Protein AF-A0A3M7NHM8-F1 (afdb_monomer)

Mean predicted aligned error: 17.0 Å

Sequence (407 aa):
MASTLGLSLVSGITFGMALTSASVYQPTVIINQMRLTDFHMLLAFLSASAASAIAIVAANYSGYARLGHRTDSSYGWFIRHDANIIGGALLGAGMSLTGACPGTVLVQLGVDQSRIAWLTAAGAVLGGIAFVKLAPLLKVNSSNTNATTNGDTEKKQPSYTVMQKTGLSTSTTVFVYEALCLFMILCSTYLPRSQHWLHPVTGGILIGLAQVISIALTKKSLGVSSAYADIGKQFWAAVEAGPVSSVSTSASALALGKSSMPFAAGIAAGAYLAKRLELCHAAFNAAVEKAYNAPGASAAFLWAMDQGKWSFDTLDNPYESTLTRQNYSRSAAESLSDWDKTAVGGHGQPEQMARWLGDKAYYHLFTTDVGAGEHCQLGAEHQLGMVTLDWPADVFNGKTGNNRTTY

Foldseek 3Di:
DVQLLVLLLQLLLLLLLLCLQLVLLDLCQLLCVLVLQACLNVLLQLLLVLLQLVLQVVCCVVVVFDEDDDAADDLPDPDSNVCVVVVVVVQSVLCNVLSHHLLSLLLCCQAVVDPSSVVSVVVLLVVLLVCLVVVVVSRDPPPPPPDDDDDDDDPPPDDGDPCSVVVDDSVVVSVVSSVVSVVVSVVCVPHHHDDDQDRSSVSSNSSSVSQSSSCVRNVYGDDRSQQSNLSSVVVVVVVVVDDDDPCDPVNVVVSSSPGSNSSSNSSSNSSNVSNVVVVVVVVVQVVLVCLLPDPPNDPVSVVVQVCLCVVVVVVPGSPGDPPDDDDDDPPPPPPDPPDDDDDDDPPCNVVVVCVVCDQADAAEAEDCVQVQGHVVRVNCVVVVVVCVVCVVVCVVVVRTHPDHHYD

Radius of gyration: 28.42 Å; Cα contacts (8 Å, |Δi|>4): 458; chains: 1; bounding box: 70×57×86 Å

Solvent-accessible surface area (backbone atoms only — not comparable to full-atom values): 22577 Å² total; per-residue (Å²): 102,72,65,60,35,52,34,33,22,52,31,13,21,48,39,14,28,23,41,52,59,30,52,60,37,41,39,66,50,39,29,28,40,70,68,71,64,22,44,40,53,58,37,16,49,41,34,17,47,44,46,33,50,54,46,52,50,52,32,43,72,71,65,78,26,84,75,76,80,78,73,84,45,58,31,69,82,85,42,78,46,41,42,50,52,53,51,50,51,53,49,49,51,46,23,53,75,66,19,39,47,79,62,28,31,36,28,28,47,27,58,67,63,40,73,64,34,54,52,52,44,50,50,50,41,52,48,17,37,51,41,62,64,45,54,67,72,61,38,55,81,86,81,80,83,89,75,87,78,88,72,99,62,81,83,74,72,83,64,76,48,68,45,65,69,70,69,46,53,69,69,58,53,49,50,54,48,43,52,51,36,50,50,52,47,59,59,49,70,81,48,57,57,74,87,61,86,41,53,31,50,60,20,5,41,42,40,12,48,24,37,45,50,21,34,73,59,61,49,41,79,84,72,46,68,60,25,33,40,49,51,15,50,53,51,50,52,54,66,72,58,50,100,82,60,86,75,49,71,66,59,56,52,53,52,50,52,73,41,44,47,44,27,48,52,12,16,19,51,16,11,32,47,44,51,49,50,53,51,50,52,50,53,48,49,53,50,52,50,52,46,66,71,37,97,81,54,51,68,69,58,52,48,55,49,52,48,49,19,58,78,68,74,24,89,85,36,81,84,69,80,69,88,71,79,78,93,74,72,95,82,63,80,88,79,68,94,80,83,83,85,78,63,98,69,62,86,62,51,70,59,50,50,31,64,72,49,39,55,78,27,74,47,75,48,58,35,60,92,68,44,16,61,46,79,92,33,55,71,28,57,67,60,52,48,51,55,62,65,47,46,60,57,40,54,77,70,68,56,66,21,76,59,78,45,78,85

pLDDT: mean 73.62, std 17.98, range [29.06, 94.5]

Secondary structure (DSSP, 8-state):
-HHHHHHHHHHHHHHHHHHHHTTTT-HHHHHHHHTTS--HHHHHHHHHHHHHHHHHHHHHHTTS---PPPPP---SSSSTTHHHHHHHHHHHHHHHHHS--TTHHHHHHHHT--HHHHHHHHHHHHHHHHHHHHHHHHS-----------S---------SHHHHH---HHHHHHHHHHHHHHHHHHHTTS-----SS-HHHHHHHHHHHHHHHHHHHSS----HHHHHHHHHHHHHHHHH-TT----HHHHHHHHHHSSHHHHHHHHHHHHHHHHHHHHHHHHHHHHHHHHTSTT--HHHHHHHHHHHHHTT-SS-SS---SS-----TTSTTS-----S--SS-TTHHHHHHHHHTTB--EEEPPGGGT--SGGGTT-HHHHHHHHHHHHHHHHTT--B--EEE-

Structure (mmCIF, N/CA/C/O backbone):
data_AF-A0A3M7NHM8-F1
#
_entry.id   AF-A0A3M7NHM8-F1
#
loop_
_atom_site.group_PDB
_atom_site.id
_atom_site.type_symbol
_atom_site.label_atom_id
_atom_site.label_alt_id
_atom_site.label_comp_id
_atom_site.label_asym_id
_atom_site.label_entity_id
_atom_site.label_seq_id
_atom_site.pdbx_PDB_ins_code
_atom_site.Cartn_x
_atom_site.Cartn_y
_atom_site.Cartn_z
_atom_site.occupancy
_atom_site.B_iso_or_equiv
_atom_site.auth_seq_id
_atom_site.auth_comp_id
_atom_site.auth_asym_id
_atom_site.auth_atom_id
_atom_site.pdbx_PDB_model_num
ATOM 1 N N . MET A 1 1 ? -5.254 23.276 13.768 1.00 49.56 1 MET A N 1
ATOM 2 C CA . MET A 1 1 ? -6.081 22.692 12.683 1.00 49.56 1 MET A CA 1
ATOM 3 C C . MET A 1 1 ? -5.350 22.694 11.347 1.00 49.56 1 MET A C 1
ATOM 5 O O . MET A 1 1 ? -5.169 21.612 10.807 1.00 49.56 1 MET A O 1
ATOM 9 N N . ALA A 1 2 ? -4.856 23.840 10.855 1.00 51.00 2 ALA A N 1
ATOM 10 C CA . ALA A 1 2 ? -4.019 23.887 9.645 1.00 51.00 2 ALA A CA 1
ATOM 11 C C . ALA A 1 2 ? -2.748 23.015 9.752 1.00 51.00 2 ALA A C 1
ATOM 13 O O . ALA A 1 2 ? -2.398 22.314 8.808 1.00 51.00 2 ALA A O 1
ATOM 14 N N . SER A 1 3 ? -2.125 22.969 10.937 1.00 65.50 3 SER A N 1
ATOM 15 C CA . SER A 1 3 ? -0.965 22.112 11.222 1.00 65.50 3 SER A CA 1
ATOM 16 C C . SER A 1 3 ? -1.256 20.617 11.035 1.00 65.50 3 SER A C 1
ATOM 18 O O . SER A 1 3 ? -0.509 19.927 10.358 1.00 65.50 3 SER A O 1
ATOM 20 N N . THR A 1 4 ? -2.367 20.103 11.567 1.00 75.38 4 THR A N 1
ATOM 21 C CA . THR A 1 4 ? -2.725 18.673 11.477 1.00 75.38 4 THR A CA 1
ATOM 22 C C . THR A 1 4 ? -3.080 18.239 10.052 1.00 75.38 4 THR A C 1
ATOM 24 O O . THR A 1 4 ? -2.750 17.124 9.645 1.00 75.38 4 THR A O 1
ATOM 27 N N . LEU A 1 5 ? -3.721 19.128 9.285 1.00 79.75 5 LEU A N 1
ATOM 28 C CA . LEU A 1 5 ? -4.037 18.908 7.874 1.00 79.75 5 LEU A CA 1
ATOM 29 C C . LEU A 1 5 ? -2.753 18.794 7.042 1.00 79.75 5 LEU A C 1
ATOM 31 O O . LEU A 1 5 ? -2.578 17.815 6.321 1.00 79.75 5 LEU A O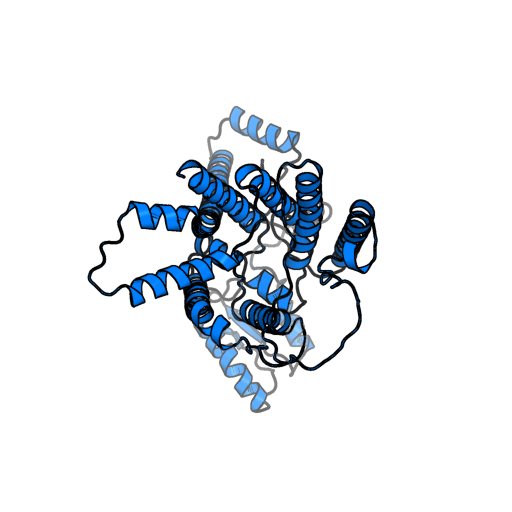 1
ATOM 35 N N . GLY A 1 6 ? -1.839 19.758 7.205 1.00 83.06 6 GLY A N 1
ATOM 36 C CA . GLY A 1 6 ? -0.546 19.771 6.522 1.00 83.06 6 GLY A CA 1
ATOM 37 C C . GLY A 1 6 ? 0.310 18.553 6.866 1.00 83.06 6 GLY A C 1
ATOM 38 O O . GLY A 1 6 ? 0.845 17.914 5.970 1.00 83.06 6 GLY A O 1
ATOM 39 N N . LEU A 1 7 ? 0.366 18.156 8.142 1.00 85.31 7 LEU A N 1
ATOM 40 C CA . LEU A 1 7 ? 1.102 16.962 8.581 1.00 85.31 7 LEU A CA 1
ATOM 41 C C . LEU A 1 7 ? 0.532 15.666 7.984 1.00 85.31 7 LEU A C 1
ATOM 43 O O . LEU A 1 7 ? 1.290 14.786 7.581 1.00 85.31 7 LEU A O 1
ATOM 47 N N . SER A 1 8 ? -0.797 15.562 7.878 1.00 86.25 8 SER A N 1
ATOM 48 C CA . SER A 1 8 ? -1.458 14.412 7.244 1.00 86.25 8 SER A CA 1
ATOM 49 C C . SER A 1 8 ? -1.203 14.374 5.737 1.00 86.25 8 SER A C 1
ATOM 51 O O . SER A 1 8 ? -0.969 13.303 5.185 1.00 86.25 8 SER A O 1
ATOM 53 N N . LEU A 1 9 ? -1.200 15.538 5.081 1.00 88.94 9 LEU A N 1
ATOM 54 C CA . LEU A 1 9 ? -0.877 15.667 3.662 1.00 88.94 9 LEU A CA 1
ATOM 55 C C . LEU A 1 9 ? 0.578 15.269 3.384 1.00 88.94 9 LEU A C 1
ATOM 57 O O . LEU A 1 9 ? 0.818 14.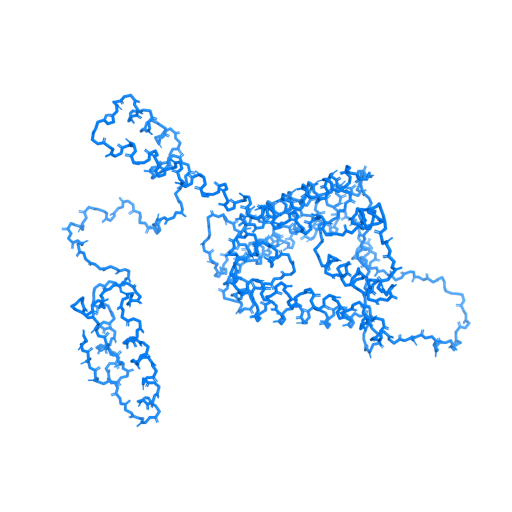449 2.505 1.00 88.94 9 LEU A O 1
ATOM 61 N N . VAL A 1 10 ? 1.534 15.787 4.164 1.00 88.62 10 VAL A N 1
ATOM 62 C CA . VAL A 1 10 ? 2.963 15.442 4.051 1.00 88.62 10 VAL A CA 1
ATOM 63 C C . VAL A 1 10 ? 3.179 13.950 4.285 1.00 88.62 10 VAL A C 1
ATOM 65 O O . VAL A 1 10 ? 3.859 13.299 3.500 1.00 88.62 10 VAL A O 1
ATOM 68 N N . SER A 1 11 ? 2.540 13.377 5.308 1.00 87.00 11 SER A N 1
ATOM 69 C CA . SER A 1 11 ? 2.586 11.933 5.541 1.00 87.00 11 SER A CA 1
ATOM 70 C C . SER A 1 11 ? 2.035 11.134 4.353 1.00 87.00 11 SER A C 1
ATOM 72 O O . SER A 1 11 ? 2.601 10.096 4.012 1.00 87.00 11 SER A O 1
ATOM 74 N N . GLY A 1 12 ? 0.959 11.611 3.722 1.00 87.69 12 GLY A N 1
ATOM 75 C CA . GLY A 1 12 ? 0.396 11.015 2.513 1.00 87.69 12 GLY A CA 1
ATOM 76 C C . GLY A 1 12 ? 1.343 11.113 1.319 1.00 87.69 12 GLY A C 1
ATOM 77 O O . GLY A 1 12 ? 1.527 10.122 0.622 1.00 87.69 12 GLY A O 1
ATOM 78 N N . ILE A 1 13 ? 1.992 12.265 1.123 1.00 91.06 13 ILE A N 1
ATOM 79 C CA . ILE A 1 13 ? 2.988 12.493 0.064 1.00 91.06 13 ILE A CA 1
ATOM 80 C C . ILE A 1 13 ? 4.145 11.507 0.202 1.00 91.06 13 ILE A C 1
ATOM 82 O O . ILE A 1 13 ? 4.463 10.805 -0.756 1.00 91.06 13 ILE A O 1
ATOM 86 N N . THR A 1 14 ? 4.724 11.387 1.397 1.00 88.56 14 THR A N 1
ATOM 87 C CA . THR A 1 14 ? 5.812 10.439 1.662 1.00 88.56 14 THR A CA 1
ATOM 88 C C . THR A 1 14 ? 5.389 8.998 1.386 1.00 88.56 14 THR A C 1
ATOM 90 O O . THR A 1 14 ? 6.124 8.250 0.746 1.00 88.56 14 THR A O 1
ATOM 93 N N . PHE A 1 15 ? 4.188 8.606 1.820 1.00 89.75 15 PHE A N 1
ATOM 94 C CA . PHE A 1 15 ? 3.671 7.263 1.570 1.00 89.75 15 PHE A CA 1
ATOM 95 C C . PHE A 1 15 ? 3.382 7.008 0.081 1.00 89.75 15 PHE A C 1
ATOM 97 O O . PHE A 1 15 ? 3.713 5.940 -0.429 1.00 89.75 15 PHE A O 1
ATOM 104 N N . GLY A 1 16 ? 2.834 7.990 -0.640 1.00 88.38 16 GLY A N 1
ATOM 105 C CA . GLY A 1 16 ? 2.600 7.911 -2.084 1.00 88.38 16 GLY A CA 1
ATOM 106 C C . GLY A 1 16 ? 3.890 7.800 -2.894 1.00 88.38 16 GLY A C 1
ATOM 107 O O . GLY A 1 16 ? 3.961 6.980 -3.810 1.00 88.38 16 GLY A O 1
ATOM 108 N N . MET A 1 17 ? 4.933 8.548 -2.518 1.00 87.88 17 MET A N 1
ATOM 109 C CA . MET A 1 17 ? 6.266 8.406 -3.115 1.00 87.88 17 MET A CA 1
ATOM 110 C C . MET A 1 17 ? 6.836 7.008 -2.856 1.00 87.88 17 MET A C 1
ATOM 112 O O . MET A 1 17 ? 7.229 6.341 -3.804 1.00 87.88 17 MET A O 1
ATOM 116 N N . ALA A 1 18 ? 6.782 6.511 -1.614 1.00 87.88 18 ALA A N 1
ATOM 117 C CA . ALA A 1 18 ? 7.272 5.170 -1.281 1.00 87.88 18 ALA A CA 1
ATOM 118 C C . ALA A 1 18 ? 6.553 4.056 -2.068 1.00 87.88 18 ALA A C 1
ATOM 120 O O . ALA A 1 18 ? 7.203 3.142 -2.574 1.00 87.88 18 ALA A O 1
ATOM 121 N N . LEU A 1 19 ? 5.225 4.141 -2.221 1.00 88.94 19 LEU A N 1
ATOM 122 C CA . LEU A 1 19 ? 4.449 3.191 -3.031 1.00 88.94 19 LEU A CA 1
ATOM 123 C C . LEU A 1 19 ? 4.789 3.268 -4.525 1.00 88.94 19 LEU A C 1
ATOM 125 O O . LEU A 1 19 ? 4.803 2.236 -5.199 1.00 88.94 19 LEU A O 1
ATOM 129 N N . THR A 1 20 ? 5.054 4.473 -5.036 1.00 88.00 20 THR A N 1
ATOM 130 C CA . THR A 1 20 ? 5.470 4.683 -6.430 1.00 88.00 20 THR A CA 1
ATOM 131 C C . THR A 1 20 ? 6.840 4.061 -6.665 1.00 88.00 20 THR A C 1
ATOM 133 O O . THR A 1 20 ? 6.994 3.243 -7.568 1.00 88.00 20 THR A O 1
ATOM 136 N N . SER A 1 21 ? 7.797 4.336 -5.777 1.00 83.88 21 SER A N 1
ATOM 137 C CA . SER A 1 21 ? 9.148 3.788 -5.864 1.00 83.88 21 SER A CA 1
ATOM 138 C C . SER A 1 21 ? 9.182 2.266 -5.733 1.00 83.88 21 SER A C 1
ATOM 140 O O . SER A 1 21 ? 9.894 1.595 -6.471 1.00 83.88 21 SER A O 1
ATOM 142 N N . ALA A 1 22 ? 8.349 1.685 -4.868 1.00 83.69 22 ALA A N 1
ATOM 143 C CA . ALA A 1 22 ? 8.237 0.232 -4.741 1.00 83.69 22 ALA A CA 1
ATOM 144 C C . ALA A 1 22 ? 7.595 -0.454 -5.970 1.00 83.69 22 ALA A C 1
ATOM 146 O O . ALA A 1 22 ? 7.552 -1.683 -6.027 1.00 83.69 22 ALA A O 1
ATOM 147 N N . SER A 1 23 ? 7.068 0.308 -6.940 1.00 83.19 23 SER A N 1
ATOM 148 C CA . SER A 1 23 ? 6.381 -0.187 -8.148 1.00 83.19 23 SER A CA 1
ATOM 149 C C . SER A 1 23 ? 5.184 -1.115 -7.878 1.00 83.19 23 SER A C 1
ATOM 151 O O . SER A 1 23 ? 4.637 -1.729 -8.789 1.00 83.19 23 SER A O 1
ATOM 153 N N . VAL A 1 24 ? 4.701 -1.169 -6.632 1.00 86.25 24 VAL A N 1
ATOM 154 C CA . VAL A 1 24 ? 3.564 -2.012 -6.213 1.00 86.25 24 VAL A CA 1
ATOM 155 C C . VAL A 1 24 ? 2.211 -1.468 -6.679 1.00 86.25 24 VAL A C 1
ATOM 157 O O . VAL A 1 24 ? 1.183 -2.106 -6.473 1.00 86.25 24 VAL A O 1
ATOM 160 N N . TYR A 1 25 ? 2.191 -0.278 -7.288 1.00 86.31 25 TYR A N 1
ATOM 161 C CA . TYR A 1 25 ? 0.984 0.329 -7.843 1.00 86.31 25 TYR A CA 1
ATOM 162 C C . TYR A 1 25 ? 0.636 -0.174 -9.247 1.00 86.31 25 TYR A C 1
ATOM 164 O O . TYR A 1 25 ? -0.465 0.106 -9.720 1.00 86.31 25 TYR A O 1
ATOM 172 N N . GLN A 1 26 ? 1.543 -0.881 -9.925 1.00 82.12 26 GLN A N 1
ATOM 173 C CA . GLN A 1 26 ? 1.316 -1.334 -11.293 1.00 82.12 26 GLN A CA 1
ATOM 174 C C . GLN A 1 26 ? 0.215 -2.411 -11.341 1.00 82.12 26 GLN A C 1
ATOM 176 O O . GLN A 1 26 ? 0.294 -3.392 -10.593 1.00 82.12 26 GLN A O 1
ATOM 181 N N . PRO A 1 27 ? -0.793 -2.284 -12.230 1.00 84.06 27 PRO A N 1
ATOM 182 C CA . PRO A 1 27 ? -1.870 -3.269 -12.325 1.00 84.06 27 PRO A CA 1
ATOM 183 C C . PRO A 1 27 ? -1.384 -4.691 -12.611 1.00 84.06 27 PRO A C 1
ATOM 185 O O . PRO A 1 27 ? -1.909 -5.645 -12.043 1.00 84.06 27 PRO A O 1
ATOM 188 N N . THR A 1 28 ? -0.349 -4.839 -13.441 1.00 81.25 28 THR A N 1
ATOM 189 C CA . THR A 1 28 ? 0.265 -6.133 -13.775 1.00 81.25 28 THR A CA 1
ATOM 190 C C . THR A 1 28 ? 0.847 -6.824 -12.547 1.00 81.25 28 THR A C 1
ATOM 192 O O . THR A 1 28 ? 0.566 -7.997 -12.333 1.00 81.25 28 THR A O 1
ATOM 195 N N . VAL A 1 29 ? 1.577 -6.096 -11.698 1.00 84.88 29 VAL A N 1
ATOM 196 C CA . VAL A 1 29 ? 2.139 -6.608 -10.437 1.00 84.88 29 VAL A CA 1
ATOM 197 C C . VAL A 1 29 ? 1.028 -7.103 -9.507 1.00 84.88 29 VAL A C 1
ATOM 199 O O . VAL A 1 29 ? 1.126 -8.190 -8.941 1.00 84.88 29 VAL A O 1
ATOM 202 N N . ILE A 1 30 ? -0.063 -6.342 -9.382 1.00 85.81 30 ILE A N 1
ATOM 203 C CA . ILE A 1 30 ? -1.189 -6.698 -8.506 1.00 85.81 30 ILE A CA 1
ATOM 204 C C . ILE A 1 30 ? -1.938 -7.924 -9.046 1.00 85.81 30 ILE A C 1
ATOM 206 O O . ILE A 1 30 ? -2.212 -8.860 -8.297 1.00 85.81 30 ILE A O 1
ATOM 210 N N . ILE A 1 31 ? -2.248 -7.958 -10.344 1.00 85.81 31 ILE A N 1
ATOM 211 C CA . ILE A 1 31 ? -2.963 -9.082 -10.969 1.00 85.81 31 ILE A CA 1
ATOM 212 C C . ILE A 1 31 ? -2.108 -10.354 -10.939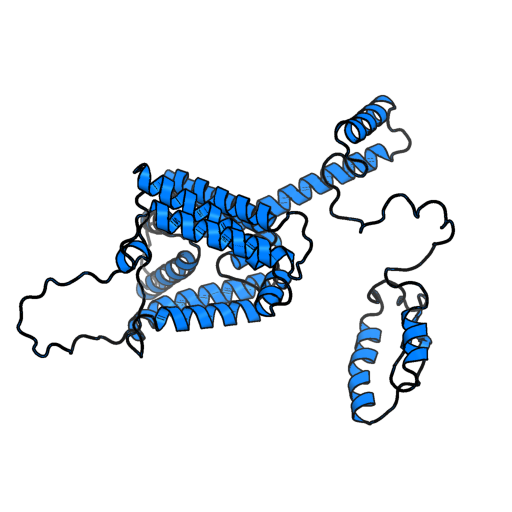 1.00 85.81 31 ILE A C 1
ATOM 214 O O . ILE A 1 31 ? -2.615 -11.424 -10.604 1.00 85.81 31 ILE A O 1
ATOM 218 N N . ASN A 1 32 ? -0.813 -10.251 -11.237 1.00 85.81 32 ASN A N 1
ATOM 219 C CA . ASN A 1 32 ? 0.101 -11.392 -11.215 1.00 85.81 32 ASN A CA 1
ATOM 220 C C . ASN A 1 32 ? 0.305 -11.938 -9.796 1.00 85.81 32 ASN A C 1
ATOM 222 O O . ASN A 1 32 ? 0.397 -13.152 -9.616 1.00 85.81 32 ASN A O 1
ATOM 226 N N . GLN A 1 33 ? 0.275 -11.072 -8.779 1.00 87.50 33 GLN A N 1
ATOM 227 C CA . GLN A 1 33 ? 0.253 -11.501 -7.384 1.00 87.50 33 GLN A CA 1
ATOM 228 C C . GLN A 1 33 ? -1.015 -12.294 -7.049 1.00 87.50 33 GLN A C 1
ATOM 230 O O . GLN A 1 33 ? -0.931 -13.314 -6.365 1.00 87.50 33 GLN A O 1
ATOM 235 N N . MET A 1 34 ? -2.183 -11.868 -7.544 1.00 87.81 34 MET A N 1
ATOM 236 C CA . MET A 1 34 ? -3.438 -12.609 -7.354 1.00 87.81 34 MET A CA 1
ATOM 237 C C . MET A 1 34 ? -3.475 -13.922 -8.153 1.00 87.81 34 MET A C 1
ATOM 239 O O . MET A 1 34 ? -4.135 -14.871 -7.739 1.00 87.81 34 MET A O 1
ATOM 243 N N . ARG A 1 35 ? -2.732 -14.002 -9.265 1.00 87.12 35 ARG A N 1
ATOM 244 C CA . ARG A 1 35 ? -2.510 -15.232 -10.048 1.00 87.12 35 ARG A CA 1
ATOM 245 C C . ARG A 1 35 ? -1.411 -16.137 -9.487 1.00 87.12 35 ARG A C 1
ATOM 247 O O . ARG A 1 35 ? -1.237 -17.233 -10.008 1.00 87.12 35 ARG A O 1
ATOM 254 N N . LEU A 1 36 ? -0.693 -15.701 -8.448 1.00 89.62 36 LEU A N 1
ATOM 255 C CA . LEU A 1 36 ? 0.458 -16.405 -7.866 1.00 89.62 36 LEU A CA 1
ATOM 256 C C . LEU A 1 36 ? 1.605 -16.645 -8.868 1.00 89.62 36 LEU A C 1
ATOM 258 O O . LEU A 1 36 ? 2.378 -17.588 -8.721 1.00 89.62 36 LEU A O 1
ATOM 262 N N . THR A 1 37 ? 1.713 -15.800 -9.895 1.00 83.81 37 THR A N 1
ATOM 263 C CA . THR A 1 37 ? 2.756 -15.893 -10.932 1.00 83.81 37 THR A CA 1
ATOM 264 C C . THR A 1 37 ? 3.928 -14.955 -10.661 1.00 83.81 37 THR A C 1
ATOM 266 O O . THR A 1 37 ? 5.012 -15.163 -11.197 1.00 83.81 37 THR A O 1
ATOM 269 N N . ASP A 1 38 ? 3.711 -13.919 -9.852 1.00 84.88 38 ASP A N 1
ATOM 270 C CA . ASP A 1 38 ? 4.712 -12.920 -9.485 1.00 84.88 38 ASP A CA 1
ATOM 271 C C . ASP A 1 38 ? 4.555 -12.551 -8.011 1.00 84.88 38 ASP A C 1
ATOM 273 O O . ASP A 1 38 ? 3.475 -12.148 -7.576 1.00 84.88 38 ASP A O 1
ATOM 277 N N . PHE A 1 39 ? 5.632 -12.697 -7.243 1.00 89.06 39 PHE A N 1
ATOM 278 C CA . PHE A 1 39 ? 5.640 -12.462 -5.801 1.00 89.06 39 PHE A CA 1
ATOM 279 C C . PHE A 1 39 ? 6.292 -11.130 -5.398 1.00 89.06 39 PHE A C 1
ATOM 281 O O . PHE A 1 39 ? 6.542 -10.907 -4.210 1.00 89.06 39 PHE A O 1
ATOM 288 N N . HIS A 1 40 ? 6.543 -10.215 -6.347 1.00 87.75 40 HIS A N 1
ATOM 289 C CA . HIS A 1 40 ? 7.102 -8.881 -6.070 1.00 87.75 40 HIS A CA 1
ATOM 290 C C . HIS A 1 40 ? 6.312 -8.125 -4.989 1.00 87.75 40 HIS A C 1
ATOM 292 O O . HIS A 1 40 ? 6.892 -7.618 -4.025 1.00 87.75 40 HIS A O 1
ATOM 298 N N . MET A 1 41 ? 4.979 -8.096 -5.102 1.00 88.62 41 MET A N 1
ATOM 299 C CA . MET A 1 41 ? 4.105 -7.407 -4.144 1.00 88.62 41 MET A CA 1
ATOM 300 C C . MET A 1 41 ? 4.152 -8.052 -2.751 1.00 88.62 41 MET A C 1
ATOM 302 O O . MET A 1 41 ? 4.198 -7.340 -1.746 1.00 88.62 41 MET A O 1
ATOM 306 N N . LEU A 1 42 ? 4.174 -9.387 -2.679 1.00 90.75 42 LEU A N 1
ATOM 307 C CA . LEU A 1 42 ? 4.287 -10.129 -1.422 1.00 90.75 42 LEU A CA 1
ATOM 308 C C . LEU A 1 42 ? 5.589 -9.789 -0.688 1.00 90.75 42 LEU A C 1
ATOM 310 O O . LEU A 1 42 ? 5.548 -9.452 0.495 1.00 90.75 42 LEU A O 1
ATOM 314 N N . LEU A 1 43 ? 6.728 -9.827 -1.385 1.00 90.88 43 LEU A N 1
ATOM 315 C CA . LEU A 1 43 ? 8.040 -9.482 -0.825 1.00 90.88 43 LEU A CA 1
ATOM 316 C C . LEU A 1 43 ? 8.067 -8.050 -0.273 1.00 90.88 43 LEU A C 1
ATOM 318 O O . LEU A 1 43 ? 8.522 -7.829 0.854 1.00 90.88 43 LEU A O 1
ATOM 322 N N . ALA A 1 44 ? 7.536 -7.090 -1.035 1.00 89.56 44 ALA A N 1
ATOM 323 C CA . ALA A 1 44 ? 7.463 -5.699 -0.605 1.00 89.56 44 ALA A CA 1
ATOM 324 C C . ALA A 1 44 ? 6.596 -5.526 0.648 1.00 89.56 44 ALA A C 1
ATOM 326 O O . ALA A 1 44 ? 7.010 -4.863 1.600 1.00 89.56 44 ALA A O 1
ATOM 327 N N . PHE A 1 45 ? 5.421 -6.158 0.703 1.00 91.19 45 PHE A N 1
ATOM 328 C CA . PHE A 1 45 ? 4.542 -6.044 1.866 1.00 91.19 45 PHE A CA 1
ATOM 329 C C . PHE A 1 45 ? 5.039 -6.803 3.094 1.00 91.19 45 PHE A C 1
ATOM 331 O O . PHE A 1 45 ? 4.861 -6.303 4.202 1.00 91.19 45 PHE A O 1
ATOM 338 N N . LEU A 1 46 ? 5.711 -7.946 2.936 1.00 91.19 46 LEU A N 1
ATOM 339 C CA . LEU A 1 46 ? 6.349 -8.643 4.057 1.00 91.19 46 LEU A CA 1
ATOM 340 C C . LEU A 1 46 ? 7.442 -7.789 4.699 1.00 91.19 46 LEU A C 1
ATOM 342 O O . LEU A 1 46 ? 7.472 -7.645 5.922 1.00 91.19 46 LEU A O 1
ATOM 346 N N . SER A 1 47 ? 8.292 -7.172 3.877 1.00 90.00 47 SER A N 1
ATOM 347 C CA . SER A 1 47 ? 9.346 -6.277 4.352 1.00 90.00 47 SER A CA 1
ATOM 348 C C . SER A 1 47 ? 8.781 -4.998 4.984 1.00 90.00 47 SER A C 1
ATOM 350 O O . SER A 1 47 ? 9.201 -4.610 6.076 1.00 90.00 47 SER A O 1
ATOM 352 N N . ALA A 1 48 ? 7.768 -4.387 4.363 1.00 90.19 48 ALA A N 1
ATOM 353 C CA . ALA A 1 48 ? 7.074 -3.232 4.928 1.00 90.19 48 ALA A CA 1
ATOM 354 C C . ALA A 1 48 ? 6.411 -3.548 6.272 1.00 90.19 48 ALA A C 1
ATOM 356 O O . ALA A 1 48 ? 6.422 -2.714 7.180 1.00 90.19 48 ALA A O 1
ATOM 357 N N . SER A 1 49 ? 5.833 -4.743 6.402 1.00 91.75 49 SER A N 1
ATOM 358 C CA . SER A 1 49 ? 5.144 -5.173 7.613 1.00 91.75 49 SER A CA 1
ATOM 359 C C . SER A 1 49 ? 6.111 -5.411 8.771 1.00 91.75 49 SER A C 1
ATOM 361 O O . SER A 1 49 ? 5.845 -4.931 9.871 1.00 91.75 49 SER A O 1
ATOM 363 N N . ALA A 1 50 ? 7.253 -6.057 8.514 1.00 91.19 50 ALA A N 1
ATOM 364 C CA . ALA A 1 50 ? 8.344 -6.207 9.481 1.00 91.19 50 ALA A CA 1
ATOM 365 C C . ALA A 1 50 ? 8.832 -4.835 9.992 1.00 91.19 50 ALA A C 1
ATOM 367 O O . ALA A 1 50 ? 8.728 -4.506 11.175 1.00 91.19 50 ALA A O 1
ATOM 368 N N . ALA A 1 51 ? 9.214 -3.938 9.076 1.00 88.25 51 ALA A N 1
ATOM 369 C CA . ALA A 1 51 ? 9.652 -2.587 9.437 1.00 88.25 51 ALA A CA 1
ATOM 370 C C . ALA A 1 51 ? 8.575 -1.795 10.214 1.00 88.25 51 ALA A C 1
ATOM 372 O O . ALA A 1 51 ? 8.873 -1.097 11.188 1.00 88.25 51 ALA A O 1
ATOM 373 N N . SER A 1 52 ? 7.303 -1.930 9.822 1.00 89.88 52 SER A N 1
ATOM 374 C CA . SER A 1 52 ? 6.178 -1.259 10.484 1.00 89.88 52 SER A CA 1
ATOM 375 C C . SER A 1 52 ? 5.885 -1.817 11.878 1.00 89.88 52 SER A C 1
ATOM 377 O O . SER A 1 52 ? 5.515 -1.045 12.765 1.00 89.88 52 SER A O 1
ATOM 379 N N . ALA A 1 53 ? 6.036 -3.126 12.097 1.00 89.62 53 ALA A N 1
ATOM 380 C CA . ALA A 1 53 ? 5.810 -3.757 13.395 1.00 89.62 53 ALA A CA 1
ATOM 381 C C . ALA A 1 53 ? 6.787 -3.211 14.444 1.00 89.62 53 ALA A C 1
ATOM 383 O O . ALA A 1 53 ? 6.353 -2.762 15.510 1.00 89.62 53 ALA A O 1
ATOM 384 N N . ILE A 1 54 ? 8.077 -3.139 14.098 1.00 89.88 54 ILE A N 1
ATOM 385 C CA . ILE A 1 54 ? 9.116 -2.526 14.938 1.00 89.88 54 ILE A CA 1
ATOM 386 C C . ILE A 1 54 ? 8.772 -1.061 15.231 1.00 89.88 54 ILE A C 1
ATOM 388 O O . ILE A 1 54 ? 8.776 -0.647 16.392 1.00 89.88 54 ILE A O 1
ATOM 392 N N . ALA A 1 55 ? 8.407 -0.285 14.205 1.00 88.19 55 ALA A N 1
ATOM 393 C CA . ALA A 1 55 ? 8.061 1.129 14.353 1.00 88.19 55 ALA A CA 1
ATOM 394 C C . ALA A 1 55 ? 6.882 1.359 15.315 1.00 88.19 55 ALA A C 1
ATOM 396 O O . ALA A 1 55 ? 6.936 2.229 16.185 1.00 88.19 55 ALA A O 1
ATOM 397 N N . ILE A 1 56 ? 5.815 0.566 15.184 1.00 88.06 56 ILE A N 1
ATOM 398 C CA . ILE A 1 56 ? 4.616 0.669 16.025 1.00 88.06 56 ILE A CA 1
ATOM 399 C C . ILE A 1 56 ? 4.937 0.296 17.476 1.00 88.06 56 ILE A C 1
ATOM 401 O O . ILE A 1 56 ? 4.502 0.985 18.400 1.00 88.06 56 ILE A O 1
ATOM 405 N N . VAL A 1 57 ? 5.701 -0.777 17.690 1.00 89.50 57 VAL A N 1
ATOM 406 C CA . VAL A 1 57 ? 6.076 -1.243 19.033 1.00 89.50 57 VAL A CA 1
ATOM 407 C C . VAL A 1 57 ? 6.996 -0.237 19.713 1.00 89.50 57 VAL A C 1
ATOM 409 O O . VAL A 1 57 ? 6.752 0.107 20.866 1.00 89.50 57 VAL A O 1
ATOM 412 N N . ALA A 1 58 ? 7.986 0.302 19.000 1.00 88.69 58 ALA A N 1
ATOM 413 C CA . ALA A 1 58 ? 8.872 1.341 19.517 1.00 88.69 58 ALA A CA 1
ATOM 414 C C . ALA A 1 58 ? 8.103 2.623 19.889 1.00 88.69 58 ALA A C 1
ATOM 416 O O . ALA A 1 58 ? 8.329 3.205 20.954 1.00 88.69 58 ALA A O 1
ATOM 417 N N . ALA A 1 59 ? 7.143 3.044 19.058 1.00 88.38 59 ALA A N 1
ATOM 418 C CA . ALA A 1 59 ? 6.302 4.210 19.332 1.00 88.38 59 ALA A CA 1
ATOM 419 C C . ALA A 1 59 ? 5.373 4.008 20.543 1.00 88.38 59 ALA A C 1
ATOM 421 O O . ALA A 1 59 ? 5.189 4.932 21.337 1.00 88.38 59 ALA A O 1
ATOM 422 N N . ASN A 1 60 ? 4.824 2.799 20.705 1.00 88.12 60 ASN A N 1
ATOM 423 C CA . ASN A 1 60 ? 4.014 2.432 21.866 1.00 88.12 60 ASN A CA 1
ATOM 424 C C . ASN A 1 60 ? 4.861 2.322 23.145 1.00 88.12 60 ASN A C 1
ATOM 426 O O . ASN A 1 60 ? 4.444 2.818 24.190 1.00 88.12 60 ASN A O 1
ATOM 430 N N . TYR A 1 61 ? 6.049 1.712 23.070 1.00 88.19 61 TYR A N 1
ATOM 431 C CA . TYR A 1 61 ? 6.948 1.522 24.214 1.00 88.19 61 TYR A CA 1
ATOM 432 C C . TYR A 1 61 ? 7.516 2.848 24.734 1.00 88.19 61 TYR A C 1
ATOM 434 O O . TYR A 1 61 ? 7.552 3.077 25.938 1.00 88.19 61 TYR A O 1
ATOM 442 N N . SER A 1 62 ? 7.892 3.757 23.831 1.00 88.88 62 SER A N 1
ATOM 443 C CA . SER A 1 62 ? 8.374 5.102 24.184 1.00 88.88 62 SER A CA 1
ATOM 444 C C . SER A 1 62 ? 7.280 6.038 24.717 1.00 88.88 62 SER A C 1
ATOM 446 O O . SER A 1 62 ? 7.580 7.148 25.149 1.00 88.88 62 SER A O 1
ATOM 448 N N . GLY A 1 63 ? 6.004 5.636 24.660 1.00 85.62 63 GLY A N 1
ATOM 449 C CA . GLY A 1 63 ? 4.866 6.482 25.031 1.00 85.62 63 GLY A CA 1
ATOM 450 C C . GLY A 1 63 ? 4.595 7.637 24.057 1.00 85.62 63 GLY A C 1
ATOM 451 O O . GLY A 1 63 ? 3.722 8.466 24.323 1.00 85.62 63 GLY A O 1
ATOM 452 N N . TYR A 1 64 ? 5.303 7.692 22.924 1.00 83.88 64 TYR A N 1
ATOM 453 C CA . TYR A 1 64 ? 5.198 8.765 21.936 1.00 83.88 64 TYR A CA 1
ATOM 454 C C . TYR A 1 64 ? 3.821 8.812 21.252 1.00 83.88 64 TYR A C 1
ATOM 456 O O . TYR A 1 64 ? 3.231 9.886 21.068 1.00 83.88 64 TYR A O 1
ATOM 464 N N . ALA A 1 65 ? 3.287 7.637 20.906 1.00 82.81 65 ALA A N 1
ATOM 465 C CA . ALA A 1 65 ? 1.951 7.461 20.347 1.00 82.81 65 ALA A CA 1
ATOM 466 C C . ALA A 1 65 ? 1.288 6.218 20.953 1.00 82.81 65 ALA A C 1
ATOM 468 O O . ALA A 1 65 ? 1.942 5.203 21.153 1.00 82.81 65 ALA A O 1
ATOM 469 N N . ARG A 1 66 ? -0.024 6.287 21.218 1.00 80.00 66 ARG A N 1
ATOM 470 C CA . ARG A 1 66 ? -0.828 5.122 21.620 1.00 80.00 66 ARG A CA 1
ATOM 471 C C . ARG A 1 66 ? -1.545 4.563 20.399 1.00 80.00 66 ARG A C 1
ATOM 473 O O . ARG A 1 66 ? -2.669 4.954 20.087 1.00 80.00 66 ARG A O 1
ATOM 480 N N . LEU A 1 67 ? -0.866 3.673 19.692 1.00 79.19 67 LEU A N 1
ATOM 481 C CA . LEU A 1 67 ? -1.377 2.997 18.508 1.00 79.19 67 LEU A CA 1
ATOM 482 C C . LEU A 1 67 ? -2.164 1.761 18.954 1.00 79.19 67 LEU A C 1
ATOM 484 O O . LEU A 1 67 ? -1.588 0.728 19.296 1.00 79.19 67 LEU A O 1
ATOM 488 N N . GLY A 1 68 ? -3.491 1.904 18.996 1.00 72.19 68 GLY A N 1
ATOM 489 C CA . GLY A 1 68 ? -4.412 0.836 19.383 1.00 72.19 68 GLY A CA 1
ATOM 490 C C . GLY A 1 68 ? -4.458 -0.311 18.371 1.00 72.19 68 GLY A C 1
ATOM 491 O O . GLY A 1 68 ? -4.217 -0.125 17.177 1.00 72.19 68 GLY A O 1
ATOM 492 N N . HIS A 1 69 ? -4.806 -1.506 18.849 1.00 75.81 69 HIS A N 1
ATOM 493 C CA . HIS A 1 69 ? -5.076 -2.648 17.982 1.00 75.81 69 HIS A CA 1
ATOM 494 C C . HIS A 1 69 ? -6.421 -2.472 17.263 1.00 75.81 69 HIS A C 1
ATOM 496 O O . HIS A 1 69 ? -7.358 -1.878 17.800 1.00 75.81 69 HIS A O 1
ATOM 502 N N . ARG A 1 70 ? -6.549 -3.028 16.054 1.00 78.31 70 ARG A N 1
ATOM 503 C CA . ARG A 1 70 ? -7.869 -3.154 15.422 1.00 78.31 70 ARG A CA 1
ATOM 504 C C . ARG A 1 70 ? -8.671 -4.244 16.131 1.00 78.31 70 ARG A C 1
ATOM 506 O O . ARG A 1 70 ? -8.113 -5.256 16.547 1.00 78.31 70 ARG A O 1
ATOM 513 N N . THR A 1 71 ? -9.965 -4.012 16.304 1.00 75.44 71 THR A N 1
ATOM 514 C CA . THR A 1 71 ? -10.907 -5.002 16.839 1.00 75.44 71 THR A CA 1
ATOM 515 C C . THR A 1 71 ? -11.492 -5.825 15.698 1.00 75.44 71 THR A C 1
ATOM 517 O O . THR A 1 71 ? -11.504 -5.380 14.546 1.00 75.44 71 THR A O 1
ATOM 520 N N . ASP A 1 72 ? -11.999 -7.018 15.999 1.00 78.00 72 ASP A N 1
ATOM 521 C CA . ASP A 1 72 ? -12.800 -7.750 15.025 1.00 78.00 72 ASP A CA 1
ATOM 522 C C . ASP A 1 72 ? -14.076 -6.989 14.671 1.00 78.00 72 ASP A C 1
ATOM 524 O O . ASP A 1 72 ? -14.630 -6.235 15.474 1.00 78.00 72 ASP A O 1
ATOM 528 N N . SER A 1 73 ? -14.504 -7.164 13.426 1.00 80.56 73 SER A N 1
ATOM 529 C CA . SER A 1 73 ? -15.785 -6.691 12.929 1.00 80.56 73 SER A CA 1
ATOM 530 C C . SER A 1 73 ? -16.653 -7.904 12.629 1.00 80.56 73 SER A C 1
ATOM 532 O O . SER A 1 73 ? -16.186 -8.879 12.037 1.00 80.56 73 SER A O 1
ATOM 534 N N . SER A 1 74 ? -17.921 -7.832 13.030 1.00 82.81 74 SER A N 1
ATOM 535 C CA . SER A 1 74 ? -18.889 -8.884 12.751 1.00 82.81 74 SER A CA 1
ATOM 536 C C . SER A 1 74 ? -20.240 -8.323 12.330 1.00 82.81 74 SER A C 1
ATOM 538 O O . SER A 1 74 ? -20.701 -7.325 12.897 1.00 82.81 74 SER A O 1
ATOM 540 N N . TYR A 1 75 ? -20.862 -8.974 11.346 1.00 83.00 75 TYR A N 1
ATOM 541 C CA . TYR A 1 75 ? -22.254 -8.748 10.957 1.00 83.00 75 TYR A CA 1
ATOM 542 C C . TYR A 1 75 ? -23.225 -9.604 11.782 1.00 83.00 75 TYR A C 1
ATOM 544 O O . TYR A 1 75 ? -24.402 -9.260 11.870 1.00 83.00 75 TYR A O 1
ATOM 552 N N . GLY A 1 76 ? -22.731 -10.654 12.446 1.00 81.44 76 GLY A N 1
ATOM 553 C CA . GLY A 1 76 ? -23.520 -11.556 13.284 1.00 81.44 76 GLY A CA 1
ATOM 554 C C . GLY A 1 76 ? -24.240 -12.649 12.493 1.00 81.44 76 GLY A C 1
ATOM 555 O O . GLY A 1 76 ? -25.250 -13.162 12.959 1.00 81.44 76 GLY A O 1
ATOM 556 N N . TRP A 1 77 ? -23.763 -12.980 11.292 1.00 81.44 77 TRP A N 1
ATOM 557 C CA . TRP A 1 77 ? -24.398 -13.940 10.388 1.00 81.44 77 TRP A CA 1
ATOM 558 C C . TRP A 1 77 ? -24.011 -15.386 10.683 1.00 81.44 77 TRP A C 1
ATOM 560 O O . TRP A 1 77 ? -24.873 -16.257 10.677 1.00 81.44 77 TRP A O 1
ATOM 570 N N . PHE A 1 78 ? -22.726 -15.664 10.921 1.00 81.44 78 PHE A N 1
ATOM 571 C CA . PHE A 1 78 ? -22.264 -17.046 11.125 1.00 81.44 78 PHE A CA 1
ATOM 572 C C . PHE A 1 78 ? -21.071 -17.179 12.076 1.00 81.44 78 PHE A C 1
ATOM 574 O O . PHE A 1 78 ? -21.051 -18.088 12.900 1.00 81.44 78 PHE A O 1
ATOM 581 N N . ILE A 1 79 ? -20.069 -16.297 11.996 1.00 82.94 79 ILE A N 1
ATOM 582 C CA . ILE A 1 79 ? -18.846 -16.366 12.817 1.00 82.94 79 ILE A CA 1
ATOM 583 C C . ILE A 1 79 ? -18.481 -14.961 13.311 1.00 82.94 79 ILE A C 1
ATOM 585 O O . ILE A 1 79 ? -18.748 -13.971 12.640 1.00 82.94 79 ILE A O 1
ATOM 589 N N . ARG A 1 80 ? -17.777 -14.870 14.448 1.00 81.25 80 ARG A N 1
ATOM 590 C CA . ARG A 1 80 ? -17.232 -13.625 15.032 1.00 81.25 80 ARG A CA 1
ATOM 591 C C . ARG A 1 80 ? -16.399 -12.753 14.064 1.00 81.25 80 ARG A C 1
ATOM 593 O O . ARG A 1 80 ? -16.185 -11.577 14.326 1.00 81.25 80 ARG A O 1
ATOM 600 N N . HIS A 1 81 ? -15.900 -13.314 12.965 1.00 85.38 81 HIS A N 1
ATOM 601 C CA . HIS A 1 81 ? -15.063 -12.634 11.968 1.00 85.38 81 HIS A CA 1
ATOM 602 C C . HIS A 1 81 ? -15.699 -12.632 10.570 1.00 85.38 81 HIS A C 1
ATOM 604 O O . HIS A 1 81 ? -15.004 -12.427 9.578 1.00 85.38 81 HIS A O 1
ATOM 610 N N . ASP A 1 82 ? -17.006 -12.880 10.475 1.00 86.75 82 ASP A N 1
ATOM 611 C CA . ASP A 1 82 ? -17.755 -12.916 9.216 1.00 86.75 82 ASP A CA 1
ATOM 612 C C . ASP A 1 82 ? -17.561 -11.652 8.362 1.00 86.75 82 ASP A C 1
ATOM 614 O O . ASP A 1 82 ? -17.232 -11.760 7.181 1.00 86.75 82 ASP A O 1
ATOM 618 N N . ALA A 1 83 ? -17.654 -10.458 8.954 1.00 86.81 83 ALA A N 1
ATOM 619 C CA . ALA A 1 83 ? -17.453 -9.202 8.232 1.00 86.81 83 ALA A CA 1
ATOM 620 C C . ALA A 1 83 ? -16.012 -9.047 7.723 1.00 86.81 83 ALA A C 1
ATOM 622 O O . ALA A 1 83 ? -15.796 -8.550 6.618 1.00 86.81 83 ALA A O 1
ATOM 623 N N . ASN A 1 84 ? -15.020 -9.505 8.494 1.00 89.50 84 ASN A N 1
ATOM 624 C CA . ASN A 1 84 ? -13.621 -9.514 8.065 1.00 89.50 84 ASN A CA 1
ATOM 625 C C . ASN A 1 84 ? -13.395 -10.471 6.884 1.00 89.50 84 ASN A C 1
ATOM 627 O O . ASN A 1 84 ? -12.702 -10.101 5.939 1.00 89.50 84 ASN A O 1
ATOM 631 N N . ILE A 1 85 ? -13.975 -11.675 6.927 1.00 90.62 85 ILE A N 1
ATOM 632 C CA . ILE A 1 85 ? -13.833 -12.687 5.869 1.00 90.62 85 ILE A CA 1
ATOM 633 C C . ILE A 1 85 ? -14.509 -12.207 4.584 1.00 90.62 85 ILE A C 1
ATOM 635 O O . ILE A 1 85 ? -13.875 -12.189 3.532 1.00 90.62 85 ILE A O 1
ATOM 639 N N . ILE A 1 86 ? -15.765 -11.760 4.672 1.00 90.69 86 ILE A N 1
ATOM 640 C CA . ILE A 1 86 ? -16.521 -11.268 3.513 1.00 90.69 86 ILE A CA 1
ATOM 641 C C . ILE A 1 86 ? -15.851 -10.021 2.932 1.00 90.69 86 ILE A C 1
ATOM 643 O O . ILE A 1 86 ? -15.633 -9.944 1.725 1.00 90.69 86 ILE A O 1
ATOM 647 N N . GLY A 1 87 ? -15.470 -9.062 3.780 1.00 89.75 87 GLY A N 1
ATOM 648 C CA . GLY A 1 87 ? -14.784 -7.848 3.342 1.00 89.75 87 GLY A CA 1
ATOM 649 C C . GLY A 1 87 ? -13.428 -8.136 2.694 1.00 89.75 87 GLY A C 1
ATOM 650 O O . GLY A 1 87 ? -13.108 -7.551 1.662 1.00 89.75 87 GLY A O 1
ATOM 651 N N . GLY A 1 88 ? -12.650 -9.067 3.257 1.00 90.19 88 GLY A N 1
ATOM 652 C CA . GLY A 1 88 ? -11.373 -9.507 2.693 1.00 90.19 88 GLY A CA 1
ATOM 653 C C . GLY A 1 88 ? -11.533 -10.217 1.348 1.00 90.19 88 GLY A C 1
ATOM 654 O O . GLY A 1 88 ? -10.794 -9.919 0.413 1.00 90.19 88 GLY A O 1
ATOM 655 N N . ALA A 1 89 ? -12.533 -11.093 1.219 1.00 92.50 89 ALA A N 1
ATOM 656 C CA . ALA A 1 89 ? -12.841 -11.783 -0.031 1.00 92.50 89 ALA A CA 1
ATOM 657 C C . ALA A 1 89 ? -13.293 -10.807 -1.130 1.00 92.50 89 ALA A C 1
ATOM 659 O O . ALA A 1 89 ? -12.786 -10.866 -2.248 1.00 92.50 89 ALA A O 1
ATOM 660 N N . LEU A 1 90 ? -14.186 -9.865 -0.805 1.00 90.94 90 LEU A N 1
ATOM 661 C CA . LEU A 1 90 ? -14.633 -8.825 -1.737 1.00 90.94 90 LEU A CA 1
ATOM 662 C C . LEU A 1 90 ? -13.483 -7.910 -2.169 1.00 90.94 90 LEU A C 1
ATOM 664 O O . LEU A 1 90 ? -13.363 -7.589 -3.351 1.00 90.94 90 LEU A O 1
ATOM 668 N N . LEU A 1 91 ? -12.609 -7.524 -1.233 1.00 90.19 91 LEU A N 1
ATOM 669 C CA . LEU A 1 91 ? -11.412 -6.745 -1.540 1.00 90.19 91 LEU A CA 1
ATOM 670 C C . LEU A 1 91 ? -10.468 -7.518 -2.474 1.00 90.19 91 LEU A C 1
ATOM 672 O O . LEU A 1 91 ? -10.010 -6.954 -3.464 1.00 90.19 91 LEU A O 1
ATOM 676 N N . GLY A 1 92 ? -10.212 -8.799 -2.198 1.00 89.38 92 GLY A N 1
ATOM 677 C CA . GLY A 1 92 ? -9.373 -9.656 -3.039 1.00 89.38 92 GLY A CA 1
ATOM 678 C C . GLY A 1 92 ? -9.946 -9.863 -4.444 1.00 89.38 92 GLY A C 1
ATOM 679 O O . GLY A 1 92 ? -9.213 -9.770 -5.430 1.00 89.38 92 GLY A O 1
ATOM 680 N N . ALA A 1 93 ? -11.261 -10.064 -4.560 1.00 91.38 93 ALA A N 1
ATOM 681 C CA . ALA A 1 93 ? -11.947 -10.141 -5.848 1.00 91.38 93 ALA A CA 1
ATOM 682 C C . ALA A 1 93 ? -11.812 -8.823 -6.628 1.00 91.38 93 ALA A C 1
ATOM 684 O O . ALA A 1 93 ? -11.428 -8.831 -7.797 1.00 91.38 93 ALA A O 1
ATOM 685 N N . GLY A 1 94 ? -12.030 -7.682 -5.966 1.00 88.94 94 GLY A N 1
ATOM 686 C CA . GLY A 1 94 ? -11.843 -6.360 -6.565 1.00 88.94 94 GLY A CA 1
ATOM 687 C C . GLY A 1 94 ? -10.408 -6.118 -7.042 1.00 88.94 94 GLY A C 1
ATOM 688 O O . GLY A 1 94 ? -10.206 -5.673 -8.171 1.00 88.94 94 GLY A O 1
ATOM 689 N N . MET A 1 95 ? -9.409 -6.474 -6.229 1.00 88.12 95 MET A N 1
ATOM 690 C CA . MET A 1 95 ? -7.991 -6.382 -6.602 1.00 88.12 95 MET A CA 1
ATOM 691 C C . MET A 1 95 ? -7.654 -7.258 -7.812 1.00 88.12 95 MET A C 1
ATOM 693 O O . MET A 1 95 ? -6.919 -6.820 -8.691 1.00 88.12 95 MET A O 1
ATOM 697 N N . SER A 1 96 ? -8.226 -8.462 -7.887 1.00 87.94 96 SER A N 1
ATOM 698 C CA . SER A 1 96 ? -8.004 -9.393 -9.002 1.00 87.94 96 SER A CA 1
ATOM 699 C C . SER A 1 96 ? -8.607 -8.889 -10.315 1.00 87.94 96 SER A C 1
ATOM 701 O O . SER A 1 96 ? -8.033 -9.112 -11.375 1.00 87.94 96 SER A O 1
ATOM 703 N N . LEU A 1 97 ? -9.756 -8.206 -10.247 1.00 85.75 97 LEU A N 1
ATOM 704 C CA . LEU A 1 97 ? -10.449 -7.661 -11.418 1.00 85.75 97 LEU A CA 1
ATOM 705 C C . LEU A 1 97 ? -9.838 -6.349 -11.915 1.00 85.75 97 LEU A C 1
ATOM 707 O O . LEU A 1 97 ? -9.786 -6.107 -13.116 1.00 85.75 97 LEU A O 1
ATOM 711 N N . THR A 1 98 ? -9.421 -5.484 -10.992 1.00 85.44 98 THR A N 1
ATOM 712 C CA . THR A 1 98 ? -9.027 -4.103 -11.315 1.00 85.44 98 THR A CA 1
ATOM 713 C C . THR A 1 98 ? -7.519 -3.896 -11.361 1.00 85.44 98 THR A C 1
ATOM 715 O O . THR A 1 98 ? -7.060 -2.900 -11.912 1.00 85.44 98 THR A O 1
ATOM 718 N N . GLY A 1 99 ? -6.734 -4.798 -10.764 1.00 85.81 99 GLY A N 1
ATOM 719 C CA . GLY A 1 99 ? -5.311 -4.562 -10.544 1.00 85.81 99 GLY A CA 1
ATOM 720 C C . GLY A 1 99 ? -5.059 -3.347 -9.652 1.00 85.81 99 GLY A C 1
ATOM 721 O O . GLY A 1 99 ? -4.056 -2.662 -9.815 1.00 85.81 99 GLY A O 1
ATOM 722 N N . ALA A 1 100 ? -5.972 -3.028 -8.732 1.00 86.31 100 ALA A N 1
ATOM 723 C CA . ALA A 1 100 ? -5.826 -1.909 -7.812 1.00 86.31 100 ALA A CA 1
ATOM 724 C C . ALA A 1 100 ? -6.353 -2.257 -6.420 1.00 86.31 100 ALA A C 1
ATOM 726 O O . ALA A 1 100 ? -7.316 -3.003 -6.254 1.00 86.31 100 ALA A O 1
ATOM 727 N N . CYS A 1 101 ? -5.738 -1.671 -5.400 1.00 88.00 101 CYS A N 1
ATOM 728 C CA . CYS A 1 101 ? -6.211 -1.706 -4.026 1.00 88.00 101 CYS A CA 1
ATOM 729 C C . CYS A 1 101 ? -6.520 -0.272 -3.554 1.00 88.00 101 CYS A C 1
ATOM 731 O O . CYS A 1 101 ? -6.138 0.693 -4.222 1.00 88.00 101 CYS A O 1
ATOM 733 N N . PRO A 1 102 ? -7.172 -0.087 -2.391 1.00 83.81 102 PRO A N 1
ATOM 734 C CA . PRO A 1 102 ? -7.556 1.236 -1.896 1.00 83.81 102 PRO A CA 1
ATOM 735 C C . PRO A 1 102 ? -6.389 2.230 -1.796 1.00 83.81 102 PRO A C 1
ATOM 737 O O . PRO A 1 102 ? -6.585 3.426 -1.950 1.00 83.81 102 PRO A O 1
ATOM 740 N N . GLY A 1 103 ? -5.166 1.759 -1.536 1.00 85.50 103 GLY A N 1
ATOM 741 C CA . GLY A 1 103 ? -3.979 2.616 -1.542 1.00 85.50 103 GLY A CA 1
ATOM 742 C C . GLY A 1 103 ? -3.422 2.860 -2.942 1.00 85.50 103 GLY A C 1
ATOM 743 O O . GLY A 1 103 ? -3.143 4.000 -3.306 1.00 85.50 103 GLY A O 1
ATOM 744 N N . THR A 1 104 ? -3.272 1.801 -3.740 1.00 89.31 104 THR A N 1
ATOM 745 C CA . THR A 1 104 ? -2.607 1.895 -5.045 1.00 89.31 104 THR A CA 1
ATOM 746 C C . THR A 1 104 ? -3.459 2.582 -6.097 1.00 89.31 104 THR A C 1
ATOM 748 O O . THR A 1 104 ? -2.892 3.227 -6.967 1.00 89.31 104 THR A O 1
ATOM 751 N N . VAL A 1 105 ? -4.790 2.554 -5.990 1.00 90.50 105 VAL A N 1
ATOM 752 C CA . VAL A 1 105 ? -5.665 3.299 -6.907 1.00 90.50 105 VAL A CA 1
ATOM 753 C C . VAL A 1 105 ? -5.385 4.807 -6.855 1.00 90.50 105 VAL A C 1
ATOM 755 O O . VAL A 1 105 ? -5.391 5.471 -7.884 1.00 90.50 105 VAL A O 1
ATOM 758 N N . LEU A 1 106 ? -5.048 5.355 -5.681 1.00 90.31 106 LEU A N 1
ATOM 759 C CA . LEU A 1 106 ? -4.671 6.767 -5.541 1.00 90.31 106 LEU A CA 1
ATOM 760 C C . LEU A 1 106 ? -3.309 7.062 -6.179 1.00 90.31 106 LEU A C 1
ATOM 762 O O . LEU A 1 106 ? -3.115 8.128 -6.758 1.00 90.31 106 LEU A O 1
ATOM 766 N N . VAL A 1 107 ? -2.380 6.107 -6.111 1.00 89.94 107 VAL A N 1
ATOM 767 C CA . VAL A 1 107 ? -1.077 6.196 -6.783 1.00 89.94 107 VAL A CA 1
ATOM 768 C C . VAL A 1 107 ? -1.250 6.110 -8.301 1.00 89.94 107 VAL A C 1
ATOM 770 O O . VAL A 1 107 ? -0.689 6.925 -9.023 1.00 89.94 107 VAL A O 1
ATOM 773 N N . GLN A 1 108 ? -2.091 5.198 -8.793 1.00 87.00 108 GLN A N 1
ATOM 774 C CA . GLN A 1 108 ? -2.425 5.060 -10.215 1.00 87.00 108 GLN A CA 1
ATOM 775 C C . GLN A 1 108 ? -3.067 6.337 -10.778 1.00 87.00 108 GLN A C 1
ATOM 777 O O . GLN A 1 108 ? -2.722 6.758 -11.881 1.00 87.00 108 GLN A O 1
ATOM 782 N N . LEU A 1 109 ? -3.933 7.005 -10.006 1.00 88.00 109 LEU A N 1
ATOM 783 C CA . LEU A 1 109 ? -4.458 8.325 -10.372 1.00 88.00 109 LEU A CA 1
ATOM 784 C C . LEU A 1 109 ? -3.363 9.397 -10.460 1.00 88.00 109 LEU A C 1
ATOM 786 O O . LEU A 1 109 ? -3.445 10.280 -11.308 1.00 88.00 109 LEU A O 1
ATOM 790 N N . GLY A 1 110 ? -2.355 9.340 -9.587 1.00 81.94 110 GLY A N 1
ATOM 791 C CA . GLY A 1 110 ? -1.236 10.283 -9.596 1.00 81.94 110 GLY A CA 1
ATOM 792 C C . GLY A 1 110 ? -0.250 10.045 -10.743 1.00 81.94 110 GLY A C 1
ATOM 793 O O . GLY A 1 110 ? 0.235 11.006 -11.338 1.00 81.94 110 GLY A O 1
ATOM 794 N N . VAL A 1 111 ? 0.033 8.780 -11.068 1.00 77.12 111 VAL A N 1
ATOM 795 C CA . VAL A 1 111 ? 1.050 8.397 -12.057 1.00 77.12 111 VAL A CA 1
ATOM 796 C C . VAL A 1 111 ? 0.463 8.216 -13.453 1.00 77.12 111 VAL A C 1
ATOM 798 O O . VAL A 1 111 ? 0.900 8.879 -14.389 1.00 77.12 111 VAL A O 1
ATOM 801 N N . ASP A 1 112 ? -0.476 7.292 -13.626 1.00 69.69 112 ASP A N 1
ATOM 802 C CA . ASP A 1 112 ? -0.907 6.811 -14.943 1.00 69.69 112 ASP A CA 1
ATOM 803 C C . ASP A 1 112 ? -2.014 7.699 -15.533 1.00 69.69 112 ASP A C 1
ATOM 805 O O . ASP A 1 112 ? -2.050 7.940 -16.734 1.00 69.69 112 ASP A O 1
ATOM 809 N N . GLN A 1 113 ? -2.893 8.250 -14.682 1.00 71.69 113 GLN A N 1
ATOM 810 C CA . GLN A 1 113 ? -4.053 9.068 -15.091 1.00 71.69 113 GLN A CA 1
ATOM 811 C C . GLN A 1 113 ? -4.934 8.404 -16.169 1.00 71.69 113 GLN A C 1
ATOM 813 O O . GLN A 1 113 ? -5.745 9.067 -16.820 1.00 71.69 113 GLN A O 1
ATOM 818 N N . SER A 1 114 ? -4.810 7.087 -16.346 1.00 76.06 114 SER A N 1
ATOM 819 C CA . SER A 1 114 ? -5.542 6.342 -17.355 1.00 76.06 114 SER A CA 1
ATOM 820 C C . SER A 1 114 ? -7.033 6.304 -17.035 1.00 76.06 114 SER A C 1
ATOM 822 O O . SER A 1 114 ? -7.476 6.412 -15.885 1.00 76.06 114 SER A O 1
ATOM 824 N N . ARG A 1 115 ? -7.847 6.102 -18.077 1.00 75.31 115 ARG A N 1
ATOM 825 C CA . ARG A 1 115 ? -9.304 5.974 -17.932 1.00 75.31 115 ARG A CA 1
ATOM 826 C C . ARG A 1 115 ? -9.683 4.860 -16.947 1.00 75.31 115 ARG A C 1
ATOM 828 O O . ARG A 1 115 ? -10.653 5.002 -16.211 1.00 75.31 115 ARG A O 1
ATOM 835 N N . ILE A 1 116 ? -8.905 3.778 -16.908 1.00 76.19 116 ILE A N 1
ATOM 836 C CA . ILE A 1 116 ? -9.138 2.621 -16.034 1.00 76.19 116 ILE A CA 1
ATOM 837 C C . ILE A 1 116 ? -8.871 2.976 -14.565 1.00 76.19 116 ILE A C 1
ATOM 839 O O . ILE A 1 116 ? -9.673 2.608 -13.703 1.00 76.19 116 ILE A O 1
ATOM 843 N N . ALA A 1 117 ? -7.819 3.752 -14.275 1.00 78.12 117 ALA A N 1
ATOM 844 C CA . ALA A 1 117 ? -7.543 4.243 -12.925 1.00 78.12 117 ALA A CA 1
ATOM 845 C C . ALA A 1 117 ? -8.690 5.131 -12.409 1.00 78.12 117 ALA A C 1
ATOM 847 O O . ALA A 1 117 ? -9.163 4.952 -11.286 1.00 78.12 117 ALA A O 1
ATOM 848 N N . TRP A 1 118 ? -9.210 6.026 -13.259 1.00 83.81 118 TRP A N 1
ATOM 849 C CA . TRP A 1 118 ? -10.366 6.868 -12.931 1.00 83.81 118 TRP A CA 1
ATOM 850 C C . TRP A 1 118 ? -11.645 6.071 -12.679 1.00 83.81 118 TRP A C 1
ATOM 852 O O . TRP A 1 118 ? -12.337 6.326 -11.693 1.00 8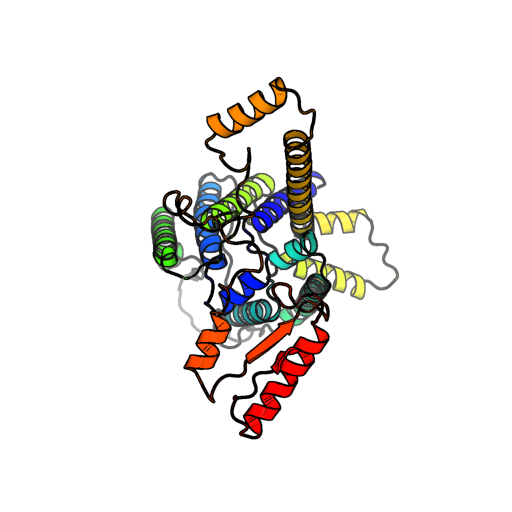3.81 118 TRP A O 1
ATOM 862 N N . LEU A 1 119 ? -11.950 5.085 -13.525 1.00 88.44 119 LEU A N 1
ATOM 863 C CA . LEU A 1 119 ? -13.120 4.220 -13.342 1.00 88.44 119 LEU A CA 1
ATOM 864 C C . LEU A 1 119 ? -13.016 3.394 -12.056 1.00 88.44 119 LEU A C 1
ATOM 866 O O . LEU A 1 119 ? -13.985 3.292 -11.304 1.00 88.44 119 LEU A O 1
ATOM 870 N N . THR A 1 120 ? -11.831 2.862 -11.761 1.00 88.56 120 THR A N 1
ATOM 871 C CA . THR A 1 120 ? -11.578 2.092 -10.537 1.00 88.56 120 THR A CA 1
ATOM 872 C C . THR A 1 120 ? -11.705 2.964 -9.289 1.00 88.56 120 THR A C 1
ATOM 874 O O . THR A 1 120 ? -12.339 2.566 -8.311 1.00 88.56 120 THR A O 1
ATOM 877 N N . ALA A 1 121 ? -11.175 4.189 -9.329 1.00 89.62 121 ALA A N 1
ATOM 878 C CA . ALA A 1 121 ? -11.321 5.152 -8.244 1.00 89.62 121 ALA A CA 1
ATOM 879 C C . ALA A 1 121 ? -12.783 5.560 -8.021 1.00 89.62 121 ALA A C 1
ATOM 881 O O . ALA A 1 121 ? -13.240 5.599 -6.878 1.00 89.62 121 ALA A O 1
ATOM 882 N N . ALA A 1 122 ? -13.529 5.812 -9.101 1.00 92.06 122 ALA A N 1
ATOM 883 C CA . ALA A 1 122 ? -14.956 6.103 -9.031 1.00 92.06 122 ALA A CA 1
ATOM 884 C C . ALA A 1 122 ? -15.727 4.931 -8.407 1.00 92.06 122 ALA A C 1
ATOM 886 O O . ALA A 1 122 ? -16.525 5.143 -7.496 1.00 92.06 122 ALA A O 1
ATOM 887 N N . GLY A 1 123 ? -15.429 3.694 -8.814 1.00 92.81 123 GLY A N 1
ATOM 888 C CA . GLY A 1 123 ? -15.991 2.486 -8.208 1.00 92.81 123 GLY A CA 1
ATOM 889 C C . GLY A 1 123 ? -15.696 2.377 -6.708 1.00 92.81 123 GLY A C 1
ATOM 890 O O . GLY A 1 123 ? -16.601 2.094 -5.925 1.00 92.81 123 GLY A O 1
ATOM 891 N N . ALA A 1 124 ? -14.465 2.675 -6.279 1.00 90.94 124 ALA A N 1
ATOM 892 C CA . ALA A 1 124 ? -14.091 2.674 -4.863 1.00 90.94 124 ALA A CA 1
ATOM 893 C C . ALA A 1 124 ? -14.844 3.746 -4.050 1.00 90.94 124 ALA A C 1
ATOM 895 O O . ALA A 1 124 ? -15.285 3.481 -2.930 1.00 90.94 124 ALA A O 1
ATOM 896 N N . VAL A 1 125 ? -15.039 4.942 -4.618 1.00 92.25 125 VAL A N 1
ATOM 897 C CA . VAL A 1 125 ? -15.827 6.020 -3.996 1.00 92.25 125 VAL A CA 1
ATOM 898 C C . VAL A 1 125 ? -17.303 5.641 -3.900 1.00 92.25 125 VAL A C 1
ATOM 900 O O . VAL A 1 125 ? -17.884 5.757 -2.822 1.00 92.25 125 VAL A O 1
ATOM 903 N N . LEU A 1 126 ? -17.899 5.134 -4.982 1.00 93.62 126 LEU A N 1
ATOM 904 C CA . LEU A 1 126 ? -19.287 4.662 -4.994 1.00 93.62 126 LEU A CA 1
ATOM 905 C C . LEU A 1 126 ? -19.501 3.525 -3.990 1.00 93.62 126 LEU A C 1
ATOM 907 O O . LEU A 1 126 ? -20.478 3.540 -3.242 1.00 93.62 126 LEU A O 1
ATOM 911 N N . GLY A 1 127 ? -18.553 2.589 -3.908 1.00 91.44 127 GLY A N 1
ATOM 912 C CA . GLY A 1 127 ? -18.546 1.535 -2.899 1.00 91.44 127 GLY A CA 1
ATOM 913 C C . GLY A 1 127 ? -18.511 2.097 -1.476 1.00 91.44 127 GLY A C 1
ATOM 914 O O . GLY A 1 127 ? -19.294 1.667 -0.635 1.00 91.44 127 GLY A O 1
ATOM 915 N N . GLY A 1 128 ? -17.673 3.105 -1.211 1.00 90.38 128 GLY A N 1
ATOM 916 C CA . GLY A 1 128 ? -17.627 3.808 0.077 1.00 90.38 128 GLY A CA 1
ATOM 917 C C . GLY A 1 128 ? -18.938 4.519 0.429 1.00 90.38 128 GLY A C 1
ATOM 918 O O . GLY A 1 128 ? -19.415 4.398 1.558 1.00 90.38 128 GLY A O 1
ATOM 919 N N . ILE A 1 129 ? -19.556 5.203 -0.540 1.00 91.12 129 ILE A N 1
ATOM 920 C CA . ILE A 1 129 ? -20.864 5.859 -0.386 1.00 91.12 129 ILE A CA 1
ATOM 921 C C . ILE A 1 129 ? -21.943 4.828 -0.038 1.00 91.12 129 ILE A C 1
ATOM 923 O O . ILE A 1 129 ? -22.656 5.000 0.953 1.00 91.12 129 ILE A O 1
ATOM 927 N N . ALA A 1 130 ? -22.040 3.740 -0.804 1.00 93.31 130 ALA A N 1
ATOM 928 C CA . ALA A 1 130 ? -23.008 2.676 -0.556 1.00 93.31 130 ALA A CA 1
ATOM 929 C C . ALA A 1 130 ? -22.773 2.003 0.808 1.00 93.31 130 ALA A C 1
ATOM 931 O O . ALA A 1 130 ? -23.715 1.784 1.573 1.00 93.31 130 ALA A O 1
ATOM 932 N N . PHE A 1 131 ? -21.509 1.739 1.155 1.00 90.06 131 PHE A N 1
ATOM 933 C CA . PHE A 1 131 ? -21.127 1.054 2.388 1.00 90.06 131 PHE A CA 1
ATOM 934 C C . PHE A 1 131 ? -21.562 1.801 3.653 1.00 90.06 131 PHE A C 1
ATOM 936 O O . PHE A 1 131 ? -21.983 1.162 4.613 1.00 90.06 131 PHE A O 1
ATOM 943 N N . VAL A 1 132 ? -21.521 3.139 3.668 1.00 89.56 132 VAL A N 1
ATOM 944 C CA . VAL A 1 132 ? -21.908 3.937 4.850 1.00 89.56 132 VAL A CA 1
ATOM 945 C C . VAL A 1 132 ? -23.358 3.683 5.284 1.00 89.56 132 VAL A C 1
ATOM 947 O O . VAL A 1 132 ? -23.626 3.631 6.484 1.00 89.56 132 VAL A O 1
ATOM 950 N N . LYS A 1 133 ? -24.284 3.483 4.337 1.00 88.44 133 LYS A N 1
ATOM 951 C CA . LYS A 1 133 ? -25.694 3.161 4.627 1.00 88.44 133 LYS A CA 1
ATOM 952 C C . LYS A 1 133 ? -25.948 1.662 4.727 1.00 88.44 133 LYS A C 1
ATOM 954 O O . LYS A 1 133 ? -26.767 1.244 5.538 1.00 88.44 133 LYS A O 1
ATOM 959 N N . LEU A 1 134 ? -25.247 0.858 3.931 1.00 88.62 134 LEU A N 1
ATOM 960 C CA . LEU A 1 134 ? -25.445 -0.587 3.901 1.00 88.62 134 LEU A CA 1
ATOM 961 C C . LEU A 1 134 ? -24.876 -1.275 5.151 1.00 88.62 134 LEU A C 1
ATOM 963 O O . LEU A 1 134 ? -25.515 -2.164 5.701 1.00 88.62 134 LEU A O 1
ATOM 967 N N . ALA A 1 135 ? -23.710 -0.853 5.648 1.00 85.00 135 ALA A N 1
ATOM 968 C CA . ALA A 1 135 ? -23.039 -1.526 6.761 1.00 85.00 135 ALA A CA 1
ATOM 969 C C . ALA A 1 135 ? -23.872 -1.587 8.061 1.00 85.00 135 ALA A C 1
ATOM 971 O O . ALA A 1 135 ? -23.897 -2.656 8.675 1.00 85.00 135 ALA A O 1
ATOM 972 N N . PRO A 1 136 ? -24.588 -0.522 8.482 1.00 85.06 136 PRO A N 1
ATOM 973 C CA . PRO A 1 136 ? -25.518 -0.606 9.609 1.00 85.06 136 PRO A CA 1
ATOM 974 C C . PRO A 1 136 ? -26.687 -1.571 9.376 1.00 85.06 136 PRO A C 1
ATOM 976 O O . PRO A 1 136 ? -27.103 -2.234 10.318 1.00 85.06 136 PRO A O 1
ATOM 979 N N . LEU A 1 137 ? -27.197 -1.669 8.142 1.00 85.44 137 LEU A N 1
ATOM 980 C CA . LEU A 1 137 ? -28.334 -2.533 7.791 1.00 85.44 137 LEU A CA 1
ATOM 981 C C . LEU A 1 137 ? -27.959 -4.018 7.761 1.00 85.44 137 LEU A C 1
ATOM 983 O O . LEU A 1 137 ? -28.785 -4.871 8.065 1.00 85.44 137 LEU A O 1
ATOM 987 N N . LEU A 1 138 ? -26.712 -4.326 7.400 1.00 83.75 138 LEU A N 1
ATOM 988 C CA . LEU A 1 138 ? -26.196 -5.696 7.374 1.00 83.75 138 LEU A CA 1
ATOM 989 C C . LEU A 1 138 ? -25.926 -6.253 8.777 1.00 83.75 138 LEU A C 1
ATOM 991 O O . LEU A 1 138 ? -25.822 -7.468 8.945 1.00 83.75 138 LEU A O 1
ATOM 995 N N . LYS A 1 139 ? -25.791 -5.383 9.784 1.00 85.19 139 LYS A N 1
ATOM 996 C CA . LYS A 1 139 ? -25.508 -5.802 11.152 1.00 85.19 139 LYS A CA 1
ATOM 997 C C . LYS A 1 139 ? -26.775 -6.356 11.794 1.00 85.19 139 LYS A C 1
ATOM 999 O O . LYS A 1 139 ? -27.731 -5.625 12.040 1.00 85.19 139 LYS A O 1
ATOM 1004 N N . VAL A 1 140 ? -26.759 -7.643 12.124 1.00 79.06 140 VAL A N 1
ATOM 1005 C CA . VAL A 1 140 ? -27.826 -8.257 12.911 1.00 79.06 140 VAL A CA 1
ATOM 1006 C C . VAL A 1 140 ? -27.799 -7.632 14.302 1.00 79.06 140 VAL A C 1
ATOM 1008 O O . VAL A 1 140 ? -26.804 -7.730 15.028 1.00 79.06 140 VAL A O 1
ATOM 1011 N N . ASN A 1 141 ? -28.898 -6.981 14.683 1.00 63.00 141 ASN A N 1
ATOM 1012 C CA . ASN A 1 141 ? -29.118 -6.524 16.049 1.00 63.00 141 ASN A CA 1
ATOM 1013 C C . ASN A 1 141 ? -29.239 -7.753 16.959 1.00 63.00 141 ASN A C 1
ATOM 1015 O O . ASN A 1 141 ? -30.328 -8.270 17.196 1.00 63.00 141 ASN A O 1
ATOM 1019 N N . SER A 1 142 ? -28.107 -8.233 17.471 1.00 54.19 142 SER A N 1
ATOM 1020 C CA . SER A 1 142 ? -28.063 -9.185 18.584 1.00 54.19 142 SER A CA 1
ATOM 1021 C C . SER A 1 142 ? -28.473 -8.463 19.871 1.00 54.19 142 SER A C 1
ATOM 1023 O O . SER A 1 142 ? -27.653 -8.200 20.745 1.00 54.19 142 SER A O 1
ATOM 1025 N N . SER A 1 143 ? -29.748 -8.085 19.949 1.00 41.34 143 SER A N 1
ATOM 1026 C CA . SER A 1 143 ? -30.375 -7.419 21.096 1.00 41.34 143 SER A CA 1
ATOM 1027 C C . SER A 1 143 ? -31.356 -8.338 21.830 1.00 41.34 143 SER A C 1
ATOM 1029 O O . SER A 1 143 ? -32.174 -7.837 22.590 1.00 41.34 143 SER A O 1
ATOM 1031 N N . ASN A 1 144 ? -31.335 -9.656 21.585 1.00 38.06 144 ASN A N 1
ATOM 1032 C CA . ASN A 1 144 ? -32.338 -10.571 22.144 1.00 38.06 144 ASN A CA 1
ATOM 1033 C C . ASN A 1 144 ? -31.810 -11.978 22.483 1.00 38.06 144 ASN A C 1
ATOM 1035 O O . ASN A 1 144 ? -32.456 -12.986 22.220 1.00 38.06 144 ASN A O 1
ATOM 1039 N N . THR A 1 145 ? -30.648 -12.052 23.128 1.00 37.88 145 THR A N 1
ATOM 1040 C CA . THR A 1 145 ? -30.215 -13.251 23.870 1.00 37.88 145 THR A CA 1
ATOM 1041 C C . THR A 1 145 ? -29.776 -12.862 25.279 1.00 37.88 145 THR A C 1
ATOM 1043 O O . THR A 1 145 ? -28.642 -13.070 25.693 1.00 37.88 145 THR A O 1
ATOM 1046 N N . ASN A 1 146 ? -30.709 -12.283 26.040 1.00 44.50 146 ASN A N 1
ATOM 1047 C CA . ASN A 1 146 ? -30.686 -12.383 27.496 1.00 44.50 146 ASN A CA 1
ATOM 1048 C C . ASN A 1 146 ? -31.538 -13.595 27.885 1.00 44.50 146 ASN A C 1
ATOM 1050 O O . ASN A 1 146 ? -32.757 -13.489 27.977 1.00 44.50 146 ASN A O 1
ATOM 1054 N N . ALA A 1 147 ? -30.900 -14.738 28.117 1.00 36.25 147 ALA A N 1
ATOM 1055 C CA . ALA A 1 147 ? -31.497 -15.829 28.875 1.00 36.25 147 ALA A CA 1
ATOM 1056 C C . ALA A 1 147 ? -30.405 -16.509 29.710 1.00 36.25 147 ALA A C 1
ATOM 1058 O O . ALA A 1 147 ? -29.655 -17.348 29.224 1.00 36.25 147 ALA A O 1
ATOM 1059 N N . THR A 1 148 ? -30.344 -16.089 30.978 1.00 37.22 148 THR A N 1
ATOM 1060 C CA . THR A 1 148 ? -29.976 -16.904 32.148 1.00 37.22 148 THR A CA 1
ATOM 1061 C C . THR A 1 148 ? -28.690 -17.731 32.085 1.00 37.22 148 THR A C 1
ATOM 1063 O O . THR A 1 148 ? -28.718 -18.928 31.818 1.00 37.22 148 THR A O 1
ATOM 1066 N N . THR A 1 149 ? -27.604 -17.138 32.576 1.00 33.50 149 THR A N 1
ATOM 1067 C CA . THR A 1 149 ? -26.673 -17.844 33.467 1.00 33.50 149 THR A CA 1
ATOM 1068 C C . THR A 1 149 ? -26.314 -16.921 34.627 1.00 33.50 149 THR A C 1
ATOM 1070 O O . THR A 1 149 ? -25.533 -15.983 34.495 1.00 33.50 149 THR A O 1
ATOM 1073 N N . ASN A 1 150 ? -26.957 -17.178 35.767 1.00 38.88 150 ASN A N 1
ATOM 1074 C CA . ASN A 1 150 ? -26.472 -16.760 37.076 1.00 38.88 150 ASN A CA 1
ATOM 1075 C C . ASN A 1 150 ? -25.118 -17.436 37.322 1.00 38.88 150 ASN A C 1
ATOM 1077 O O . ASN A 1 150 ? -24.985 -18.635 37.074 1.00 38.88 150 ASN A O 1
ATOM 1081 N N . GLY A 1 151 ? -24.149 -16.690 37.841 1.00 31.30 151 GLY A N 1
ATOM 1082 C CA . GLY A 1 151 ? -22.878 -17.239 38.301 1.00 31.30 151 GLY A CA 1
ATOM 1083 C C . GLY A 1 151 ? -21.732 -16.280 38.037 1.00 31.30 151 GLY A C 1
ATOM 1084 O O . GLY A 1 151 ? -21.345 -16.069 36.889 1.00 31.30 151 GLY A O 1
ATOM 1085 N N . ASP A 1 152 ? -21.204 -15.710 39.113 1.00 37.47 152 ASP A N 1
ATOM 1086 C CA . ASP A 1 152 ? -20.025 -14.856 39.152 1.00 37.47 152 ASP A CA 1
ATOM 1087 C C . ASP A 1 152 ? -18.886 -15.417 38.291 1.00 37.47 152 ASP A C 1
ATOM 1089 O O . ASP A 1 152 ? -18.146 -16.317 38.675 1.00 37.47 152 ASP A O 1
ATOM 1093 N N . THR A 1 153 ? -18.742 -14.871 37.090 1.00 35.25 153 THR A N 1
ATOM 1094 C CA . THR A 1 153 ? -17.524 -14.988 36.299 1.00 35.25 153 THR A CA 1
ATOM 1095 C C . THR A 1 153 ? -17.250 -13.620 35.712 1.00 35.25 153 THR A C 1
ATOM 1097 O O . THR A 1 153 ? -17.997 -13.095 34.887 1.00 35.25 153 THR A O 1
ATOM 1100 N N . GLU A 1 154 ? -16.184 -13.017 36.224 1.00 35.91 154 GLU A N 1
ATOM 1101 C CA . GLU A 1 154 ? -15.508 -11.842 35.697 1.00 35.91 154 GLU A CA 1
ATOM 1102 C C . GLU A 1 154 ? -15.627 -11.815 34.161 1.00 35.91 154 GLU A C 1
ATOM 1104 O O . GLU A 1 154 ? -15.190 -12.752 33.487 1.00 35.91 154 GLU A O 1
ATOM 1109 N N . LYS A 1 155 ? -16.281 -10.789 33.591 1.00 35.84 155 LYS A N 1
ATOM 1110 C CA . LYS A 1 155 ? -16.425 -10.618 32.133 1.00 35.84 155 LYS A CA 1
ATOM 1111 C C . LYS A 1 155 ? -15.030 -10.504 31.512 1.00 35.84 155 LYS A C 1
ATOM 1113 O O . LYS A 1 155 ? -14.506 -9.403 31.350 1.00 35.84 155 LYS A O 1
ATOM 1118 N N . LYS A 1 156 ? -14.423 -11.643 31.173 1.00 41.22 156 LYS A N 1
ATOM 1119 C CA . LYS A 1 156 ? -13.105 -11.737 30.550 1.00 41.22 156 LYS A CA 1
ATOM 1120 C C . LYS A 1 156 ? -13.185 -10.998 29.222 1.00 41.22 156 LYS A C 1
ATOM 1122 O O . LYS A 1 156 ? -13.860 -11.449 28.295 1.00 41.22 156 LYS A O 1
ATOM 1127 N N . GLN A 1 157 ? -12.579 -9.812 29.166 1.00 47.00 157 GLN A N 1
ATOM 1128 C CA . GLN A 1 157 ? -12.619 -8.995 27.963 1.00 47.00 157 GLN A CA 1
ATOM 1129 C C . GLN A 1 157 ? -12.091 -9.818 26.781 1.00 47.00 157 GLN A C 1
ATOM 1131 O O . GLN A 1 157 ? -11.080 -10.510 26.931 1.00 47.00 157 GLN A O 1
ATOM 1136 N N . PRO A 1 158 ? -12.770 -9.787 25.624 1.00 59.03 158 PRO A N 1
ATOM 1137 C CA . PRO A 1 158 ? -12.335 -10.535 24.454 1.00 59.03 158 PRO A CA 1
ATOM 1138 C C . PRO A 1 158 ? -10.884 -10.182 24.109 1.00 59.03 158 PRO A C 1
ATOM 1140 O O . PRO A 1 158 ? -10.548 -9.022 23.893 1.00 59.03 158 PRO A O 1
ATOM 1143 N N . SER A 1 159 ? -10.019 -11.193 24.088 1.00 62.84 159 SER A N 1
ATOM 1144 C CA . SER A 1 159 ? -8.605 -11.042 23.750 1.00 62.84 159 SER A CA 1
ATOM 1145 C C . SER A 1 159 ? -8.455 -10.825 22.244 1.00 62.84 159 SER A C 1
ATOM 1147 O O . SER A 1 159 ? -8.701 -11.743 21.456 1.00 62.84 159 SER A O 1
ATOM 1149 N N . TYR A 1 160 ? -8.064 -9.618 21.838 1.00 73.88 160 TYR A N 1
ATOM 1150 C CA . TYR A 1 160 ? -7.963 -9.235 20.422 1.00 73.88 160 TYR A CA 1
ATOM 1151 C C . TYR A 1 160 ? -6.553 -9.416 19.857 1.00 73.88 160 TYR A C 1
ATOM 1153 O O . TYR A 1 160 ? -6.389 -9.614 18.655 1.00 73.88 160 TYR A O 1
ATOM 1161 N N . THR A 1 161 ? -5.527 -9.351 20.706 1.00 79.81 161 THR A N 1
ATOM 1162 C CA . THR A 1 161 ? -4.128 -9.459 20.279 1.00 79.81 161 THR A CA 1
ATOM 1163 C C . THR A 1 161 ? -3.575 -10.858 20.523 1.00 79.81 161 THR A C 1
ATOM 1165 O O . THR A 1 161 ? -4.013 -11.569 21.430 1.00 79.81 161 THR A O 1
ATOM 1168 N N . VAL A 1 162 ? -2.571 -11.251 19.731 1.00 82.69 162 VAL A N 1
ATOM 1169 C CA . VAL A 1 162 ? -1.857 -12.525 19.926 1.00 82.69 162 VAL A CA 1
ATOM 1170 C C . VAL A 1 162 ? -1.279 -12.591 21.338 1.00 82.69 162 VAL A C 1
ATOM 1172 O O . VAL A 1 162 ? -1.503 -13.577 22.023 1.00 82.69 162 VAL A O 1
ATOM 1175 N N . MET A 1 163 ? -0.672 -11.498 21.812 1.00 80.56 163 MET A N 1
ATOM 1176 C CA . MET A 1 163 ? -0.125 -11.359 23.169 1.00 80.56 163 MET A CA 1
ATOM 1177 C C . MET A 1 163 ? -1.158 -11.680 24.259 1.00 80.56 163 MET A C 1
ATOM 1179 O O . MET A 1 163 ? -0.858 -12.397 25.207 1.00 80.56 163 MET A O 1
ATOM 1183 N N . GLN A 1 164 ? -2.399 -11.201 24.113 1.00 79.69 164 GLN A N 1
ATOM 1184 C CA . GLN A 1 164 ? -3.468 -11.482 25.078 1.00 79.69 164 GLN A CA 1
ATOM 1185 C C . GLN A 1 164 ? -3.969 -12.930 25.010 1.00 79.69 164 GLN A C 1
ATOM 1187 O O . GLN A 1 164 ? -4.408 -13.461 26.025 1.00 79.69 164 GLN A O 1
ATOM 1192 N N . LYS A 1 165 ? -3.930 -13.567 23.832 1.00 83.62 165 LYS A N 1
ATOM 1193 C CA . LYS A 1 165 ? -4.370 -14.960 23.661 1.00 83.62 165 LYS A CA 1
ATOM 1194 C C . LYS A 1 165 ? -3.314 -15.978 24.087 1.00 83.62 165 LYS A C 1
ATOM 1196 O O . LYS A 1 165 ? -3.672 -17.008 24.643 1.00 83.62 165 LYS A O 1
ATOM 1201 N N . THR A 1 166 ? -2.042 -15.712 23.806 1.00 83.62 166 THR A N 1
ATOM 1202 C CA . THR A 1 166 ? -0.930 -16.633 24.084 1.00 83.62 166 THR A CA 1
ATOM 1203 C C . THR A 1 166 ? -0.247 -16.356 25.420 1.00 83.62 166 THR A C 1
ATOM 1205 O O . THR A 1 166 ? 0.523 -17.189 25.884 1.00 83.62 166 THR A O 1
ATOM 1208 N N . GLY A 1 167 ? -0.497 -15.194 26.035 1.00 82.81 167 GLY A N 1
ATOM 1209 C CA . GLY A 1 167 ? 0.191 -14.753 27.252 1.00 82.81 167 GLY A CA 1
ATOM 1210 C C . GLY A 1 167 ? 1.659 -14.369 27.030 1.00 82.81 167 GLY A C 1
ATOM 1211 O O . GLY A 1 167 ? 2.377 -14.126 27.997 1.00 82.81 167 GLY A O 1
ATOM 1212 N N . LEU A 1 168 ? 2.126 -14.323 25.776 1.00 87.31 168 LEU A N 1
ATOM 1213 C CA . LEU A 1 168 ? 3.509 -13.983 25.449 1.00 87.31 168 LEU A CA 1
ATOM 1214 C C . LEU A 1 168 ? 3.784 -12.489 25.646 1.00 87.31 168 LEU A C 1
ATOM 1216 O O . LEU A 1 168 ? 2.947 -11.634 25.347 1.00 87.31 168 LEU A O 1
ATOM 1220 N N . SER A 1 169 ? 5.010 -12.178 26.076 1.00 88.50 169 SER A N 1
ATOM 1221 C CA . SER A 1 169 ? 5.510 -10.802 26.130 1.00 88.50 169 SER A CA 1
ATOM 1222 C C . SER A 1 169 ? 5.495 -10.153 24.741 1.00 88.50 169 SER A C 1
ATOM 1224 O O . SER A 1 169 ? 5.684 -10.823 23.716 1.00 88.50 169 SER A O 1
ATOM 1226 N N . THR A 1 170 ? 5.309 -8.831 24.704 1.00 86.00 170 THR A N 1
ATOM 1227 C CA . THR A 1 170 ? 5.347 -8.025 23.476 1.00 86.00 170 THR A CA 1
ATOM 1228 C C . THR A 1 170 ? 6.637 -8.269 22.698 1.00 86.00 170 THR A C 1
ATOM 1230 O O . THR A 1 170 ? 6.576 -8.558 21.508 1.00 86.00 170 THR A O 1
ATOM 1233 N N . SER A 1 171 ? 7.795 -8.251 23.367 1.00 87.06 171 SER A N 1
ATOM 1234 C CA . SER A 1 171 ? 9.095 -8.450 22.711 1.00 87.06 171 SER A CA 1
ATOM 1235 C C . SER A 1 171 ? 9.226 -9.842 22.092 1.00 87.06 171 SER A C 1
ATOM 1237 O O . SER A 1 171 ? 9.710 -9.970 20.973 1.00 87.06 171 SER A O 1
ATOM 1239 N N . THR A 1 172 ? 8.740 -10.882 22.777 1.00 89.94 172 THR A N 1
ATOM 1240 C CA . THR A 1 172 ? 8.752 -12.259 22.259 1.00 89.94 172 THR A CA 1
ATOM 1241 C C . THR A 1 172 ? 7.831 -12.406 21.053 1.00 89.94 172 THR A C 1
ATOM 1243 O O . THR A 1 172 ? 8.211 -13.014 20.059 1.00 89.94 172 THR A O 1
ATOM 1246 N N . THR A 1 173 ? 6.633 -11.818 21.110 1.00 89.31 173 THR A N 1
ATOM 1247 C CA . THR A 1 173 ? 5.671 -11.869 19.999 1.00 89.31 173 THR A CA 1
ATOM 1248 C C . THR A 1 173 ? 6.218 -11.161 18.763 1.00 89.31 173 THR A C 1
ATOM 1250 O O . THR A 1 173 ? 6.104 -11.681 17.657 1.00 89.31 173 THR A O 1
ATOM 1253 N N . VAL A 1 174 ? 6.845 -9.997 18.953 1.00 90.38 174 VAL A N 1
ATOM 1254 C CA . VAL A 1 174 ? 7.496 -9.247 17.874 1.00 90.38 174 VAL A CA 1
ATOM 1255 C C . VAL A 1 174 ? 8.662 -10.041 17.307 1.00 90.38 174 VAL A C 1
ATOM 1257 O O . VAL A 1 174 ? 8.725 -10.208 16.101 1.00 90.38 174 VAL A O 1
ATOM 1260 N N . PHE A 1 175 ? 9.525 -10.618 18.144 1.00 92.94 175 PHE A N 1
ATOM 1261 C CA . PHE A 1 175 ? 10.640 -11.438 17.671 1.00 92.94 175 PHE A CA 1
ATOM 1262 C C . PHE A 1 175 ? 10.179 -12.629 16.817 1.00 92.94 175 PHE A C 1
ATOM 1264 O O . PHE A 1 175 ? 10.726 -12.867 15.745 1.00 92.94 175 PHE A O 1
ATOM 1271 N N . VAL A 1 176 ? 9.141 -13.351 17.255 1.00 93.19 176 VAL A N 1
ATOM 1272 C CA . VAL A 1 176 ? 8.558 -14.460 16.481 1.00 93.19 176 VAL A CA 1
ATOM 1273 C C . VAL A 1 176 ? 7.982 -13.962 15.154 1.00 93.19 176 VAL A C 1
ATOM 1275 O O . VAL A 1 176 ? 8.163 -14.610 14.125 1.00 93.19 176 VAL A O 1
ATOM 1278 N N . TYR A 1 177 ? 7.312 -12.809 15.163 1.00 92.75 177 TYR A N 1
ATOM 1279 C CA . TYR A 1 177 ? 6.769 -12.197 13.955 1.00 92.75 177 TYR A CA 1
ATOM 1280 C C . TYR A 1 177 ? 7.868 -11.772 12.969 1.00 92.75 177 TYR A C 1
ATOM 1282 O O . TYR A 1 177 ? 7.783 -12.098 11.788 1.00 92.75 177 TYR A O 1
ATOM 1290 N N . GLU A 1 178 ? 8.927 -11.123 13.456 1.00 94.00 178 GLU A N 1
ATOM 1291 C CA . GLU A 1 178 ? 10.095 -10.737 12.658 1.00 94.00 178 GLU A CA 1
ATOM 1292 C C . GLU A 1 178 ? 10.788 -11.963 12.057 1.00 94.00 178 GLU A C 1
ATOM 1294 O O . GLU A 1 178 ? 11.067 -11.994 10.860 1.00 94.00 178 GLU A O 1
ATOM 1299 N N . ALA A 1 179 ? 10.998 -13.017 12.851 1.00 94.44 179 ALA A N 1
ATOM 1300 C CA . ALA A 1 179 ? 11.577 -14.268 12.370 1.00 94.44 179 ALA A CA 1
ATOM 1301 C C . ALA A 1 179 ? 10.716 -14.914 11.272 1.00 94.44 179 ALA A C 1
ATOM 1303 O O . ALA A 1 179 ? 11.246 -15.385 10.266 1.00 94.44 179 ALA A O 1
ATOM 1304 N N . LEU A 1 180 ? 9.388 -14.892 11.426 1.00 94.50 180 LEU A N 1
ATOM 1305 C CA . LEU A 1 180 ? 8.444 -15.394 10.429 1.00 94.50 180 LEU A CA 1
ATOM 1306 C C . LEU A 1 180 ? 8.475 -14.558 9.137 1.00 94.50 180 LEU A C 1
ATOM 1308 O O . LEU A 1 180 ? 8.503 -15.124 8.044 1.00 94.50 180 LEU A O 1
ATOM 1312 N N . CYS A 1 181 ? 8.516 -13.228 9.240 1.00 91.62 181 CYS A N 1
ATOM 1313 C CA . CYS A 1 181 ? 8.666 -12.340 8.087 1.00 91.62 181 CYS A CA 1
ATOM 1314 C C . CYS A 1 181 ? 9.992 -12.576 7.356 1.00 91.62 181 CYS A C 1
ATOM 1316 O O . CYS A 1 181 ? 9.985 -12.728 6.136 1.00 91.62 181 CYS A O 1
ATOM 1318 N N . LEU A 1 182 ? 11.111 -12.666 8.081 1.00 92.12 182 LEU A N 1
ATOM 1319 C CA . LEU A 1 182 ? 12.427 -12.956 7.505 1.00 92.12 182 LEU A CA 1
ATOM 1320 C C . LEU A 1 182 ? 12.456 -14.319 6.816 1.00 92.12 182 LEU A C 1
ATOM 1322 O O . LEU A 1 182 ? 12.932 -14.419 5.687 1.00 92.12 182 LEU A O 1
ATOM 1326 N N . PHE A 1 183 ? 11.895 -15.350 7.450 1.00 93.56 183 PHE A N 1
ATOM 1327 C CA . PHE A 1 183 ? 11.769 -16.676 6.854 1.00 93.56 183 PHE A CA 1
ATOM 1328 C C . PHE A 1 183 ? 10.969 -16.631 5.547 1.00 93.56 183 PHE A C 1
ATOM 1330 O O . PHE A 1 183 ? 11.434 -17.136 4.529 1.00 93.56 183 PHE A O 1
ATOM 1337 N N . MET A 1 184 ? 9.808 -15.968 5.532 1.00 90.75 184 MET A N 1
ATOM 1338 C CA . MET A 1 184 ? 9.006 -15.844 4.312 1.00 90.75 184 MET A CA 1
ATOM 1339 C C . MET A 1 184 ? 9.709 -15.031 3.220 1.00 90.75 184 MET A C 1
ATOM 1341 O O . MET A 1 184 ? 9.597 -15.387 2.049 1.00 90.75 184 MET A O 1
ATOM 1345 N N . ILE A 1 185 ? 10.455 -13.978 3.570 1.00 89.06 185 ILE A N 1
ATOM 1346 C CA . ILE A 1 185 ? 11.265 -13.209 2.611 1.00 89.06 185 ILE A CA 1
ATOM 1347 C C . ILE A 1 185 ? 12.350 -14.103 2.000 1.00 89.06 185 ILE A C 1
ATOM 1349 O O . ILE A 1 185 ? 12.491 -14.128 0.779 1.00 89.06 185 ILE A O 1
ATOM 1353 N N . LEU A 1 186 ? 13.062 -14.879 2.824 1.00 89.56 186 LEU A N 1
ATOM 1354 C CA . LEU A 1 186 ? 14.078 -15.834 2.373 1.00 89.56 186 LEU A CA 1
ATOM 1355 C C . LEU A 1 186 ? 13.474 -16.909 1.463 1.00 89.56 186 LEU A C 1
ATOM 1357 O O . LEU A 1 186 ? 13.985 -17.131 0.370 1.00 89.56 186 LEU A O 1
ATOM 1361 N N . CYS A 1 187 ? 12.354 -17.524 1.846 1.00 87.25 187 CYS A N 1
ATOM 1362 C CA . CYS A 1 187 ? 11.646 -18.485 0.996 1.00 87.25 187 CYS A CA 1
ATOM 1363 C C . CYS A 1 187 ? 11.172 -17.860 -0.322 1.00 87.25 187 CYS A C 1
ATOM 1365 O O . CYS A 1 187 ? 11.227 -18.505 -1.366 1.00 87.25 187 CYS A O 1
ATOM 1367 N N . SER A 1 188 ? 10.753 -16.595 -0.293 1.00 82.81 188 SER A N 1
ATOM 1368 C CA . SER A 1 188 ? 10.278 -15.894 -1.487 1.00 82.81 188 SER A CA 1
ATOM 1369 C C . SER A 1 188 ? 11.389 -15.586 -2.495 1.00 82.81 188 SER A C 1
ATOM 1371 O O . SER A 1 188 ? 11.081 -15.290 -3.644 1.00 82.81 188 SER A O 1
ATOM 1373 N N . THR A 1 189 ? 12.672 -15.704 -2.124 1.00 77.31 189 THR A N 1
ATOM 1374 C CA . THR A 1 189 ? 13.788 -15.577 -3.084 1.00 77.31 189 THR A CA 1
ATOM 1375 C C . THR A 1 189 ? 13.816 -16.692 -4.135 1.00 77.31 189 THR A C 1
ATOM 1377 O O . THR A 1 189 ? 14.370 -16.489 -5.212 1.00 77.31 189 THR A O 1
ATOM 1380 N N . TYR A 1 190 ? 13.175 -17.832 -3.857 1.00 83.25 190 TYR A N 1
ATOM 1381 C CA . TYR A 1 190 ? 13.049 -18.962 -4.784 1.00 83.25 190 TYR A CA 1
ATOM 1382 C C . TYR A 1 190 ? 11.820 -18.868 -5.700 1.00 83.25 190 TYR A C 1
ATOM 1384 O O . TYR A 1 190 ? 11.622 -19.730 -6.555 1.00 83.25 190 TYR A O 1
ATOM 1392 N N . LEU A 1 191 ? 10.974 -17.853 -5.513 1.00 85.31 191 LEU A N 1
ATOM 1393 C CA . LEU A 1 191 ? 9.741 -17.669 -6.270 1.00 85.31 191 LEU A CA 1
ATOM 1394 C C . LEU A 1 191 ? 9.950 -16.715 -7.459 1.00 85.31 191 LEU A C 1
ATOM 1396 O O . LEU A 1 191 ? 10.804 -15.825 -7.397 1.00 85.31 191 LEU A O 1
ATOM 1400 N N . PRO A 1 192 ? 9.168 -16.867 -8.546 1.00 80.56 192 PRO A N 1
ATOM 1401 C CA . PRO A 1 192 ? 9.236 -15.955 -9.681 1.00 80.56 192 PRO A CA 1
ATOM 1402 C C . PRO A 1 192 ? 8.874 -14.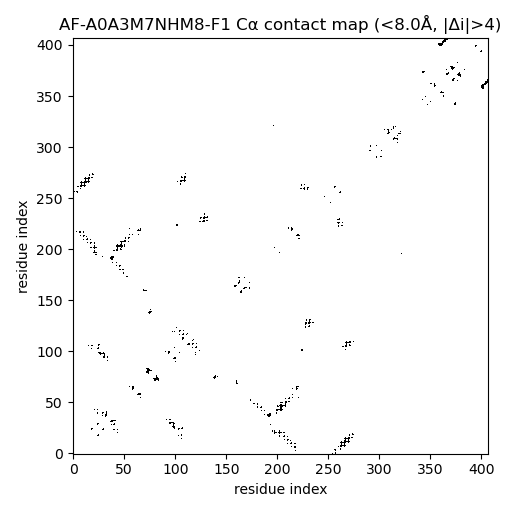527 -9.253 1.00 80.56 192 PRO A C 1
ATOM 1404 O O . PRO A 1 192 ? 7.903 -14.300 -8.526 1.00 80.56 192 PRO A O 1
ATOM 1407 N N . ARG A 1 193 ? 9.670 -13.559 -9.712 1.00 77.88 193 ARG A N 1
ATOM 1408 C CA . ARG A 1 193 ? 9.492 -12.136 -9.406 1.00 77.88 193 ARG A CA 1
ATOM 1409 C C . ARG A 1 193 ? 9.719 -11.278 -10.640 1.00 77.88 193 ARG A C 1
ATOM 1411 O O . ARG A 1 193 ? 10.644 -11.550 -11.413 1.00 77.88 193 ARG A O 1
ATOM 1418 N N . SER A 1 194 ? 8.930 -10.221 -10.793 1.00 71.88 194 SER A N 1
ATOM 1419 C CA . SER A 1 194 ? 9.259 -9.155 -11.734 1.00 71.88 194 SER A CA 1
ATOM 1420 C C . SER A 1 194 ? 10.556 -8.446 -11.329 1.00 71.88 194 SER A C 1
ATOM 1422 O O . SER A 1 194 ? 10.964 -8.410 -10.163 1.00 71.88 194 SER A O 1
ATOM 1424 N N . GLN A 1 195 ? 11.243 -7.897 -12.328 1.00 70.38 195 GLN A N 1
ATOM 1425 C CA . GLN A 1 195 ? 12.382 -7.012 -12.120 1.00 70.38 195 GLN A CA 1
ATOM 1426 C C . GLN A 1 195 ? 11.892 -5.580 -12.321 1.00 70.38 195 GLN A C 1
ATOM 1428 O O . GLN A 1 195 ? 11.457 -5.212 -13.410 1.00 70.38 195 GLN A O 1
ATOM 1433 N N . HIS A 1 196 ? 11.949 -4.793 -11.254 1.00 71.69 196 HIS A N 1
ATOM 1434 C CA . HIS A 1 196 ? 11.727 -3.352 -11.272 1.00 71.69 196 HIS A CA 1
ATOM 1435 C C . HIS A 1 196 ? 13.014 -2.647 -10.836 1.00 71.69 196 HIS A C 1
ATOM 1437 O O . HIS A 1 196 ? 13.925 -3.292 -10.319 1.00 71.69 196 HIS A O 1
ATOM 1443 N N . TRP A 1 197 ? 13.074 -1.328 -11.026 1.00 63.50 197 TRP A N 1
ATOM 1444 C CA . TRP A 1 197 ? 14.247 -0.517 -10.684 1.00 63.50 197 TRP A CA 1
ATOM 1445 C C . TRP A 1 197 ? 14.647 -0.647 -9.205 1.00 63.50 197 TRP A C 1
ATOM 1447 O O . TRP A 1 197 ? 15.826 -0.738 -8.874 1.00 63.50 197 TRP A O 1
ATOM 1457 N N . LEU A 1 198 ? 13.655 -0.736 -8.315 1.00 70.88 198 LEU A N 1
ATOM 1458 C CA . LEU A 1 198 ? 13.861 -0.928 -6.890 1.00 70.88 198 LEU A CA 1
ATOM 1459 C C . LEU A 1 198 ? 13.519 -2.362 -6.487 1.00 70.88 198 LEU A C 1
ATOM 1461 O O . LEU A 1 198 ? 12.421 -2.862 -6.751 1.00 70.88 198 LEU A O 1
ATOM 1465 N N . HIS A 1 199 ? 14.451 -3.014 -5.791 1.00 78.19 199 HIS A N 1
ATOM 1466 C CA . HIS A 1 199 ? 14.223 -4.348 -5.248 1.00 78.19 199 HIS A CA 1
ATOM 1467 C C . HIS A 1 199 ? 12.990 -4.346 -4.316 1.00 78.19 199 HIS A C 1
ATOM 1469 O O . HIS A 1 199 ? 12.867 -3.464 -3.464 1.00 78.19 199 HIS A O 1
ATOM 1475 N N . PRO A 1 200 ? 12.074 -5.329 -4.397 1.00 83.06 200 PRO A N 1
ATOM 1476 C CA . PRO A 1 200 ? 10.839 -5.302 -3.609 1.00 83.06 200 PRO A CA 1
ATOM 1477 C C . PRO A 1 200 ? 11.074 -5.181 -2.098 1.00 83.06 200 PRO A C 1
ATOM 1479 O O . PRO A 1 200 ? 10.338 -4.472 -1.423 1.00 83.06 200 PRO A O 1
ATOM 1482 N N . VAL A 1 201 ? 12.140 -5.788 -1.562 1.00 85.06 201 VAL A N 1
ATOM 1483 C CA . VAL A 1 201 ? 12.512 -5.634 -0.140 1.00 85.06 201 VAL A CA 1
ATOM 1484 C C . VAL A 1 201 ? 12.896 -4.190 0.195 1.00 85.06 201 VAL A C 1
ATOM 1486 O O . VAL A 1 201 ? 12.440 -3.662 1.203 1.00 85.06 201 VAL A O 1
ATOM 1489 N N . THR A 1 202 ? 13.687 -3.510 -0.641 1.00 81.06 202 THR A N 1
ATOM 1490 C CA . THR A 1 202 ? 14.043 -2.106 -0.378 1.00 81.06 202 THR A CA 1
ATOM 1491 C C . THR A 1 202 ? 12.825 -1.198 -0.536 1.00 81.06 202 THR A C 1
ATOM 1493 O O . THR A 1 202 ? 12.621 -0.315 0.295 1.00 81.06 202 THR A O 1
ATOM 1496 N N . GLY A 1 203 ? 11.944 -1.479 -1.502 1.00 83.00 203 GLY A N 1
ATOM 1497 C CA . GLY A 1 203 ? 10.630 -0.835 -1.610 1.00 83.00 203 GLY A CA 1
ATOM 1498 C C . GLY A 1 203 ? 9.765 -1.031 -0.360 1.00 83.00 203 GLY A C 1
ATOM 1499 O O . GLY A 1 203 ? 9.163 -0.080 0.138 1.00 83.00 203 GLY A O 1
ATOM 1500 N N . GLY A 1 204 ? 9.762 -2.237 0.209 1.00 85.31 204 GLY A N 1
ATOM 1501 C CA . GLY A 1 204 ? 9.100 -2.538 1.476 1.00 85.31 204 GLY A CA 1
ATOM 1502 C C . GLY A 1 204 ? 9.660 -1.734 2.651 1.00 85.31 204 GLY A C 1
ATOM 1503 O O . GLY A 1 204 ? 8.895 -1.130 3.404 1.00 85.31 204 GLY A O 1
ATOM 1504 N N . ILE A 1 205 ? 10.986 -1.637 2.770 1.00 85.44 205 ILE A N 1
ATOM 1505 C CA . ILE A 1 205 ? 11.646 -0.808 3.791 1.00 85.44 205 ILE A CA 1
ATOM 1506 C C . ILE A 1 205 ? 11.247 0.666 3.642 1.00 85.44 205 ILE A C 1
ATOM 1508 O O . ILE A 1 205 ? 10.912 1.297 4.644 1.00 85.44 205 ILE A O 1
ATOM 1512 N N . LEU A 1 206 ? 11.207 1.214 2.420 1.00 85.31 206 LEU A N 1
ATOM 1513 C CA . LEU A 1 206 ? 10.746 2.590 2.183 1.00 85.31 206 LEU A CA 1
ATOM 1514 C C . LEU A 1 206 ? 9.299 2.801 2.648 1.00 85.31 206 LEU A C 1
ATOM 1516 O O . LEU A 1 206 ? 8.988 3.820 3.265 1.00 85.31 206 LEU A O 1
ATOM 1520 N N . ILE A 1 207 ? 8.418 1.826 2.408 1.00 88.75 207 ILE A N 1
ATOM 1521 C CA . ILE A 1 207 ? 7.037 1.861 2.907 1.00 88.75 207 ILE A CA 1
ATOM 1522 C C . ILE A 1 207 ? 7.010 1.832 4.448 1.00 88.75 207 ILE A C 1
ATOM 1524 O O . ILE A 1 207 ? 6.261 2.590 5.068 1.00 88.75 207 ILE A O 1
ATOM 1528 N N . GLY A 1 208 ? 7.856 1.017 5.083 1.00 85.88 208 GLY A N 1
ATOM 1529 C CA . GLY A 1 208 ? 8.028 1.002 6.539 1.00 85.88 208 GLY A CA 1
ATOM 1530 C C . GLY A 1 208 ? 8.558 2.328 7.102 1.00 85.88 208 GLY A C 1
ATOM 1531 O O . GLY A 1 208 ? 8.082 2.808 8.129 1.00 85.88 208 GLY A O 1
ATOM 1532 N N . LEU A 1 209 ? 9.484 2.990 6.406 1.00 86.50 209 LEU A N 1
ATOM 1533 C CA . LEU A 1 209 ? 9.955 4.330 6.773 1.00 86.50 209 LEU A CA 1
ATOM 1534 C C . LEU A 1 209 ? 8.844 5.378 6.632 1.00 86.50 209 LEU A C 1
ATOM 1536 O O . LEU A 1 209 ? 8.702 6.247 7.494 1.00 86.50 209 LEU A O 1
ATOM 1540 N N . ALA A 1 210 ? 7.994 5.266 5.609 1.00 85.06 210 ALA A N 1
ATOM 1541 C CA . ALA A 1 210 ? 6.811 6.112 5.486 1.00 85.06 210 ALA A CA 1
ATOM 1542 C C . ALA A 1 210 ? 5.840 5.920 6.668 1.00 85.06 210 ALA A C 1
ATOM 1544 O O . ALA A 1 210 ? 5.245 6.894 7.132 1.00 85.06 210 ALA A O 1
ATOM 1545 N N . GLN A 1 211 ? 5.726 4.703 7.219 1.00 89.06 211 GLN A N 1
ATOM 1546 C CA . GLN A 1 211 ? 4.976 4.445 8.456 1.00 89.06 211 GLN A CA 1
ATOM 1547 C C . GLN A 1 211 ? 5.616 5.156 9.659 1.00 89.06 211 GLN A C 1
ATOM 1549 O O . GLN A 1 211 ? 4.895 5.781 10.437 1.00 89.06 211 GLN A O 1
ATOM 1554 N N . VAL A 1 212 ? 6.946 5.116 9.810 1.00 86.25 212 VAL A N 1
ATOM 1555 C CA . VAL A 1 212 ? 7.662 5.847 10.877 1.00 86.25 212 VAL A CA 1
ATOM 1556 C C . VAL A 1 212 ? 7.385 7.347 10.785 1.00 86.25 212 VAL A C 1
ATOM 1558 O O . VAL A 1 212 ? 7.006 7.968 11.779 1.00 86.25 212 VAL A O 1
ATOM 1561 N N . ILE A 1 213 ? 7.502 7.921 9.585 1.00 84.94 213 ILE A N 1
ATOM 1562 C CA . ILE A 1 213 ? 7.235 9.342 9.333 1.00 84.94 213 ILE A CA 1
ATOM 1563 C C . ILE A 1 213 ? 5.764 9.671 9.627 1.00 84.94 213 ILE A C 1
ATOM 1565 O O . ILE A 1 213 ? 5.479 10.670 10.284 1.00 84.94 213 ILE A O 1
ATOM 1569 N N . SER A 1 214 ? 4.821 8.811 9.234 1.00 85.06 214 SER A N 1
ATOM 1570 C CA . SER A 1 214 ? 3.401 8.974 9.576 1.00 85.06 214 SER A CA 1
ATOM 1571 C C . SER A 1 214 ? 3.168 8.999 11.081 1.00 85.06 214 SER A C 1
ATOM 1573 O O . SER A 1 214 ? 2.450 9.870 11.577 1.00 85.06 214 SER A O 1
ATOM 1575 N N . ILE A 1 215 ? 3.780 8.078 11.828 1.00 85.12 215 ILE A N 1
ATOM 1576 C CA . ILE A 1 215 ? 3.655 8.027 13.287 1.00 85.12 215 ILE A CA 1
ATOM 1577 C C . ILE A 1 215 ? 4.263 9.288 13.914 1.00 85.12 215 ILE A C 1
ATOM 1579 O O . ILE A 1 215 ? 3.628 9.890 14.779 1.00 85.12 215 ILE A O 1
ATOM 1583 N N . ALA A 1 216 ? 5.434 9.726 13.449 1.00 85.31 216 ALA A N 1
ATOM 1584 C CA . ALA A 1 216 ? 6.097 10.938 13.925 1.00 85.31 216 ALA A CA 1
ATOM 1585 C C . ALA A 1 216 ? 5.256 12.205 13.678 1.00 85.31 216 ALA A C 1
ATOM 1587 O O . ALA A 1 216 ? 5.115 13.050 14.556 1.00 85.31 216 ALA A O 1
ATOM 1588 N N . LEU A 1 217 ? 4.644 12.338 12.499 1.00 83.06 217 LEU A N 1
ATOM 1589 C CA . LEU A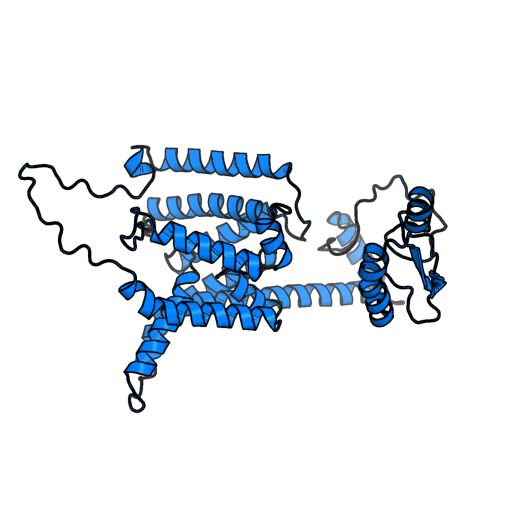 1 217 ? 3.903 13.549 12.135 1.00 83.06 217 LEU A CA 1
ATOM 1590 C C . LEU A 1 217 ? 2.459 13.552 12.655 1.00 83.06 217 LEU A C 1
ATOM 1592 O O . LEU A 1 217 ? 1.940 14.595 13.050 1.00 83.06 217 LEU A O 1
ATOM 1596 N N . THR A 1 218 ? 1.784 12.401 12.640 1.00 83.38 218 THR A N 1
ATOM 1597 C CA . THR A 1 218 ? 0.327 12.319 12.857 1.00 83.38 218 THR A CA 1
ATOM 1598 C C . THR A 1 218 ? -0.074 11.531 14.100 1.00 83.38 218 THR A C 1
ATOM 1600 O O . THR A 1 218 ? -1.238 11.592 14.502 1.00 83.38 218 THR A O 1
ATOM 1603 N N . LYS A 1 219 ? 0.863 10.793 14.716 1.00 84.69 219 LYS A N 1
ATOM 1604 C CA . LYS A 1 219 ? 0.612 9.829 15.804 1.00 84.69 219 LYS A CA 1
ATOM 1605 C C . LYS A 1 219 ? -0.421 8.754 15.445 1.00 84.69 219 LYS A C 1
ATOM 1607 O O . LYS A 1 219 ? -1.048 8.172 16.329 1.00 84.69 219 LYS A O 1
ATOM 1612 N N . LYS A 1 220 ? -0.608 8.496 14.148 1.00 82.62 220 LYS A N 1
ATOM 1613 C CA . LYS A 1 220 ? -1.518 7.490 13.595 1.00 82.62 220 LYS A CA 1
ATOM 1614 C C . LYS A 1 220 ? -0.752 6.547 12.672 1.00 82.62 220 LYS A C 1
ATOM 1616 O O . LYS A 1 220 ? 0.250 6.925 12.063 1.00 82.62 220 LYS A O 1
ATOM 1621 N N . SER A 1 221 ? -1.245 5.317 12.572 1.00 82.44 221 SER A N 1
ATOM 1622 C CA . SER A 1 221 ? -0.786 4.363 11.566 1.00 82.44 221 SER A CA 1
ATOM 1623 C C . SER A 1 221 ? -1.331 4.720 10.183 1.00 82.44 221 SER A C 1
ATOM 1625 O O . SER A 1 221 ? -2.380 5.360 10.067 1.00 82.44 221 SER A O 1
ATOM 1627 N N . LEU A 1 222 ? -0.627 4.287 9.135 1.00 81.75 222 LEU A N 1
ATOM 1628 C CA . LEU A 1 222 ? -1.077 4.464 7.759 1.00 81.75 222 LEU A CA 1
ATOM 1629 C C . LEU A 1 222 ? -2.412 3.733 7.538 1.00 81.75 222 LEU A C 1
ATOM 1631 O O . LEU A 1 222 ? -2.613 2.592 7.966 1.00 81.75 222 LEU A O 1
ATOM 1635 N N . GLY A 1 223 ? -3.342 4.393 6.849 1.00 79.00 223 GLY A N 1
ATOM 1636 C CA . GLY A 1 223 ? -4.649 3.827 6.540 1.00 79.00 223 GLY A CA 1
ATOM 1637 C C . GLY A 1 223 ? -5.386 4.643 5.488 1.00 79.00 223 GLY A C 1
ATOM 1638 O O . GLY A 1 223 ? -5.633 5.827 5.682 1.00 79.00 223 GLY A O 1
ATOM 1639 N N . VAL A 1 224 ? -5.748 3.994 4.380 1.00 83.19 224 VAL A N 1
ATOM 1640 C CA . VAL A 1 224 ? -6.395 4.662 3.235 1.00 83.19 224 VAL A CA 1
ATOM 1641 C C . VAL A 1 224 ? -7.902 4.410 3.201 1.00 83.19 224 VAL A C 1
ATOM 1643 O O . VAL A 1 224 ? -8.675 5.300 2.866 1.00 83.19 224 VAL A O 1
ATOM 1646 N N . SER A 1 225 ? -8.352 3.219 3.607 1.00 81.31 225 SER A N 1
ATOM 1647 C CA . SER A 1 225 ? -9.749 2.784 3.452 1.00 81.31 225 SER A CA 1
ATOM 1648 C C . SER A 1 225 ? -10.778 3.680 4.151 1.00 81.31 225 SER A C 1
ATOM 1650 O O . SER A 1 225 ? -11.914 3.779 3.695 1.00 81.31 225 SER A O 1
ATOM 1652 N N . SER A 1 226 ? -10.398 4.360 5.237 1.00 83.06 226 SER A N 1
ATOM 1653 C CA . SER A 1 226 ? -11.287 5.297 5.932 1.00 83.06 226 SER A CA 1
ATOM 1654 C C . SER A 1 226 ? -11.635 6.523 5.086 1.00 83.06 226 SER A C 1
ATOM 1656 O O . SER A 1 226 ? -12.699 7.096 5.298 1.00 83.06 226 SER A O 1
ATOM 1658 N N . ALA A 1 227 ? -10.804 6.891 4.103 1.00 86.44 227 ALA A N 1
ATOM 1659 C CA . ALA A 1 227 ? -11.043 8.068 3.272 1.00 86.44 227 ALA A CA 1
ATOM 1660 C C . ALA A 1 227 ? -12.301 7.881 2.416 1.00 86.44 227 ALA A C 1
ATOM 1662 O O . ALA A 1 227 ? -13.127 8.785 2.339 1.00 86.44 227 ALA A O 1
ATOM 1663 N N . TYR A 1 228 ? -12.511 6.679 1.870 1.00 88.94 228 TYR A N 1
ATOM 1664 C CA . TYR A 1 228 ? -13.717 6.341 1.105 1.00 88.94 228 TYR A CA 1
ATOM 1665 C C . TYR A 1 228 ? -14.985 6.393 1.964 1.00 88.94 228 TYR A C 1
ATOM 1667 O O . TYR A 1 228 ? -16.013 6.905 1.526 1.00 88.94 228 TYR A O 1
ATOM 1675 N N . ALA A 1 229 ? -14.910 5.916 3.210 1.00 86.56 229 ALA A N 1
ATOM 1676 C CA . ALA A 1 229 ? -16.028 6.000 4.146 1.00 86.56 229 ALA A CA 1
ATOM 1677 C C . ALA A 1 229 ? -16.306 7.450 4.576 1.00 86.56 229 ALA A C 1
ATOM 1679 O O . ALA A 1 229 ? -17.463 7.838 4.721 1.00 86.56 229 ALA A O 1
ATOM 1680 N N . ASP A 1 230 ? -15.266 8.264 4.768 1.00 86.88 230 ASP A N 1
ATOM 1681 C CA . ASP A 1 230 ? -15.415 9.683 5.092 1.00 86.88 230 ASP A CA 1
ATOM 1682 C C . ASP A 1 230 ? -16.056 10.457 3.925 1.00 86.88 230 ASP A C 1
ATOM 1684 O O . ASP A 1 230 ? -16.915 11.305 4.173 1.00 86.88 230 ASP A O 1
ATOM 1688 N N . ILE A 1 231 ? -15.719 10.124 2.667 1.00 87.75 231 ILE A N 1
ATOM 1689 C CA . ILE A 1 231 ? -16.374 10.686 1.469 1.00 87.75 231 ILE A CA 1
ATOM 1690 C C . ILE A 1 231 ? -17.855 10.305 1.465 1.00 87.75 231 ILE A C 1
ATOM 1692 O O . ILE A 1 231 ? -18.714 11.168 1.295 1.00 87.75 231 ILE A O 1
ATOM 1696 N N . GLY A 1 232 ? -18.168 9.035 1.738 1.00 87.50 232 GLY A N 1
ATOM 1697 C CA . GLY A 1 232 ? -19.547 8.561 1.845 1.00 87.50 232 GLY A CA 1
ATOM 1698 C C . GLY A 1 232 ? -20.364 9.299 2.906 1.00 87.50 232 GLY A C 1
ATOM 1699 O O . GLY A 1 232 ? -21.494 9.701 2.644 1.00 87.50 232 GLY A O 1
ATOM 1700 N N . LYS A 1 233 ? -19.791 9.541 4.091 1.00 87.62 233 LYS A N 1
ATOM 1701 C CA . LYS A 1 233 ? -20.463 10.304 5.159 1.00 87.62 233 LYS A CA 1
ATOM 1702 C C . LYS A 1 233 ? -20.747 11.744 4.740 1.00 87.62 233 LYS A C 1
ATOM 1704 O O . LYS A 1 233 ? -21.834 12.235 5.012 1.00 87.62 233 LYS A O 1
ATOM 1709 N N . GLN A 1 234 ? -19.790 12.412 4.090 1.00 86.25 234 GLN A N 1
ATOM 1710 C CA . GLN A 1 234 ? -19.987 13.780 3.597 1.00 86.25 234 GLN A CA 1
ATOM 1711 C C . GLN A 1 234 ? -21.051 13.838 2.499 1.00 86.25 234 GLN A C 1
ATOM 1713 O O . GLN A 1 234 ? -21.880 14.742 2.511 1.00 86.25 234 GLN A O 1
ATOM 1718 N N . PHE A 1 235 ? -21.067 12.851 1.600 1.00 88.31 235 PHE A N 1
ATOM 1719 C CA . PHE A 1 235 ? -22.091 12.732 0.567 1.00 88.31 235 PHE A CA 1
ATOM 1720 C C . PHE A 1 235 ? -23.492 12.608 1.177 1.00 88.31 235 PHE A C 1
ATOM 1722 O O . PHE A 1 235 ? -24.365 13.412 0.864 1.00 88.31 235 PHE A O 1
ATOM 1729 N N . TRP A 1 236 ? -23.703 11.662 2.099 1.00 86.38 236 TRP A N 1
ATOM 1730 C CA . TRP A 1 236 ? -25.011 11.486 2.740 1.00 86.38 236 TRP A CA 1
ATOM 1731 C C . TRP A 1 236 ? -25.410 12.682 3.602 1.00 86.38 236 TRP A C 1
ATOM 1733 O O . TRP A 1 236 ? -26.567 13.079 3.563 1.00 86.38 236 TRP A O 1
ATOM 1743 N N . ALA A 1 237 ? -24.462 13.312 4.302 1.00 85.06 237 ALA A N 1
ATOM 1744 C CA . ALA A 1 237 ? -24.731 14.537 5.050 1.00 85.06 237 ALA A CA 1
ATOM 1745 C C . ALA A 1 237 ? -25.198 15.682 4.135 1.00 85.06 237 ALA A C 1
ATOM 1747 O O . ALA A 1 237 ? -26.114 16.411 4.498 1.00 85.06 237 ALA A O 1
ATOM 1748 N N . ALA A 1 238 ? -24.611 15.825 2.943 1.00 83.69 238 ALA A N 1
ATOM 1749 C CA . ALA A 1 238 ? -25.037 16.826 1.966 1.00 83.69 238 ALA A CA 1
ATOM 1750 C C . ALA A 1 238 ? -26.417 16.508 1.365 1.00 83.69 238 ALA A C 1
ATOM 1752 O O . ALA A 1 238 ? -27.232 17.409 1.192 1.00 83.69 238 ALA A O 1
ATOM 1753 N N . VAL A 1 239 ? -26.697 15.231 1.079 1.00 87.06 239 VAL A N 1
ATOM 1754 C CA . VAL A 1 239 ? -27.997 14.781 0.553 1.00 87.06 239 VAL A CA 1
ATOM 1755 C C . VAL A 1 239 ? -29.116 14.967 1.585 1.00 87.06 239 VAL A C 1
ATOM 1757 O O . VAL A 1 239 ? -30.208 15.403 1.232 1.00 87.06 239 VAL A O 1
ATOM 1760 N N . GLU A 1 240 ? -28.850 14.673 2.858 1.00 84.75 240 GLU A N 1
ATOM 1761 C CA . GLU A 1 240 ? -29.827 14.777 3.951 1.00 84.75 240 GLU A CA 1
ATOM 1762 C C . GLU A 1 240 ? -30.055 16.220 4.426 1.00 84.75 240 GLU A C 1
ATOM 1764 O O . GLU A 1 240 ? -31.138 16.532 4.916 1.00 84.75 240 GLU A O 1
ATOM 1769 N N . ALA A 1 241 ? -29.072 17.113 4.262 1.00 73.69 241 ALA A N 1
ATOM 1770 C CA . ALA A 1 241 ? -29.182 18.515 4.674 1.00 73.69 241 ALA A CA 1
ATOM 1771 C C . ALA A 1 241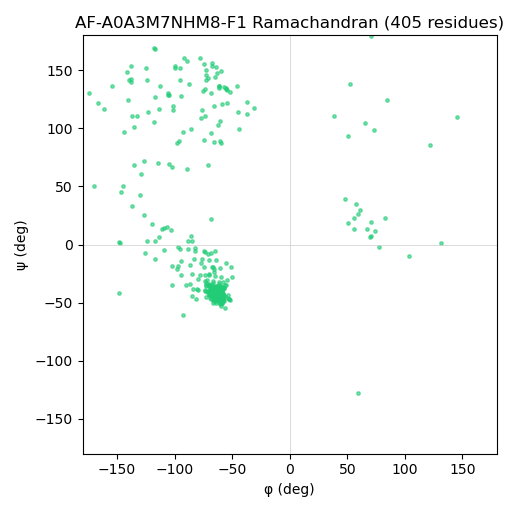 ? -30.048 19.390 3.737 1.00 73.69 241 ALA A C 1
ATOM 1773 O O . ALA A 1 241 ? -30.440 20.494 4.117 1.00 73.69 241 ALA A O 1
ATOM 1774 N N . GLY A 1 242 ? -30.400 18.903 2.540 1.00 60.50 242 GLY A N 1
ATOM 1775 C CA . GLY A 1 242 ? -31.239 19.620 1.573 1.00 60.50 242 GLY A CA 1
ATOM 1776 C C . GLY A 1 242 ? -30.564 20.840 0.905 1.00 60.50 242 GLY A C 1
ATOM 1777 O O . GLY A 1 242 ? -29.410 21.158 1.189 1.00 60.50 242 GLY A O 1
ATOM 1778 N N . PRO A 1 243 ? -31.258 21.560 -0.005 1.00 57.47 243 PRO A N 1
ATOM 1779 C CA . PRO A 1 243 ? -30.653 22.600 -0.854 1.00 57.47 243 PRO A CA 1
ATOM 1780 C C . PRO A 1 243 ? -30.292 23.918 -0.144 1.00 57.47 243 PRO A C 1
ATOM 1782 O O . PRO A 1 243 ? -29.721 24.804 -0.775 1.00 57.47 243 PRO A O 1
ATOM 1785 N N . VAL A 1 244 ? -30.649 24.095 1.136 1.00 51.38 244 VAL A N 1
ATOM 1786 C CA . VAL A 1 244 ? -30.601 25.400 1.834 1.00 51.38 244 VAL A CA 1
ATOM 1787 C C . VAL A 1 244 ? -29.885 25.310 3.184 1.00 51.38 244 VAL A C 1
ATOM 1789 O O . VAL A 1 244 ? -30.307 25.894 4.177 1.00 51.38 244 VAL A O 1
ATOM 1792 N N . SER A 1 245 ? -28.763 24.601 3.248 1.00 47.41 245 SER A N 1
ATOM 1793 C CA . SER A 1 245 ? -27.829 24.779 4.359 1.00 47.41 245 SER A CA 1
ATOM 1794 C C . SER A 1 245 ? -26.495 25.267 3.821 1.00 47.41 245 SER A C 1
ATOM 1796 O O . SER A 1 245 ? -25.729 24.504 3.233 1.00 47.41 245 SER A O 1
ATOM 1798 N N . SER A 1 246 ? -26.218 26.555 4.028 1.00 47.47 246 SER A N 1
ATOM 1799 C CA . SER A 1 246 ? -24.887 27.133 3.891 1.00 47.47 246 SER A CA 1
ATOM 1800 C C . SER A 1 246 ? -23.961 26.428 4.881 1.00 47.47 246 SER A C 1
ATOM 1802 O O . SER A 1 246 ? -23.845 26.832 6.042 1.00 47.47 246 SER A O 1
ATOM 1804 N N . VAL A 1 247 ? -23.334 25.332 4.453 1.00 51.00 247 VAL A N 1
ATOM 1805 C CA . VAL A 1 247 ? -22.259 24.714 5.221 1.00 51.00 247 VAL A CA 1
ATOM 1806 C C . VAL A 1 247 ? -21.155 25.759 5.295 1.00 51.00 247 VAL A C 1
ATOM 1808 O O . VAL A 1 247 ? -20.468 26.030 4.313 1.00 51.00 247 VAL A O 1
ATOM 1811 N N . SER A 1 248 ? -21.043 26.410 6.452 1.00 49.34 248 SER A N 1
ATOM 1812 C CA . SER A 1 248 ? -20.001 27.394 6.711 1.00 49.34 248 SER A CA 1
ATOM 1813 C C . SER A 1 248 ? -18.644 26.776 6.377 1.00 49.34 248 SER A C 1
ATOM 1815 O O . SER A 1 248 ? -18.338 25.663 6.814 1.00 49.34 248 SER A O 1
ATOM 1817 N N . THR A 1 249 ? -17.818 27.494 5.618 1.00 53.56 249 THR A N 1
ATOM 1818 C CA . THR A 1 249 ? -16.479 27.075 5.175 1.00 53.56 249 THR A CA 1
ATOM 1819 C C . THR A 1 249 ? -15.617 26.557 6.337 1.00 53.56 249 THR A C 1
ATOM 1821 O O . THR A 1 249 ? -14.773 25.679 6.152 1.00 53.56 249 THR A O 1
ATOM 1824 N N . SER A 1 250 ? -15.867 27.035 7.563 1.00 49.31 250 SER A N 1
ATOM 1825 C CA . SER A 1 250 ? -15.194 26.577 8.781 1.00 49.31 250 SER A CA 1
ATOM 1826 C C . SER A 1 250 ? -15.626 25.178 9.244 1.00 49.31 250 SER A C 1
ATOM 1828 O O . SER A 1 250 ? -14.781 24.424 9.721 1.00 49.31 250 SER A O 1
ATOM 1830 N N . ALA A 1 251 ? -16.891 24.786 9.063 1.00 54.41 251 ALA A N 1
ATOM 1831 C CA . ALA A 1 251 ? -17.397 23.454 9.406 1.00 54.41 251 ALA A CA 1
ATOM 1832 C C . ALA A 1 251 ? -16.867 22.385 8.436 1.00 54.41 251 ALA A C 1
ATOM 1834 O O . ALA A 1 251 ? -16.413 21.326 8.875 1.00 54.41 251 ALA A O 1
ATOM 1835 N N . SER A 1 252 ? -16.819 22.698 7.137 1.00 55.22 252 SER A N 1
ATOM 1836 C CA . SER A 1 252 ? -16.205 21.840 6.112 1.00 55.22 252 SER A CA 1
ATOM 1837 C C . SER A 1 252 ? -14.703 21.660 6.340 1.00 55.22 252 SER A C 1
ATOM 1839 O O . SER A 1 252 ? -14.199 20.540 6.289 1.00 55.22 252 SER A O 1
ATOM 1841 N N . ALA A 1 253 ? -13.979 22.735 6.675 1.00 52.50 253 ALA A N 1
ATOM 1842 C CA . ALA A 1 253 ? -12.553 22.663 7.000 1.00 52.50 253 ALA A CA 1
ATOM 1843 C C . ALA A 1 253 ? -12.277 21.837 8.273 1.00 52.50 253 ALA A C 1
ATOM 1845 O O . ALA A 1 253 ? -11.291 21.098 8.343 1.00 52.50 253 ALA A O 1
ATOM 1846 N N . LEU A 1 254 ? -13.164 21.911 9.270 1.00 53.09 254 LEU A N 1
ATOM 1847 C CA . LEU A 1 254 ? -13.064 21.141 10.513 1.00 53.09 254 LEU A CA 1
ATOM 1848 C C . LEU A 1 254 ? -13.392 19.652 10.302 1.00 53.09 254 LEU A C 1
ATOM 1850 O O . LEU A 1 254 ? -12.753 18.789 10.909 1.00 53.09 254 LEU A O 1
ATOM 1854 N N . ALA A 1 255 ? -14.341 19.347 9.411 1.00 57.94 255 ALA A N 1
ATOM 1855 C CA . ALA A 1 255 ? -14.654 17.988 8.973 1.00 57.94 255 ALA A CA 1
ATOM 1856 C C . ALA A 1 255 ? -13.495 17.375 8.168 1.00 57.94 255 ALA A C 1
ATOM 1858 O O . ALA A 1 255 ? -13.100 16.237 8.426 1.00 57.94 255 ALA A O 1
ATOM 1859 N N . LEU A 1 256 ? -12.878 18.150 7.270 1.00 58.84 256 LEU A N 1
ATOM 1860 C CA . LEU A 1 256 ? -11.697 17.737 6.508 1.00 58.84 256 LEU A CA 1
ATOM 1861 C C . LEU A 1 256 ? -10.478 17.498 7.407 1.00 58.84 256 LEU A C 1
ATOM 1863 O O . LEU A 1 256 ? -9.792 16.493 7.240 1.00 58.84 256 LEU A O 1
ATOM 1867 N N . GLY A 1 257 ? -10.252 18.351 8.412 1.00 54.66 257 GLY A N 1
ATOM 1868 C CA . GLY A 1 257 ? -9.144 18.211 9.366 1.00 54.66 257 GLY A CA 1
ATOM 1869 C C . GLY A 1 257 ? -9.234 16.988 10.290 1.00 54.66 257 GLY A C 1
ATOM 1870 O O . GLY A 1 257 ? -8.219 16.572 10.850 1.00 54.66 257 GLY A O 1
ATOM 1871 N N . LYS A 1 258 ? -10.426 16.397 10.451 1.00 62.25 258 LYS A N 1
ATOM 1872 C CA . LYS A 1 258 ? -10.633 15.129 11.177 1.00 62.25 258 LYS A CA 1
ATOM 1873 C C . LYS A 1 258 ? -10.692 13.909 10.252 1.00 62.25 258 LYS A C 1
ATOM 1875 O O . LYS A 1 258 ? -10.525 12.790 10.736 1.00 62.25 258 LYS A O 1
ATOM 1880 N N . SER A 1 259 ? -10.928 14.124 8.960 1.00 71.62 259 SER A N 1
ATOM 1881 C CA . SER A 1 259 ? -11.031 13.068 7.955 1.00 71.62 259 SER A CA 1
ATOM 1882 C C . SER A 1 259 ? -9.663 12.530 7.533 1.00 71.62 259 SER A C 1
ATOM 1884 O O . SER A 1 259 ? -8.631 13.184 7.678 1.00 71.62 259 SER A O 1
ATOM 1886 N N . SER A 1 260 ? -9.666 11.334 6.958 1.00 82.06 260 SER A N 1
ATOM 1887 C CA . SER A 1 260 ? -8.480 10.717 6.345 1.00 82.06 260 SER A CA 1
ATOM 1888 C C . SER A 1 260 ? -8.235 11.152 4.889 1.00 82.06 260 SER A C 1
ATOM 1890 O O . SER A 1 260 ? -7.276 10.716 4.253 1.00 82.06 260 SER A O 1
ATOM 1892 N N . MET A 1 261 ? -9.057 12.068 4.367 1.00 84.81 261 MET A N 1
ATOM 1893 C CA . MET A 1 261 ? -8.958 12.599 3.002 1.00 84.81 261 MET A CA 1
ATOM 1894 C C . MET A 1 261 ? -7.666 13.373 2.696 1.00 84.81 261 MET A C 1
ATOM 1896 O O . MET A 1 261 ? -7.137 13.184 1.605 1.00 84.81 261 MET A O 1
ATOM 1900 N N . PRO A 1 262 ? -7.107 14.209 3.598 1.00 88.44 262 PRO A N 1
ATOM 1901 C CA . PRO A 1 262 ? -5.876 14.954 3.312 1.00 88.44 262 PRO A CA 1
ATOM 1902 C C . PRO A 1 262 ? -4.692 14.013 3.105 1.00 88.44 262 PRO A C 1
ATOM 1904 O O . PRO A 1 262 ? -3.850 14.240 2.244 1.00 88.44 262 PRO A O 1
ATOM 1907 N N . PHE A 1 263 ? -4.666 12.918 3.864 1.00 88.81 263 PHE A N 1
ATOM 1908 C CA . PHE A 1 263 ? -3.691 11.853 3.691 1.00 88.81 263 PHE A CA 1
ATOM 1909 C C . PHE A 1 263 ? -3.866 11.155 2.331 1.00 88.81 263 PHE A C 1
ATOM 1911 O O . PHE A 1 263 ? -2.896 11.016 1.595 1.00 88.81 263 PHE A O 1
ATOM 1918 N N . ALA A 1 264 ? -5.099 10.807 1.940 1.00 90.44 264 ALA A N 1
ATOM 1919 C CA . ALA A 1 264 ? -5.392 10.223 0.626 1.00 90.44 264 ALA A CA 1
ATOM 1920 C C . ALA A 1 264 ? -5.024 11.154 -0.550 1.00 90.44 264 ALA A C 1
ATOM 1922 O O . ALA A 1 264 ? -4.405 10.715 -1.517 1.00 90.44 264 ALA A O 1
ATOM 1923 N N . ALA A 1 265 ? -5.336 12.449 -0.448 1.00 91.38 265 ALA A N 1
ATOM 1924 C CA . ALA A 1 265 ? -4.915 13.455 -1.423 1.00 91.38 265 ALA A CA 1
ATOM 1925 C C . ALA A 1 265 ? -3.384 13.560 -1.494 1.00 91.38 265 ALA A C 1
ATOM 1927 O O . ALA A 1 265 ? -2.816 13.667 -2.580 1.00 91.38 265 ALA A O 1
ATOM 1928 N N . GLY A 1 266 ? -2.715 13.454 -0.342 1.00 91.25 266 GLY A N 1
ATOM 1929 C CA . GLY A 1 266 ? -1.261 13.399 -0.252 1.00 91.25 266 GLY A CA 1
ATOM 1930 C C . GLY A 1 266 ? -0.672 12.222 -1.018 1.00 91.25 266 GLY A C 1
ATOM 1931 O O . GLY A 1 266 ? 0.310 12.413 -1.720 1.00 91.25 266 GLY A O 1
ATOM 1932 N N . ILE A 1 267 ? -1.288 11.037 -0.963 1.00 91.94 267 ILE A N 1
ATOM 1933 C CA . ILE A 1 267 ? -0.824 9.859 -1.719 1.00 91.94 267 ILE A CA 1
ATOM 1934 C C . ILE A 1 267 ? -0.812 10.142 -3.220 1.00 91.94 267 ILE A C 1
ATOM 1936 O O . ILE A 1 267 ? 0.209 9.925 -3.871 1.00 91.94 267 ILE A O 1
ATOM 1940 N N . ALA A 1 268 ? -1.917 10.659 -3.763 1.00 93.19 268 ALA A N 1
ATOM 1941 C CA . ALA A 1 268 ? -2.011 10.988 -5.184 1.00 93.19 268 ALA A CA 1
ATOM 1942 C C . ALA A 1 268 ? -1.019 12.097 -5.581 1.00 93.19 268 ALA A C 1
ATOM 1944 O O . ALA A 1 268 ? -0.349 11.992 -6.608 1.00 93.19 268 ALA A O 1
ATOM 1945 N N . ALA A 1 269 ? -0.871 13.129 -4.742 1.00 92.94 269 ALA A N 1
ATOM 1946 C CA . ALA A 1 269 ? 0.082 14.214 -4.966 1.00 92.94 269 ALA A CA 1
ATOM 1947 C C . ALA A 1 269 ? 1.543 13.735 -4.908 1.00 92.94 269 ALA A C 1
ATOM 1949 O O . ALA A 1 269 ? 2.347 14.120 -5.752 1.00 92.94 269 ALA A O 1
ATOM 1950 N N . GLY A 1 270 ? 1.884 12.874 -3.948 1.00 89.69 270 GLY A N 1
ATOM 1951 C CA . GLY A 1 270 ? 3.213 12.280 -3.815 1.00 89.69 270 GLY A CA 1
ATOM 1952 C C . GLY A 1 270 ? 3.550 11.357 -4.977 1.00 89.69 270 GLY A C 1
ATOM 1953 O O . GLY A 1 270 ? 4.660 11.407 -5.489 1.00 89.69 270 GLY A O 1
ATOM 1954 N N . ALA A 1 271 ? 2.577 10.584 -5.453 1.00 90.00 271 ALA A N 1
ATOM 1955 C CA . ALA A 1 271 ? 2.725 9.751 -6.639 1.00 90.00 271 ALA A CA 1
ATOM 1956 C C . ALA A 1 271 ? 2.966 10.580 -7.913 1.00 90.00 271 ALA A C 1
ATOM 1958 O O . ALA A 1 271 ? 3.882 10.302 -8.688 1.00 90.00 271 ALA A O 1
ATOM 1959 N N . TYR A 1 272 ? 2.198 11.657 -8.093 1.00 89.38 272 TYR A N 1
ATOM 1960 C CA . TYR A 1 272 ? 2.412 12.609 -9.183 1.00 89.38 272 TYR A CA 1
ATOM 1961 C C . TYR A 1 272 ? 3.787 13.295 -9.093 1.00 89.38 272 TYR A C 1
ATOM 1963 O O . TYR A 1 272 ? 4.469 13.459 -10.107 1.00 89.38 272 TYR A O 1
ATOM 1971 N N . LEU A 1 273 ? 4.220 13.666 -7.882 1.00 88.56 273 LEU A N 1
ATOM 1972 C CA . LEU A 1 273 ? 5.532 14.267 -7.645 1.00 88.56 273 LEU A CA 1
ATOM 1973 C C . LEU A 1 273 ? 6.671 13.281 -7.925 1.00 88.56 273 LEU A C 1
ATOM 1975 O O . LEU A 1 273 ? 7.635 13.671 -8.573 1.00 88.56 273 LEU A O 1
ATOM 1979 N N . ALA A 1 274 ? 6.553 12.020 -7.503 1.00 84.62 274 ALA A N 1
ATOM 1980 C CA . ALA A 1 274 ? 7.533 10.976 -7.797 1.00 84.62 274 ALA A CA 1
ATOM 1981 C C . ALA A 1 274 ? 7.723 10.809 -9.310 1.00 84.62 274 ALA A C 1
ATOM 1983 O O . ALA A 1 274 ? 8.845 10.922 -9.795 1.00 84.62 274 ALA A O 1
ATOM 1984 N N . LYS A 1 275 ? 6.625 10.699 -10.072 1.00 81.62 275 LYS A N 1
ATOM 1985 C CA . LYS A 1 275 ? 6.682 10.648 -11.541 1.00 81.62 275 LYS A CA 1
ATOM 1986 C C . LYS A 1 275 ? 7.360 11.888 -12.136 1.00 81.62 275 LYS A C 1
ATOM 1988 O O . LYS A 1 275 ? 8.149 11.783 -13.070 1.00 81.62 275 LYS A O 1
ATOM 1993 N N . ARG A 1 276 ? 7.052 13.084 -11.620 1.00 77.94 276 ARG A N 1
ATOM 1994 C CA . ARG A 1 276 ? 7.674 14.343 -12.070 1.00 77.94 276 ARG A CA 1
ATOM 1995 C C . ARG A 1 276 ? 9.169 14.382 -11.768 1.00 77.94 276 ARG A C 1
ATOM 1997 O O . ARG A 1 276 ? 9.924 14.831 -12.620 1.00 77.94 276 ARG A O 1
ATOM 2004 N N . LEU A 1 277 ? 9.585 13.924 -10.591 1.00 74.94 277 LEU A N 1
ATOM 2005 C CA . LEU A 1 277 ? 10.992 13.844 -10.211 1.00 74.94 277 LEU A CA 1
ATOM 2006 C C . LEU A 1 277 ? 11.737 12.853 -11.109 1.00 74.94 277 LEU A C 1
ATOM 2008 O O . LEU A 1 277 ? 12.777 13.211 -11.644 1.00 74.94 277 LEU A O 1
ATOM 2012 N N . GLU A 1 278 ? 11.180 11.667 -11.358 1.00 68.25 278 GLU A N 1
ATOM 2013 C CA . GLU A 1 278 ? 11.733 10.687 -12.307 1.00 68.25 278 GLU A CA 1
ATOM 2014 C C . GLU A 1 278 ? 11.870 11.272 -13.724 1.00 68.25 278 GLU A C 1
ATOM 2016 O O . GLU A 1 278 ? 12.927 11.161 -14.338 1.00 68.25 278 GLU A O 1
ATOM 2021 N N . LEU A 1 279 ? 10.852 11.988 -14.217 1.00 55.50 279 LEU A N 1
ATOM 2022 C CA . LEU A 1 279 ? 10.903 12.690 -15.506 1.00 55.50 279 LEU A CA 1
ATOM 2023 C C . LEU A 1 279 ? 11.970 13.797 -15.541 1.00 55.50 279 LEU A C 1
ATOM 2025 O O . LEU A 1 279 ? 12.637 13.963 -16.559 1.00 55.50 279 LEU A O 1
ATOM 2029 N N . CYS A 1 280 ? 12.147 14.554 -14.454 1.00 46.56 280 CYS A N 1
ATOM 2030 C CA . CYS A 1 280 ? 13.181 15.587 -14.353 1.00 46.56 280 CYS A CA 1
ATOM 2031 C C . CYS A 1 280 ? 14.591 14.984 -14.343 1.00 46.56 280 CYS A C 1
ATOM 2033 O O . CYS A 1 280 ? 15.471 15.504 -15.027 1.00 46.56 280 CYS A O 1
ATOM 2035 N N . HIS A 1 281 ? 14.800 13.880 -13.618 1.00 53.44 281 HIS A N 1
ATOM 2036 C CA . HIS A 1 281 ? 16.069 13.151 -13.632 1.00 53.44 281 HIS A CA 1
ATOM 2037 C C . HIS A 1 281 ? 16.352 12.569 -15.020 1.00 53.44 281 HIS A C 1
ATOM 2039 O O . HIS A 1 281 ? 17.442 12.763 -15.549 1.00 53.44 281 HIS A O 1
ATOM 2045 N N . ALA A 1 282 ? 15.360 11.946 -15.662 1.00 56.72 282 ALA A N 1
ATOM 2046 C CA . ALA A 1 282 ? 15.496 11.416 -17.016 1.00 56.72 282 ALA A CA 1
ATOM 2047 C C . ALA A 1 282 ? 15.802 12.518 -18.049 1.00 56.72 282 ALA A C 1
ATOM 2049 O O . ALA A 1 282 ? 16.672 12.341 -18.897 1.00 56.72 282 ALA A O 1
ATOM 2050 N N . ALA A 1 283 ? 15.141 13.677 -17.959 1.00 49.00 283 ALA A N 1
ATOM 2051 C CA . ALA A 1 283 ? 15.387 14.811 -18.848 1.00 49.00 283 ALA A CA 1
ATOM 2052 C C . ALA A 1 283 ? 16.776 15.438 -18.641 1.00 49.00 283 ALA A C 1
ATOM 2054 O O . ALA A 1 283 ? 17.442 15.785 -19.616 1.00 49.00 283 ALA A O 1
ATOM 2055 N N . PHE A 1 284 ? 17.230 15.562 -17.390 1.00 51.28 284 PHE A N 1
ATOM 2056 C CA . PHE A 1 284 ? 18.586 16.011 -17.075 1.00 51.28 284 PHE A CA 1
ATOM 2057 C C . PHE A 1 284 ? 19.630 15.028 -17.612 1.00 51.28 284 PHE A C 1
ATOM 2059 O O . PHE A 1 284 ? 20.558 15.445 -18.301 1.00 51.28 284 PHE A O 1
ATOM 2066 N N . ASN A 1 285 ? 19.436 13.729 -17.385 1.00 59.66 285 ASN A N 1
ATOM 2067 C CA . ASN A 1 285 ? 20.336 12.685 -17.872 1.00 59.66 285 ASN A CA 1
ATOM 2068 C C . ASN A 1 285 ? 20.414 12.682 -19.402 1.00 59.66 285 ASN A C 1
ATOM 2070 O O . ASN A 1 285 ? 21.509 12.710 -19.952 1.00 59.66 285 ASN A O 1
ATOM 2074 N N . ALA A 1 286 ? 19.274 12.769 -20.092 1.00 59.25 286 ALA A N 1
ATOM 2075 C CA . ALA A 1 286 ? 19.234 12.873 -21.549 1.00 59.25 286 ALA A CA 1
ATOM 2076 C C . ALA A 1 286 ? 19.937 14.143 -22.065 1.00 59.25 286 ALA A C 1
ATOM 2078 O O . ALA A 1 286 ? 20.591 14.117 -23.107 1.00 59.25 286 ALA A O 1
ATOM 2079 N N . ALA A 1 287 ? 19.836 15.264 -21.343 1.00 62.03 287 ALA A N 1
ATOM 2080 C CA . ALA A 1 287 ? 20.543 16.494 -21.689 1.00 62.03 287 ALA A CA 1
ATOM 2081 C C . ALA A 1 287 ? 22.064 16.369 -21.487 1.00 62.03 287 ALA A C 1
ATOM 2083 O O . ALA A 1 287 ? 22.829 16.811 -22.345 1.00 62.03 287 ALA A O 1
ATOM 2084 N N . VAL A 1 288 ? 22.502 15.740 -20.393 1.00 63.66 288 VAL A N 1
ATOM 2085 C CA . VAL A 1 288 ? 23.919 15.478 -20.094 1.00 63.66 288 VAL A CA 1
ATOM 2086 C C . VAL A 1 288 ? 24.517 14.489 -21.094 1.00 63.66 288 VAL A C 1
ATOM 2088 O O . VAL A 1 288 ? 25.613 14.718 -21.595 1.00 63.66 288 VAL A O 1
ATOM 2091 N N . GLU A 1 289 ? 23.791 13.434 -21.453 1.00 69.94 289 GLU A N 1
ATOM 2092 C CA . GLU A 1 289 ? 24.222 12.441 -22.438 1.00 69.94 289 GLU A CA 1
ATOM 2093 C C . GLU A 1 289 ? 24.293 13.036 -23.850 1.00 69.94 289 GLU A C 1
ATOM 2095 O O . GLU A 1 289 ? 25.261 12.823 -24.582 1.00 69.94 289 GLU A O 1
ATOM 2100 N N . LYS A 1 290 ? 23.324 13.881 -24.219 1.00 74.56 290 LYS A N 1
ATOM 2101 C CA . LYS A 1 290 ? 23.379 14.649 -25.467 1.00 74.56 290 LYS A CA 1
ATOM 2102 C C . LYS A 1 290 ? 24.564 15.618 -25.490 1.00 74.56 290 LYS A C 1
ATOM 2104 O O . LYS A 1 290 ? 25.173 15.787 -26.541 1.00 74.56 290 LYS A O 1
ATOM 2109 N N . ALA A 1 291 ? 24.900 16.240 -24.358 1.00 73.00 291 ALA A N 1
ATOM 2110 C CA . ALA A 1 291 ? 26.073 17.104 -24.234 1.00 73.00 291 ALA A CA 1
ATOM 2111 C C . ALA A 1 291 ? 27.393 16.315 -24.283 1.00 73.00 291 ALA A C 1
ATOM 2113 O O . ALA A 1 291 ? 28.362 16.804 -24.852 1.00 73.00 291 ALA A O 1
ATOM 2114 N N . TYR A 1 292 ? 27.425 15.094 -23.741 1.00 74.19 292 TYR A N 1
ATOM 2115 C CA . TYR A 1 292 ? 28.572 14.181 -23.804 1.00 74.19 292 TYR A CA 1
ATOM 2116 C C . TYR A 1 292 ? 28.855 13.718 -25.239 1.00 74.19 292 TYR A C 1
ATOM 2118 O O . TYR A 1 292 ? 30.002 13.715 -25.671 1.00 74.19 292 TYR A O 1
ATOM 2126 N N . ASN A 1 293 ? 27.805 13.415 -26.007 1.00 79.31 293 ASN A N 1
ATOM 2127 C CA . ASN A 1 293 ? 27.916 12.949 -27.392 1.00 79.31 293 ASN A CA 1
ATOM 2128 C C . ASN A 1 293 ? 27.957 14.086 -28.439 1.00 79.31 293 ASN A C 1
ATOM 2130 O O . ASN A 1 293 ? 27.960 13.818 -29.642 1.00 79.31 293 ASN A O 1
ATOM 2134 N N . ALA A 1 294 ? 27.954 15.359 -28.023 1.00 83.12 294 ALA A N 1
ATOM 2135 C CA . ALA A 1 294 ? 27.938 16.491 -28.947 1.00 83.12 294 ALA A CA 1
ATOM 2136 C C . ALA A 1 294 ? 29.318 16.711 -29.610 1.00 83.12 294 ALA A C 1
ATOM 2138 O O . ALA A 1 294 ? 30.326 16.803 -28.901 1.00 83.12 294 ALA A O 1
ATOM 2139 N N . PRO A 1 295 ? 29.393 16.883 -30.948 1.00 67.38 295 PRO A N 1
ATOM 2140 C CA . PRO A 1 295 ? 30.638 17.228 -31.631 1.00 67.38 295 PRO A CA 1
ATOM 2141 C C . PRO A 1 295 ? 31.050 18.658 -31.246 1.00 67.38 295 PRO A C 1
ATOM 2143 O O . PRO A 1 295 ? 30.535 19.635 -31.783 1.00 67.38 295 PRO A O 1
ATOM 2146 N N . GLY A 1 296 ? 31.936 18.774 -30.252 1.00 79.00 296 GLY A N 1
ATOM 2147 C CA . GLY A 1 296 ? 32.355 20.043 -29.643 1.00 79.00 296 GLY A CA 1
ATOM 2148 C C . GLY A 1 296 ? 32.337 20.067 -28.108 1.00 79.00 296 GLY A C 1
ATOM 2149 O O . GLY A 1 296 ? 32.648 21.104 -27.524 1.00 79.00 296 GLY A O 1
ATOM 2150 N N . ALA A 1 297 ? 31.984 18.959 -27.444 1.00 75.31 297 ALA A N 1
ATOM 2151 C CA . ALA A 1 297 ? 32.092 18.835 -25.990 1.00 75.31 297 ALA A CA 1
ATOM 2152 C C . ALA A 1 297 ? 33.526 19.135 -25.507 1.00 75.31 297 ALA A C 1
ATOM 2154 O O . ALA A 1 297 ? 34.506 18.657 -26.082 1.00 75.31 297 ALA A O 1
ATOM 2155 N N . SER A 1 298 ? 33.667 19.951 -24.457 1.00 82.50 298 SER A N 1
ATOM 2156 C CA . SER A 1 298 ? 34.989 20.351 -23.967 1.00 82.50 298 SER A CA 1
ATOM 2157 C C . SER A 1 298 ? 35.710 19.180 -23.293 1.00 82.50 298 SER A C 1
ATOM 2159 O O . SER A 1 298 ? 35.102 18.387 -22.573 1.00 82.50 298 SER A O 1
ATOM 2161 N N . ALA A 1 299 ? 37.032 19.098 -23.469 1.00 76.75 299 ALA A N 1
ATOM 2162 C CA . ALA A 1 299 ? 37.842 18.031 -22.876 1.00 76.75 299 ALA A CA 1
ATOM 2163 C C . ALA A 1 299 ? 37.729 17.979 -21.340 1.00 76.75 299 ALA A C 1
ATOM 2165 O O . ALA A 1 299 ? 37.751 16.901 -20.759 1.00 76.75 299 ALA A O 1
ATOM 2166 N N . ALA A 1 300 ? 37.548 19.130 -20.682 1.00 66.19 300 ALA A N 1
ATOM 2167 C CA . ALA A 1 300 ? 37.341 19.204 -19.236 1.00 66.19 300 ALA A CA 1
ATOM 2168 C C . ALA A 1 300 ? 35.997 18.595 -18.799 1.00 66.19 300 ALA A C 1
ATOM 2170 O O . ALA A 1 300 ? 35.934 17.930 -17.769 1.00 66.19 300 ALA A O 1
ATOM 2171 N N . PHE A 1 301 ? 34.934 18.798 -19.584 1.00 70.00 301 PHE A N 1
ATOM 2172 C CA . PHE A 1 301 ? 33.624 18.207 -19.320 1.00 70.00 301 PHE A CA 1
ATOM 2173 C C . PHE A 1 301 ? 33.640 16.689 -19.534 1.00 70.00 301 PHE A C 1
ATOM 2175 O O . PHE A 1 301 ? 33.179 15.955 -18.664 1.00 70.00 301 PHE A O 1
ATOM 2182 N N . LEU A 1 302 ? 34.229 16.216 -20.639 1.00 74.31 302 LEU A N 1
ATOM 2183 C CA . LEU A 1 302 ? 34.381 14.782 -20.911 1.00 74.31 302 LEU A CA 1
ATOM 2184 C C . LEU A 1 302 ? 35.230 14.096 -19.838 1.00 74.31 302 LEU A C 1
ATOM 2186 O O . LEU A 1 302 ? 34.805 13.093 -19.277 1.00 74.31 302 LEU A O 1
ATOM 2190 N N . TRP A 1 303 ? 36.368 14.691 -19.472 1.00 80.31 303 TRP A N 1
ATOM 2191 C CA . TRP A 1 303 ? 37.218 14.170 -18.405 1.00 80.31 303 TRP A CA 1
ATOM 2192 C C . TRP A 1 303 ? 36.481 14.106 -17.064 1.00 80.31 303 TRP A C 1
ATOM 2194 O O . TRP A 1 303 ? 36.552 13.083 -16.395 1.00 80.31 303 TRP A O 1
ATOM 2204 N N . ALA A 1 304 ? 35.736 15.151 -16.680 1.00 63.25 304 ALA A N 1
ATOM 2205 C CA . ALA A 1 304 ? 34.958 15.155 -15.439 1.00 63.25 304 ALA A CA 1
ATOM 2206 C C . ALA A 1 304 ? 33.854 14.083 -15.438 1.00 63.25 304 ALA A C 1
ATOM 2208 O O . ALA A 1 304 ? 33.618 13.436 -14.418 1.00 63.25 304 ALA A O 1
ATOM 2209 N N . MET A 1 305 ? 33.208 13.870 -16.586 1.00 69.88 305 MET A N 1
ATOM 2210 C CA . MET A 1 305 ? 32.207 12.822 -16.778 1.00 69.88 305 MET A CA 1
ATOM 2211 C C . MET A 1 305 ? 32.819 11.422 -16.694 1.00 69.88 305 MET A C 1
ATOM 2213 O O . MET A 1 305 ? 32.290 10.573 -15.981 1.00 69.88 305 MET A O 1
ATOM 2217 N N . ASP A 1 306 ? 33.937 11.181 -17.377 1.00 73.38 306 ASP A N 1
ATOM 2218 C CA . ASP A 1 306 ? 34.614 9.883 -17.399 1.00 73.38 306 ASP A CA 1
ATOM 2219 C C . ASP A 1 306 ? 35.237 9.551 -16.037 1.00 73.38 306 ASP A C 1
ATOM 2221 O O . ASP A 1 306 ? 35.135 8.416 -15.572 1.00 73.38 306 ASP A O 1
ATOM 2225 N N . GLN A 1 307 ? 35.801 10.546 -15.341 1.00 63.62 307 GLN A N 1
ATOM 2226 C CA . GLN A 1 307 ? 36.266 10.373 -13.965 1.00 63.62 307 GLN A CA 1
ATOM 2227 C C . GLN A 1 307 ? 35.115 10.106 -12.994 1.00 63.62 307 GLN A C 1
ATOM 2229 O O . GLN A 1 307 ? 35.236 9.247 -12.126 1.00 63.62 307 GLN A O 1
ATOM 2234 N N . GLY A 1 308 ? 33.979 10.791 -13.151 1.00 57.34 308 GLY A N 1
ATOM 2235 C CA . GLY A 1 308 ? 32.778 10.500 -12.370 1.00 57.34 308 GLY A CA 1
ATOM 2236 C C . GLY A 1 308 ? 32.302 9.059 -12.576 1.00 57.34 308 GLY A C 1
ATOM 2237 O O . GLY A 1 308 ? 32.134 8.325 -11.604 1.00 57.34 308 GLY A O 1
ATOM 2238 N N . LYS A 1 309 ? 32.170 8.627 -13.837 1.00 60.81 309 LYS A N 1
ATOM 2239 C CA . LYS A 1 309 ? 31.777 7.254 -14.200 1.00 60.81 309 LYS A CA 1
ATOM 2240 C C . LYS A 1 309 ? 32.737 6.202 -13.634 1.00 60.81 309 LYS A C 1
ATOM 2242 O O . LYS A 1 309 ? 32.301 5.168 -13.136 1.00 60.81 309 LYS A O 1
ATOM 2247 N N . TRP A 1 310 ? 34.041 6.476 -13.669 1.00 57.72 310 TRP A N 1
ATOM 2248 C CA . TRP A 1 310 ? 35.075 5.585 -13.139 1.00 57.72 310 TRP A CA 1
ATOM 2249 C C . TRP A 1 310 ? 35.116 5.550 -11.602 1.00 57.72 310 TRP A C 1
ATOM 2251 O O . TRP A 1 310 ? 35.163 4.472 -11.017 1.00 57.72 310 TRP A O 1
ATOM 2261 N N . SER A 1 311 ? 35.052 6.708 -10.937 1.00 46.75 311 SER A N 1
ATOM 2262 C CA . SER A 1 311 ? 35.162 6.830 -9.472 1.00 46.75 311 SER A CA 1
ATOM 2263 C C . SER A 1 311 ? 34.013 6.160 -8.716 1.00 46.75 311 SER A C 1
ATOM 2265 O O . SER A 1 311 ? 34.189 5.753 -7.569 1.00 46.75 311 SER A O 1
ATOM 2267 N N . PHE A 1 312 ? 32.842 6.047 -9.347 1.00 47.47 312 PHE A N 1
ATOM 2268 C CA . PHE A 1 312 ? 31.642 5.464 -8.744 1.00 47.47 312 PHE A CA 1
ATOM 2269 C C . PHE A 1 312 ? 31.231 4.118 -9.369 1.00 47.47 312 PHE A C 1
ATOM 2271 O O . PHE A 1 312 ? 30.114 3.672 -9.129 1.00 47.47 312 PHE A O 1
ATOM 2278 N N . ASP A 1 313 ? 32.107 3.483 -10.163 1.00 41.91 313 ASP A N 1
ATOM 2279 C CA . ASP A 1 313 ? 31.860 2.217 -10.888 1.00 41.91 313 ASP A CA 1
ATOM 2280 C C . ASP A 1 313 ? 30.522 2.206 -11.659 1.00 41.91 313 ASP A C 1
ATOM 2282 O O . ASP A 1 313 ? 29.769 1.234 -11.708 1.00 41.91 313 ASP A O 1
ATOM 2286 N N . THR A 1 314 ? 30.203 3.351 -12.256 1.00 46.62 314 THR A N 1
ATOM 2287 C CA . THR A 1 314 ? 28.975 3.611 -13.007 1.00 46.62 314 THR A CA 1
ATOM 2288 C C . THR A 1 314 ? 29.285 3.547 -14.500 1.00 46.62 314 THR A C 1
ATOM 2290 O O . THR A 1 314 ? 29.263 4.546 -15.219 1.00 46.62 314 THR A O 1
ATOM 2293 N N . LEU A 1 315 ? 29.625 2.344 -14.976 1.00 43.03 315 LEU A N 1
ATOM 2294 C CA . LEU A 1 315 ? 30.128 2.123 -16.339 1.00 43.03 315 LEU A CA 1
ATOM 2295 C C . LEU A 1 315 ? 29.123 2.443 -17.467 1.00 43.03 315 LEU A C 1
ATOM 2297 O O . LEU A 1 315 ? 29.568 2.616 -18.596 1.00 43.03 315 LEU A O 1
ATOM 2301 N N . ASP A 1 316 ? 27.828 2.632 -17.173 1.00 46.81 316 ASP A N 1
ATOM 2302 C CA . ASP A 1 316 ? 26.804 2.943 -18.190 1.00 46.81 316 ASP A CA 1
ATOM 2303 C C . ASP A 1 316 ? 25.958 4.210 -17.922 1.00 46.81 316 ASP A C 1
ATOM 2305 O O . ASP A 1 316 ? 25.200 4.619 -18.796 1.00 46.81 316 ASP A O 1
ATOM 2309 N N . ASN A 1 317 ? 26.070 4.876 -16.763 1.00 43.50 317 ASN A N 1
ATOM 2310 C CA . ASN A 1 317 ? 25.358 6.134 -16.455 1.00 43.50 317 ASN A CA 1
ATOM 2311 C C . ASN A 1 317 ? 25.823 6.683 -15.096 1.00 43.50 317 ASN A C 1
ATOM 2313 O O . ASN A 1 317 ? 25.738 5.916 -14.141 1.00 43.50 317 ASN A O 1
ATOM 2317 N N . PRO A 1 318 ? 26.210 7.966 -14.932 1.00 41.81 318 PRO A N 1
ATOM 2318 C CA . PRO A 1 318 ? 26.634 8.472 -13.632 1.00 41.81 318 PRO A CA 1
ATOM 2319 C C . PRO A 1 318 ? 25.640 8.304 -12.473 1.00 41.81 318 PRO A C 1
ATOM 2321 O O . PRO A 1 318 ? 26.133 8.401 -11.363 1.00 41.81 318 PRO A O 1
ATOM 2324 N N . TYR A 1 319 ? 24.333 8.011 -12.640 1.00 49.78 319 TYR A N 1
ATOM 2325 C CA . TYR A 1 319 ? 23.491 7.655 -11.470 1.00 49.78 319 TYR A CA 1
ATOM 2326 C C . TYR A 1 319 ? 22.315 6.658 -11.629 1.00 49.78 319 TYR A C 1
ATOM 2328 O O . TYR A 1 319 ? 21.686 6.381 -10.617 1.00 49.78 319 TYR A O 1
ATOM 2336 N N . GLU A 1 320 ? 22.017 6.034 -12.778 1.00 35.62 320 GLU A N 1
ATOM 2337 C CA . GLU A 1 320 ? 21.095 4.866 -12.817 1.00 35.62 320 GLU A CA 1
ATOM 2338 C C . GLU A 1 320 ? 21.236 4.030 -14.103 1.00 35.62 320 GLU A C 1
ATOM 2340 O O . GLU A 1 320 ? 20.898 4.489 -15.194 1.00 35.62 320 GLU A O 1
ATOM 2345 N N . SER A 1 321 ? 21.643 2.766 -13.992 1.00 32.69 321 SER A N 1
ATOM 2346 C CA . SER A 1 321 ? 21.573 1.776 -15.075 1.00 32.69 321 SER A CA 1
ATOM 2347 C C . SER A 1 321 ? 20.428 0.785 -14.844 1.00 32.69 321 SER A C 1
ATOM 2349 O O . SER A 1 321 ? 20.654 -0.392 -14.588 1.00 32.69 321 SER A O 1
ATOM 2351 N N . THR A 1 322 ? 19.168 1.225 -14.948 1.00 32.81 322 THR A N 1
ATOM 2352 C CA . THR A 1 322 ? 18.056 0.255 -15.055 1.00 32.81 322 THR A CA 1
ATOM 2353 C C . THR A 1 322 ? 16.916 0.709 -15.961 1.00 32.81 322 THR A C 1
ATOM 2355 O O . THR A 1 322 ? 15.746 0.620 -15.600 1.00 32.81 322 THR A O 1
ATOM 2358 N N . LEU A 1 323 ? 17.239 1.136 -17.183 1.00 34.47 323 LEU A N 1
ATOM 2359 C CA . LEU A 1 323 ? 16.277 1.041 -18.290 1.00 34.47 323 LEU A CA 1
ATOM 2360 C C . LEU A 1 323 ? 16.786 0.274 -19.517 1.00 34.47 323 LEU A C 1
ATOM 2362 O O . LEU A 1 323 ? 16.018 0.086 -20.457 1.00 34.47 323 LEU A O 1
ATOM 2366 N N . THR A 1 324 ? 17.996 -0.300 -19.497 1.00 30.97 324 THR A N 1
ATOM 2367 C CA . THR A 1 324 ? 18.449 -1.121 -20.630 1.00 30.97 324 THR A CA 1
ATOM 2368 C C . THR A 1 324 ? 19.497 -2.161 -20.228 1.00 30.97 324 THR A C 1
ATOM 2370 O O . THR A 1 324 ? 20.447 -1.835 -19.531 1.00 30.97 324 THR A O 1
ATOM 2373 N N . ARG A 1 325 ? 19.323 -3.389 -20.752 1.00 31.17 325 ARG A N 1
ATOM 2374 C CA . ARG A 1 325 ? 20.195 -4.589 -20.705 1.00 31.17 325 ARG A CA 1
ATOM 2375 C C . ARG A 1 325 ? 20.268 -5.328 -19.363 1.00 31.17 325 ARG A C 1
ATOM 2377 O O . ARG A 1 325 ? 20.934 -4.925 -18.427 1.00 31.17 325 ARG A O 1
ATOM 2384 N N . GLN A 1 326 ? 19.512 -6.416 -19.189 1.00 31.97 326 GLN A N 1
ATOM 2385 C CA . GLN A 1 326 ? 19.884 -7.774 -19.636 1.00 31.97 326 GLN A CA 1
ATOM 2386 C C . GLN A 1 326 ? 21.374 -8.086 -19.445 1.00 31.97 326 GLN A C 1
ATOM 2388 O O . GLN A 1 326 ? 22.228 -7.575 -20.163 1.00 31.97 326 GLN A O 1
ATOM 2393 N N . ASN A 1 327 ? 21.630 -8.993 -18.500 1.00 32.19 327 ASN A N 1
ATOM 2394 C CA . ASN A 1 327 ? 22.884 -9.703 -18.287 1.00 32.19 327 ASN A CA 1
ATOM 2395 C C . ASN A 1 327 ? 23.584 -10.058 -19.605 1.00 32.19 327 ASN A C 1
ATOM 2397 O O . ASN A 1 327 ? 23.144 -10.968 -20.302 1.00 32.19 327 ASN A O 1
ATOM 2401 N N . TYR A 1 328 ? 24.728 -9.437 -19.872 1.00 30.56 328 TYR A N 1
ATOM 2402 C CA . TYR A 1 328 ? 25.783 -10.079 -20.645 1.00 30.56 328 TYR A CA 1
ATOM 2403 C C . TYR A 1 328 ? 27.103 -9.871 -19.917 1.00 30.56 328 TYR A C 1
ATOM 2405 O O . TYR A 1 328 ? 27.606 -8.756 -19.791 1.00 30.56 328 TYR A O 1
ATOM 2413 N N . SER A 1 329 ? 27.635 -10.971 -19.384 1.00 32.62 329 SER A N 1
ATOM 2414 C CA . SER A 1 329 ? 28.976 -11.009 -18.828 1.00 32.62 329 SER A CA 1
ATOM 2415 C C . SER A 1 329 ? 29.997 -10.759 -19.939 1.00 32.62 329 SER A C 1
ATOM 2417 O O . SER A 1 329 ? 29.854 -11.177 -21.091 1.00 32.62 329 SER A O 1
ATOM 2419 N N . ARG A 1 330 ? 31.053 -10.050 -19.554 1.00 29.06 330 ARG A N 1
ATOM 2420 C CA . ARG A 1 330 ? 32.108 -9.449 -20.375 1.00 29.06 330 ARG A CA 1
ATOM 2421 C C . ARG A 1 330 ? 33.048 -10.451 -21.073 1.00 29.06 330 ARG A C 1
ATOM 2423 O O . ARG A 1 330 ? 34.159 -10.077 -21.416 1.00 29.06 330 ARG A O 1
ATOM 2430 N N . SER A 1 331 ? 32.639 -11.705 -21.284 1.00 30.20 331 SER A N 1
ATOM 2431 C CA . SER A 1 331 ? 33.468 -12.744 -21.923 1.00 30.20 331 SER A CA 1
ATOM 2432 C C . SER A 1 331 ? 32.913 -13.281 -23.249 1.00 30.20 331 SER A C 1
ATOM 2434 O O . SER A 1 331 ? 33.512 -14.180 -23.825 1.00 30.20 331 SER A O 1
ATOM 2436 N N . ALA A 1 332 ? 31.791 -12.748 -23.748 1.00 33.78 332 ALA A N 1
ATOM 2437 C CA . ALA A 1 332 ? 31.206 -13.135 -25.042 1.00 33.78 332 ALA A CA 1
ATOM 2438 C C . ALA A 1 332 ? 31.328 -12.050 -26.136 1.00 33.78 332 ALA A C 1
ATOM 2440 O O . ALA A 1 332 ? 30.948 -12.278 -27.281 1.00 33.78 332 ALA A O 1
ATOM 2441 N N . ALA A 1 333 ? 31.851 -10.866 -25.798 1.00 32.56 333 ALA A N 1
ATOM 2442 C CA . ALA A 1 333 ? 31.813 -9.683 -26.664 1.00 32.56 333 ALA A CA 1
ATOM 2443 C C . ALA A 1 333 ? 32.910 -9.630 -27.747 1.00 32.56 333 ALA A C 1
ATOM 2445 O O . ALA A 1 333 ? 32.888 -8.725 -28.574 1.00 32.56 333 ALA A O 1
ATOM 2446 N N . GLU A 1 334 ? 33.836 -10.590 -27.787 1.00 33.00 334 GLU A N 1
ATOM 2447 C CA . GLU A 1 334 ? 34.902 -10.617 -28.802 1.00 33.00 334 GLU A CA 1
ATOM 2448 C C . GLU A 1 334 ? 34.601 -11.538 -29.999 1.00 33.00 334 GLU A C 1
ATOM 2450 O O . GLU A 1 334 ? 35.386 -11.569 -30.939 1.00 33.00 334 GLU A O 1
ATOM 2455 N N . SER A 1 335 ? 33.462 -12.253 -30.030 1.00 34.16 335 SER A N 1
ATOM 2456 C CA . SER A 1 335 ? 33.163 -13.205 -31.123 1.00 34.16 335 SER A CA 1
ATOM 2457 C C . SER A 1 335 ? 31.992 -12.847 -32.048 1.00 34.16 335 SER A C 1
ATOM 2459 O O . SER A 1 335 ? 31.617 -13.684 -32.868 1.00 34.16 335 SER A O 1
ATOM 2461 N N . LEU A 1 336 ? 31.366 -11.673 -31.937 1.00 32.72 336 LEU A N 1
ATOM 2462 C CA . LEU A 1 336 ? 30.124 -11.382 -32.675 1.00 32.72 336 LEU A CA 1
ATOM 2463 C C . LEU A 1 336 ? 30.130 -9.990 -33.309 1.00 32.72 336 LEU A C 1
ATOM 2465 O O . LEU A 1 336 ? 29.355 -9.109 -32.947 1.00 32.72 336 LEU A O 1
ATOM 2469 N N . SER A 1 337 ? 30.992 -9.817 -34.306 1.00 32.00 337 SER A N 1
ATOM 2470 C CA . SER A 1 337 ? 30.916 -8.726 -35.276 1.00 32.00 337 SER A CA 1
ATOM 2471 C C . SER A 1 337 ? 30.051 -9.139 -36.475 1.00 32.00 337 SER A C 1
ATOM 2473 O O . SER A 1 337 ? 30.606 -9.299 -37.555 1.00 32.00 337 SER A O 1
ATOM 2475 N N . ASP A 1 338 ? 28.743 -9.388 -36.291 1.00 35.16 338 ASP A N 1
ATOM 2476 C CA . ASP A 1 338 ? 27.795 -9.435 -37.433 1.00 35.16 338 ASP A CA 1
ATOM 2477 C C . ASP A 1 338 ? 26.292 -9.494 -37.063 1.00 35.16 338 ASP A C 1
ATOM 2479 O O . ASP A 1 338 ? 25.552 -10.354 -37.533 1.00 35.16 338 ASP A O 1
ATOM 2483 N N . TRP A 1 339 ? 25.799 -8.613 -36.186 1.00 32.06 339 TRP A N 1
ATOM 2484 C CA . TRP A 1 339 ? 24.361 -8.588 -35.851 1.00 32.06 339 TRP A CA 1
ATOM 2485 C C . TRP A 1 339 ? 23.758 -7.196 -36.025 1.00 32.06 339 TRP A C 1
ATOM 2487 O O . TRP A 1 339 ? 23.426 -6.506 -35.063 1.00 32.06 339 TRP A O 1
ATOM 2497 N N . ASP A 1 340 ? 23.620 -6.809 -37.292 1.00 38.16 340 ASP A N 1
ATOM 2498 C CA . ASP A 1 340 ? 22.669 -5.797 -37.740 1.00 38.16 340 ASP A CA 1
ATOM 2499 C C . ASP A 1 340 ? 21.314 -6.479 -38.045 1.00 38.16 340 ASP A C 1
ATOM 2501 O O . ASP A 1 340 ? 21.269 -7.531 -38.684 1.00 38.16 340 ASP A O 1
ATOM 2505 N N . LYS A 1 341 ? 20.225 -5.816 -37.630 1.00 36.38 341 LYS A N 1
ATOM 2506 C CA . LYS A 1 341 ? 18.789 -6.060 -37.918 1.00 36.38 341 LYS A CA 1
ATOM 2507 C C . LYS A 1 341 ? 18.022 -7.086 -37.052 1.00 36.38 341 LYS A C 1
ATOM 2509 O O . LYS A 1 341 ? 18.365 -8.254 -36.970 1.00 36.38 341 LYS A O 1
ATOM 2514 N N . THR A 1 342 ? 16.919 -6.580 -36.478 1.00 34.72 342 THR A N 1
ATOM 2515 C CA . THR A 1 342 ? 15.743 -7.201 -35.812 1.00 34.72 342 THR A CA 1
ATOM 2516 C C . THR A 1 342 ? 15.913 -7.977 -34.490 1.00 34.72 342 THR A C 1
ATOM 2518 O O . THR A 1 342 ? 16.300 -9.137 -34.476 1.00 34.72 342 THR A O 1
ATOM 2521 N N . ALA A 1 343 ? 15.484 -7.310 -33.408 1.00 36.72 343 ALA A N 1
ATOM 2522 C CA . ALA A 1 343 ? 14.576 -7.762 -32.339 1.00 36.72 343 ALA A CA 1
ATOM 2523 C C . ALA A 1 343 ? 14.816 -9.087 -31.567 1.00 36.72 343 ALA A C 1
ATOM 2525 O O . ALA A 1 343 ? 15.079 -10.154 -32.100 1.00 36.72 343 ALA A O 1
ATOM 2526 N N . VAL A 1 344 ? 14.607 -8.990 -30.249 1.00 39.53 344 VAL A N 1
ATOM 2527 C CA . VAL A 1 344 ? 14.570 -10.061 -29.241 1.00 39.53 344 VAL A CA 1
ATOM 2528 C C . VAL A 1 344 ? 13.750 -11.271 -29.717 1.00 39.53 344 VAL A C 1
ATOM 2530 O O . VAL A 1 344 ? 12.535 -11.195 -29.867 1.00 39.53 344 VAL A O 1
ATOM 2533 N N . GLY A 1 345 ? 14.439 -12.396 -29.915 1.00 43.28 345 GLY A N 1
ATOM 2534 C CA . GLY A 1 345 ? 13.911 -13.615 -30.531 1.00 43.28 345 GLY A CA 1
ATOM 2535 C C . GLY A 1 345 ? 14.762 -13.937 -31.748 1.00 43.28 345 GLY A C 1
ATOM 2536 O O . GLY A 1 345 ? 14.456 -13.490 -32.846 1.00 43.28 345 GLY A O 1
ATOM 2537 N N . GLY A 1 346 ? 15.874 -14.644 -31.525 1.00 42.50 346 GLY A N 1
ATOM 2538 C CA . GLY A 1 346 ? 16.924 -14.828 -32.525 1.00 42.50 346 GLY A CA 1
ATOM 2539 C C . GLY A 1 346 ? 16.365 -15.202 -33.897 1.00 42.50 346 GLY A C 1
ATOM 2540 O O . GLY A 1 346 ? 15.461 -16.038 -33.997 1.00 42.50 346 GLY A O 1
ATOM 2541 N N . HIS A 1 347 ? 16.907 -14.569 -34.939 1.00 47.06 347 HIS A N 1
ATOM 2542 C CA . HIS A 1 347 ? 16.570 -14.827 -36.339 1.00 47.06 347 HIS A CA 1
ATOM 2543 C C . HIS A 1 347 ? 16.316 -16.314 -36.603 1.00 47.06 347 HIS A C 1
ATOM 2545 O O . HIS A 1 347 ? 17.152 -17.172 -36.315 1.00 47.06 347 HIS A O 1
ATOM 2551 N N . GLY A 1 348 ? 15.127 -16.627 -37.120 1.00 57.88 348 GLY A N 1
ATOM 2552 C CA . GLY A 1 348 ? 14.748 -17.982 -37.515 1.00 57.88 348 GLY A CA 1
ATOM 2553 C C . GLY A 1 348 ? 14.369 -18.946 -36.382 1.00 57.88 348 GLY A C 1
ATOM 2554 O O . GLY A 1 348 ? 13.975 -20.067 -36.689 1.00 57.88 348 GLY A O 1
ATOM 2555 N N . GLN A 1 349 ? 14.423 -18.574 -35.096 1.00 64.38 349 GLN A N 1
ATOM 2556 C CA . GLN A 1 349 ? 13.983 -19.464 -34.004 1.00 64.38 349 GLN A CA 1
ATOM 2557 C C . GLN A 1 349 ? 12.483 -19.820 -34.076 1.00 64.38 349 GLN A C 1
ATOM 2559 O O . GLN A 1 349 ? 12.156 -21.008 -33.988 1.00 64.38 349 GLN A O 1
ATOM 2564 N N . PRO A 1 350 ? 11.553 -18.869 -34.313 1.00 65.50 350 PRO A N 1
ATOM 2565 C CA . PRO A 1 350 ? 10.135 -19.201 -34.478 1.00 65.50 350 PRO A CA 1
ATOM 2566 C C . PRO A 1 350 ? 9.876 -20.023 -35.749 1.00 65.50 350 PRO A C 1
ATOM 2568 O O . PRO A 1 350 ? 9.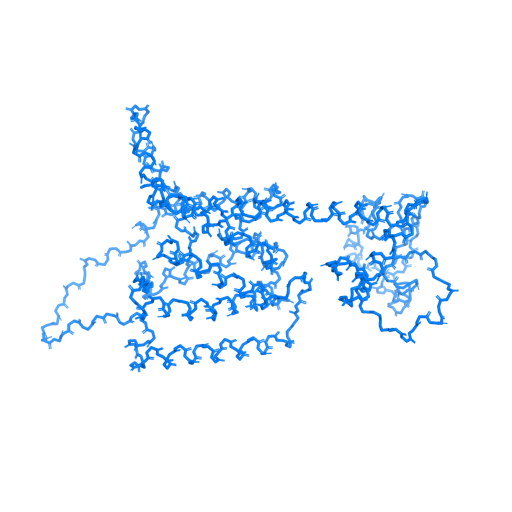002 -20.887 -35.770 1.00 65.50 350 PRO A O 1
ATOM 2571 N N . GLU A 1 351 ? 10.677 -19.800 -36.794 1.00 72.31 351 GLU A N 1
ATOM 2572 C CA . GLU A 1 351 ? 10.613 -20.561 -38.041 1.00 72.31 351 GLU A CA 1
ATOM 2573 C C . GLU A 1 351 ? 11.054 -22.020 -37.834 1.00 72.31 351 GLU A C 1
ATOM 2575 O O . GLU A 1 351 ? 10.404 -22.949 -38.316 1.00 72.31 351 GLU A O 1
ATOM 2580 N N . GLN A 1 352 ? 12.138 -22.233 -37.086 1.00 71.56 352 GLN A N 1
ATOM 2581 C CA . GLN A 1 352 ? 12.629 -23.559 -36.716 1.00 71.56 352 GLN A CA 1
ATOM 2582 C C . GLN A 1 352 ? 11.633 -24.297 -35.819 1.00 71.56 352 GLN A C 1
ATOM 2584 O O . GLN A 1 352 ? 11.381 -25.481 -36.036 1.00 71.56 352 GLN A O 1
ATOM 2589 N N . MET A 1 353 ? 11.013 -23.601 -34.863 1.00 67.38 353 MET A N 1
ATOM 2590 C CA . MET A 1 353 ? 9.980 -24.182 -34.006 1.00 67.38 353 MET A CA 1
ATOM 2591 C C . MET A 1 353 ? 8.743 -24.601 -34.809 1.00 67.38 353 MET A C 1
ATOM 2593 O O . MET A 1 353 ? 8.226 -25.695 -34.598 1.00 67.38 353 MET A O 1
ATOM 2597 N N . ALA A 1 354 ? 8.313 -23.788 -35.778 1.00 73.94 354 ALA A N 1
ATOM 2598 C CA . ALA A 1 354 ? 7.231 -24.162 -36.684 1.00 73.94 354 ALA A CA 1
ATOM 2599 C C . ALA A 1 354 ? 7.591 -25.394 -37.532 1.00 73.94 354 ALA A C 1
ATOM 2601 O O . ALA A 1 354 ? 6.782 -26.307 -37.659 1.00 73.94 354 ALA A O 1
ATOM 2602 N N . ARG A 1 355 ? 8.828 -25.477 -38.046 1.00 73.19 355 ARG A N 1
ATOM 2603 C CA . ARG A 1 355 ? 9.310 -26.670 -38.770 1.00 73.19 355 ARG A CA 1
ATOM 2604 C C . ARG A 1 355 ? 9.342 -27.920 -37.887 1.00 73.19 355 ARG A C 1
ATOM 2606 O O . ARG A 1 355 ? 9.047 -29.003 -38.377 1.00 73.19 355 ARG A O 1
ATOM 2613 N N . TRP A 1 356 ? 9.692 -27.780 -36.608 1.00 72.00 356 TRP A N 1
ATOM 2614 C CA . TRP A 1 356 ? 9.725 -28.895 -35.657 1.00 72.00 356 TRP A CA 1
ATOM 2615 C C . TRP A 1 356 ? 8.326 -29.394 -35.281 1.00 72.00 356 TRP A C 1
ATOM 2617 O O . TRP A 1 356 ? 8.103 -30.598 -35.178 1.00 72.00 356 TRP A O 1
ATOM 2627 N N . LEU A 1 357 ? 7.377 -28.474 -35.103 1.00 72.31 357 LEU A N 1
ATOM 2628 C CA . LEU A 1 357 ? 5.987 -28.792 -34.770 1.00 72.31 357 LEU A CA 1
ATOM 2629 C C . LEU A 1 357 ? 5.172 -29.285 -35.976 1.00 72.31 357 LEU A C 1
ATOM 2631 O O . LEU A 1 357 ? 4.113 -29.880 -35.775 1.00 72.31 357 LEU A O 1
ATOM 2635 N N . GLY A 1 358 ? 5.663 -29.070 -37.199 1.00 76.06 358 GLY A N 1
ATOM 2636 C CA . GLY A 1 358 ? 5.056 -29.576 -38.426 1.00 76.06 358 GLY A CA 1
ATOM 2637 C C . GLY A 1 358 ? 3.624 -29.076 -38.605 1.00 76.06 358 GLY A C 1
ATOM 2638 O O . GLY A 1 358 ? 3.355 -27.886 -38.480 1.00 76.06 358 GLY A O 1
ATOM 2639 N N . ASP A 1 359 ? 2.702 -30.009 -38.833 1.00 76.00 359 ASP A N 1
ATOM 2640 C CA . ASP A 1 359 ? 1.269 -29.780 -39.052 1.00 76.00 359 ASP A CA 1
ATOM 2641 C C . ASP A 1 359 ? 0.519 -29.191 -37.838 1.00 76.00 359 ASP A C 1
ATOM 2643 O O . ASP A 1 359 ? -0.665 -28.849 -37.926 1.00 76.00 359 ASP A O 1
ATOM 2647 N N . LYS A 1 360 ? 1.197 -29.058 -36.693 1.00 70.12 360 LYS A N 1
ATOM 2648 C CA . LYS A 1 360 ? 0.639 -28.509 -35.450 1.00 70.12 360 LYS A CA 1
ATOM 2649 C C . LYS A 1 360 ? 0.910 -27.019 -35.259 1.00 70.12 360 LYS A C 1
ATOM 2651 O O . LYS A 1 360 ? 0.443 -26.460 -34.268 1.00 70.12 360 LYS A O 1
ATOM 2656 N N . ALA A 1 361 ? 1.659 -26.373 -36.154 1.00 76.00 361 ALA A N 1
ATOM 2657 C CA . ALA A 1 361 ? 2.039 -24.971 -36.010 1.00 76.00 361 ALA A CA 1
ATOM 2658 C C . ALA A 1 361 ? 1.628 -24.117 -37.211 1.00 76.00 361 ALA A C 1
ATOM 2660 O O . ALA A 1 361 ? 1.745 -24.513 -38.363 1.00 76.00 361 ALA A O 1
ATOM 2661 N N . TYR A 1 362 ? 1.199 -22.891 -36.925 1.00 78.06 362 TYR A N 1
ATOM 2662 C CA . TYR A 1 362 ? 0.958 -21.863 -37.932 1.00 78.06 362 TYR A CA 1
ATOM 2663 C C . TYR A 1 362 ? 2.092 -20.842 -37.860 1.00 78.06 362 TYR A C 1
ATOM 2665 O O . TYR A 1 362 ? 2.434 -20.372 -36.774 1.00 78.06 362 TYR A O 1
ATOM 2673 N N . TYR A 1 363 ? 2.693 -20.516 -39.006 1.00 80.75 363 TYR A N 1
ATOM 2674 C CA . TYR A 1 363 ? 3.773 -19.535 -39.090 1.00 80.75 363 TYR A CA 1
ATOM 2675 C C . TYR A 1 363 ? 3.398 -18.427 -40.069 1.00 80.75 363 TYR A C 1
ATOM 2677 O O . TYR A 1 363 ? 3.291 -18.658 -41.276 1.00 80.75 363 TYR A O 1
ATOM 2685 N N . HIS A 1 364 ? 3.234 -17.222 -39.528 1.00 80.06 364 HIS A N 1
ATOM 2686 C CA . HIS A 1 364 ? 2.926 -16.016 -40.283 1.00 80.06 364 HIS A CA 1
ATOM 2687 C C . HIS A 1 364 ? 4.110 -15.055 -40.199 1.00 80.06 364 HIS A C 1
ATOM 2689 O O . HIS A 1 364 ? 4.467 -14.609 -39.108 1.00 80.06 364 HIS A O 1
ATOM 2695 N N . LEU A 1 365 ? 4.727 -14.767 -41.347 1.00 77.75 365 LEU A N 1
ATOM 2696 C CA . LEU A 1 365 ? 5.821 -13.807 -41.451 1.00 77.75 365 LEU A CA 1
ATOM 2697 C C . LEU A 1 365 ? 5.278 -12.501 -42.017 1.00 77.75 365 LEU A C 1
ATOM 2699 O O . LEU A 1 365 ? 4.781 -12.474 -43.139 1.00 77.75 365 LEU A O 1
ATOM 2703 N N . PHE A 1 366 ? 5.397 -11.437 -41.241 1.00 72.56 366 PHE A N 1
ATOM 2704 C CA . PHE A 1 366 ? 5.055 -10.090 -41.665 1.00 72.56 366 PHE A CA 1
ATOM 2705 C C . PHE A 1 366 ? 6.322 -9.408 -42.185 1.00 72.56 366 PHE A C 1
ATOM 2707 O O . PHE A 1 366 ? 7.359 -9.459 -41.516 1.00 72.56 366 PHE A O 1
ATOM 2714 N N . THR A 1 367 ? 6.265 -8.849 -43.395 1.00 65.94 367 THR A N 1
ATOM 2715 C CA . THR A 1 367 ? 7.407 -8.164 -44.013 1.00 65.94 367 THR A CA 1
ATOM 2716 C C . THR A 1 367 ? 7.319 -6.643 -43.864 1.00 65.94 367 THR A C 1
ATOM 2718 O O . THR A 1 367 ? 6.246 -6.045 -43.780 1.00 65.94 367 THR A O 1
ATOM 2721 N N . THR A 1 368 ? 8.479 -5.980 -43.840 1.00 56.91 368 THR A N 1
ATOM 2722 C CA . THR A 1 368 ? 8.597 -4.522 -43.649 1.00 56.91 368 THR A CA 1
ATOM 2723 C C . THR A 1 368 ? 7.889 -3.697 -44.725 1.00 56.91 368 THR A C 1
ATOM 2725 O O . THR A 1 368 ? 7.551 -2.542 -44.475 1.00 56.91 368 THR A O 1
ATOM 2728 N N . ASP A 1 369 ? 7.623 -4.285 -45.892 1.00 55.88 369 ASP A N 1
ATOM 2729 C CA . ASP A 1 369 ? 7.053 -3.608 -47.061 1.00 55.88 369 ASP A CA 1
ATOM 2730 C C . ASP A 1 369 ? 5.594 -3.162 -46.836 1.00 55.88 369 ASP A C 1
ATOM 2732 O O . ASP A 1 369 ? 5.112 -2.242 -47.496 1.00 55.88 369 ASP A O 1
ATOM 2736 N N . VAL A 1 370 ? 4.909 -3.755 -45.851 1.00 50.41 370 VAL A N 1
ATOM 2737 C CA . VAL A 1 370 ? 3.541 -3.403 -45.427 1.00 50.41 370 VAL A CA 1
ATOM 2738 C C . VAL A 1 370 ? 3.494 -2.654 -44.082 1.00 50.41 370 VAL A C 1
ATOM 2740 O O . VAL A 1 370 ? 2.435 -2.555 -43.467 1.00 50.41 370 VAL A O 1
ATOM 2743 N N . GLY A 1 371 ? 4.630 -2.129 -43.599 1.00 50.19 371 GLY A N 1
ATOM 2744 C CA . GLY A 1 371 ? 4.739 -1.522 -42.261 1.00 50.19 371 GLY A CA 1
ATOM 2745 C C . GLY A 1 371 ? 4.746 -2.550 -41.122 1.00 50.19 371 GLY A C 1
ATOM 2746 O O . GLY A 1 371 ? 4.626 -2.189 -39.956 1.00 50.19 371 GLY A O 1
ATOM 2747 N N . ALA A 1 372 ? 4.898 -3.833 -41.461 1.00 51.47 372 ALA A N 1
ATOM 2748 C CA . ALA A 1 372 ? 4.748 -4.974 -40.572 1.00 51.47 372 ALA A CA 1
ATOM 2749 C C . ALA A 1 372 ? 6.090 -5.700 -40.394 1.00 51.47 372 ALA A C 1
ATOM 2751 O O . ALA A 1 372 ? 6.289 -6.785 -40.915 1.00 51.47 372 ALA A O 1
ATOM 2752 N N . GLY A 1 373 ? 7.060 -5.107 -39.704 1.00 50.47 373 GLY A N 1
ATOM 2753 C CA . GLY A 1 373 ? 8.373 -5.755 -39.522 1.00 50.47 373 GLY A CA 1
ATOM 2754 C C . GLY A 1 373 ? 9.068 -5.445 -38.204 1.00 50.47 373 GLY A C 1
ATOM 2755 O O . GLY A 1 373 ? 10.170 -5.932 -37.962 1.00 50.47 373 GLY A O 1
ATOM 2756 N N . GLU A 1 374 ? 8.425 -4.653 -37.349 1.00 55.53 374 GLU A N 1
ATOM 2757 C CA . GLU A 1 374 ? 8.955 -4.258 -36.050 1.00 55.53 374 GLU A CA 1
ATOM 2758 C C . GLU A 1 374 ? 8.504 -5.218 -34.939 1.00 55.53 374 GLU A C 1
ATOM 2760 O O . GLU A 1 374 ? 7.523 -5.956 -35.069 1.00 55.53 374 GLU A O 1
ATOM 2765 N N . HIS A 1 375 ? 9.223 -5.208 -33.814 1.00 56.19 375 HIS A N 1
ATOM 2766 C CA . HIS A 1 375 ? 8.895 -6.019 -32.638 1.00 56.19 375 HIS A CA 1
ATOM 2767 C C . HIS A 1 375 ? 7.445 -5.751 -32.183 1.00 56.19 375 HIS A C 1
ATOM 2769 O O . HIS A 1 375 ? 7.038 -4.599 -32.057 1.00 56.19 375 HIS A O 1
ATOM 2775 N N . CYS A 1 376 ? 6.671 -6.808 -31.908 1.00 57.44 376 CYS A N 1
ATOM 2776 C CA . CYS A 1 376 ? 5.221 -6.757 -31.639 1.00 57.44 376 CYS A CA 1
ATOM 2777 C C . CYS A 1 376 ? 4.336 -6.345 -32.831 1.00 57.44 376 CYS A C 1
ATOM 2779 O O . CYS A 1 376 ? 3.156 -6.065 -32.624 1.00 57.44 376 CYS A O 1
ATOM 2781 N N . GLN A 1 377 ? 4.870 -6.329 -34.057 1.00 59.50 377 GLN A N 1
ATOM 2782 C CA . GLN A 1 377 ? 4.138 -6.004 -35.283 1.00 59.50 377 GLN A CA 1
ATOM 2783 C C . GLN A 1 377 ? 3.494 -4.611 -35.223 1.00 59.50 377 GLN A C 1
ATOM 2785 O O . GLN A 1 377 ? 2.406 -4.382 -35.756 1.00 59.50 377 GLN A O 1
ATOM 2790 N N . LEU A 1 378 ? 4.192 -3.684 -34.560 1.00 51.41 378 LEU A N 1
ATOM 2791 C CA . LEU A 1 378 ? 3.836 -2.270 -34.512 1.00 51.41 378 LEU A CA 1
ATOM 2792 C C . LEU A 1 378 ? 3.811 -1.719 -35.946 1.00 51.41 378 LEU A C 1
ATOM 2794 O O . LEU A 1 378 ? 4.821 -1.795 -36.642 1.00 51.41 378 LEU A O 1
ATOM 2798 N N . GLY A 1 379 ? 2.659 -1.203 -36.379 1.00 59.44 379 GLY A N 1
ATOM 2799 C CA . GLY A 1 379 ? 2.382 -0.773 -37.756 1.00 59.44 379 GLY A CA 1
ATOM 2800 C C . GLY A 1 379 ? 1.509 -1.727 -38.586 1.00 59.44 379 GLY A C 1
ATOM 2801 O O . GLY A 1 379 ? 1.044 -1.336 -39.656 1.00 59.44 379 GLY A O 1
ATOM 2802 N N . ALA A 1 380 ? 1.234 -2.943 -38.100 1.00 64.00 380 ALA A N 1
ATOM 2803 C CA . ALA A 1 380 ? 0.372 -3.927 -38.766 1.00 64.00 380 ALA A CA 1
ATOM 2804 C C . ALA A 1 380 ? -0.591 -4.635 -37.807 1.00 64.00 380 ALA A C 1
ATOM 2806 O O . ALA A 1 380 ? -0.951 -5.805 -37.974 1.00 64.00 380 ALA A O 1
ATOM 2807 N N . GLU A 1 381 ? -1.029 -3.908 -36.784 1.00 68.19 381 GLU A N 1
ATOM 2808 C CA . GLU A 1 381 ? -1.886 -4.404 -35.713 1.00 68.19 381 GLU A CA 1
ATOM 2809 C C . GLU A 1 381 ? -3.233 -4.898 -36.251 1.00 68.19 381 GLU A C 1
ATOM 2811 O O . GLU A 1 381 ? -3.801 -5.857 -35.729 1.00 68.19 381 GLU A O 1
ATOM 2816 N N . HIS A 1 382 ? -3.736 -4.277 -37.322 1.00 70.62 382 HIS A N 1
ATOM 2817 C CA . HIS A 1 382 ? -4.987 -4.676 -37.962 1.00 70.62 382 HIS A CA 1
ATOM 2818 C C . HIS A 1 382 ? -4.864 -6.051 -38.639 1.00 70.62 382 HIS A C 1
ATOM 2820 O O . HIS A 1 382 ? -5.723 -6.913 -38.466 1.00 70.62 382 HIS A O 1
ATOM 2826 N N . GLN A 1 383 ? -3.770 -6.291 -39.362 1.00 73.00 383 GLN A N 1
ATOM 2827 C CA . GLN A 1 383 ? -3.471 -7.560 -40.023 1.00 73.00 383 GLN A CA 1
ATOM 2828 C C . GLN A 1 383 ? -3.171 -8.657 -39.001 1.00 73.00 383 GLN A C 1
ATOM 2830 O O . GLN A 1 383 ? -3.691 -9.765 -39.125 1.00 73.00 383 GLN A O 1
ATOM 2835 N N . LEU A 1 384 ? -2.415 -8.335 -37.946 1.00 77.25 384 LEU A N 1
ATOM 2836 C CA . LEU A 1 384 ? -2.196 -9.246 -36.826 1.00 77.25 384 LEU A CA 1
ATOM 2837 C C . LEU A 1 384 ? -3.520 -9.620 -36.145 1.00 77.25 384 LE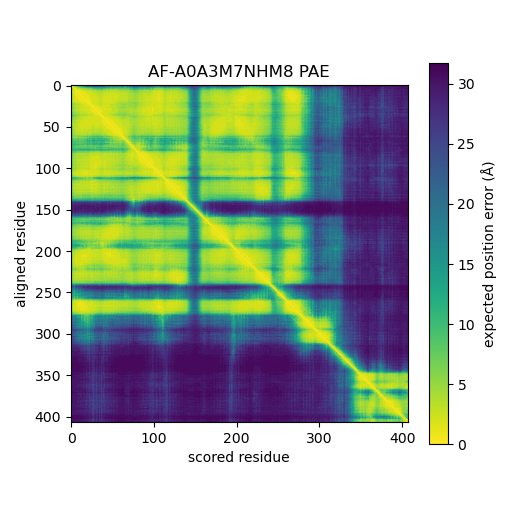U A C 1
ATOM 2839 O O . LEU A 1 384 ? -3.739 -10.791 -35.833 1.00 77.25 384 LEU A O 1
ATOM 2843 N N . GLY A 1 385 ? -4.411 -8.646 -35.943 1.00 76.12 385 GLY A N 1
ATOM 2844 C CA . GLY A 1 385 ? -5.741 -8.854 -35.376 1.00 76.12 385 GLY A CA 1
ATOM 2845 C C . GLY A 1 385 ? -6.593 -9.809 -36.210 1.00 76.12 385 GLY A C 1
ATOM 2846 O O . GLY A 1 385 ? -7.151 -10.750 -35.653 1.00 76.12 385 GLY A O 1
ATOM 2847 N N . MET A 1 386 ? -6.637 -9.630 -37.535 1.00 79.94 386 MET A N 1
ATOM 2848 C CA . MET A 1 386 ? -7.365 -10.535 -38.437 1.00 79.94 386 MET A CA 1
ATOM 2849 C C . MET A 1 386 ? -6.823 -11.966 -38.360 1.00 79.94 386 MET A C 1
ATOM 2851 O O . MET A 1 386 ? -7.575 -12.894 -38.083 1.00 79.94 386 MET A O 1
ATOM 2855 N N . VAL A 1 387 ? -5.504 -12.142 -38.489 1.00 80.44 387 VAL A N 1
ATOM 2856 C CA . VAL A 1 387 ? -4.868 -13.471 -38.442 1.00 80.44 387 VAL A CA 1
ATOM 2857 C C . VAL A 1 387 ? -5.080 -14.155 -37.086 1.00 80.44 387 VAL A C 1
ATOM 2859 O O . VAL A 1 387 ? -5.353 -15.353 -37.024 1.00 80.44 387 VAL A O 1
ATOM 2862 N N . THR A 1 388 ? -5.003 -13.399 -35.989 1.00 79.94 388 THR A N 1
ATOM 2863 C CA . THR A 1 388 ? -5.190 -13.935 -34.631 1.00 79.94 388 THR A CA 1
ATOM 2864 C C . THR A 1 388 ? -6.640 -14.334 -34.363 1.00 79.94 388 THR A C 1
ATOM 2866 O O . THR A 1 388 ? -6.878 -15.290 -33.629 1.00 79.94 388 THR A O 1
ATOM 2869 N N . LEU A 1 389 ? -7.611 -13.613 -34.929 1.00 79.12 389 LEU A N 1
ATOM 2870 C CA . LEU A 1 389 ? -9.037 -13.879 -34.726 1.00 79.12 389 LEU A CA 1
ATOM 2871 C C . LEU A 1 389 ? -9.591 -14.950 -35.675 1.00 79.12 389 LEU A C 1
ATOM 2873 O O . LEU A 1 389 ? -10.535 -15.643 -35.295 1.00 79.12 389 LEU A O 1
ATOM 2877 N N . ASP A 1 390 ? -8.981 -15.140 -36.846 1.00 80.62 390 ASP A N 1
ATOM 2878 C CA . ASP A 1 390 ? -9.330 -16.217 -37.782 1.00 80.62 390 ASP A CA 1
ATOM 2879 C C . ASP A 1 390 ? -8.715 -17.566 -37.372 1.00 80.62 390 ASP A C 1
ATOM 2881 O O . ASP A 1 390 ? -9.313 -18.623 -37.593 1.00 80.62 390 ASP A O 1
ATOM 2885 N N . TRP A 1 391 ? -7.558 -17.552 -36.699 1.00 81.62 391 TRP A N 1
ATOM 2886 C CA . TRP A 1 391 ? -6.866 -18.769 -36.262 1.00 81.62 391 TRP A CA 1
ATOM 2887 C C . TRP A 1 391 ? -7.735 -19.728 -35.417 1.00 81.62 391 TRP A C 1
ATOM 2889 O O . TRP A 1 391 ? -7.759 -20.922 -35.726 1.00 81.62 391 TRP A O 1
ATOM 2899 N N . PRO A 1 392 ? -8.511 -19.274 -34.406 1.00 80.12 392 PRO A N 1
ATOM 2900 C CA . PRO A 1 392 ? -9.419 -20.142 -33.663 1.00 80.12 392 PRO A CA 1
ATOM 2901 C C . PRO A 1 392 ? -10.445 -20.836 -34.560 1.00 80.12 392 PRO A C 1
ATOM 2903 O O . PRO A 1 392 ? -10.742 -22.008 -34.344 1.00 80.12 392 PRO A O 1
ATOM 2906 N N . ALA A 1 393 ? -10.972 -20.149 -35.578 1.00 78.00 393 ALA A N 1
ATOM 2907 C CA . ALA A 1 393 ? -11.944 -20.734 -36.495 1.00 78.00 393 ALA A CA 1
ATOM 2908 C C . ALA A 1 393 ? -11.322 -21.867 -37.323 1.00 78.00 393 ALA A C 1
ATOM 2910 O O . ALA A 1 393 ? -11.950 -22.909 -37.511 1.00 78.00 393 ALA A O 1
ATOM 2911 N N . ASP A 1 394 ? -10.076 -21.711 -37.770 1.00 75.88 394 ASP A N 1
ATOM 2912 C CA . ASP A 1 394 ? -9.352 -22.763 -38.486 1.00 75.88 394 ASP A CA 1
ATOM 2913 C C . ASP A 1 394 ? -9.034 -23.966 -37.584 1.00 75.88 394 ASP A C 1
ATOM 2915 O O . ASP A 1 394 ? -9.215 -25.113 -38.006 1.00 75.88 394 ASP A O 1
ATOM 2919 N N . VAL A 1 395 ? -8.674 -23.723 -36.320 1.00 76.06 395 VAL A N 1
ATOM 2920 C CA . VAL A 1 395 ? -8.461 -24.780 -35.316 1.00 76.06 395 VAL A CA 1
ATOM 2921 C C . VAL A 1 395 ? -9.755 -25.546 -35.028 1.00 76.06 395 VAL A C 1
ATOM 2923 O O . VAL A 1 395 ? -9.752 -26.778 -35.023 1.00 76.06 395 VAL A O 1
ATOM 2926 N N . PHE A 1 396 ? -10.878 -24.851 -34.828 1.00 79.00 396 PHE A N 1
ATOM 2927 C CA . PHE A 1 396 ? -12.164 -25.494 -34.533 1.00 79.00 396 PHE A CA 1
ATOM 2928 C C . PHE A 1 396 ? -12.758 -26.242 -35.732 1.00 79.00 396 PHE A C 1
ATOM 2930 O O . PHE A 1 396 ? -13.482 -27.215 -35.539 1.00 79.00 396 PHE A O 1
ATOM 2937 N N . ASN A 1 397 ? -12.408 -25.846 -36.957 1.00 77.38 397 ASN A N 1
ATOM 2938 C CA . ASN A 1 397 ? -12.792 -26.550 -38.181 1.00 77.38 397 ASN A CA 1
ATOM 2939 C C . ASN A 1 397 ? -11.837 -27.702 -38.549 1.00 77.38 397 ASN A C 1
ATOM 2941 O O . ASN A 1 397 ? -11.961 -28.280 -39.629 1.00 77.38 397 ASN A O 1
ATOM 2945 N N . GLY A 1 398 ? -10.885 -28.043 -37.672 1.00 70.19 398 GLY A N 1
ATOM 2946 C CA . GLY A 1 398 ? -9.976 -29.174 -37.860 1.00 70.19 398 GLY A CA 1
ATOM 2947 C C . GLY A 1 398 ? -8.940 -28.970 -38.965 1.00 70.19 398 GLY A C 1
ATOM 2948 O O . GLY A 1 398 ? -8.380 -29.950 -39.455 1.00 70.19 398 GLY A O 1
ATOM 2949 N N . LYS A 1 399 ? -8.672 -27.722 -39.376 1.00 68.44 399 LYS A N 1
ATOM 2950 C CA . LYS A 1 399 ? -7.573 -27.436 -40.300 1.00 68.44 399 LYS A CA 1
ATOM 2951 C C . LYS A 1 399 ? -6.246 -27.565 -39.553 1.00 68.44 399 LYS A C 1
ATOM 2953 O O . LYS A 1 399 ? -6.083 -27.059 -38.441 1.00 68.44 399 LYS A O 1
ATOM 2958 N N . THR A 1 400 ? -5.290 -28.254 -40.165 1.00 61.12 400 THR A N 1
ATOM 2959 C CA . THR A 1 400 ? -3.936 -28.438 -39.630 1.00 61.12 400 THR A CA 1
ATOM 2960 C C . THR A 1 400 ? -2.982 -27.396 -40.208 1.00 61.12 400 THR A C 1
ATOM 2962 O O . THR A 1 400 ? -3.064 -27.044 -41.387 1.00 61.12 400 THR A O 1
ATOM 2965 N N . GLY A 1 401 ? -2.072 -26.903 -39.370 1.00 61.66 401 GLY A N 1
ATOM 2966 C CA . GLY A 1 401 ? -1.144 -25.825 -39.684 1.00 61.66 401 GLY A CA 1
ATOM 2967 C C . GLY A 1 401 ? -0.024 -26.294 -40.595 1.00 61.66 401 GLY A C 1
ATOM 2968 O O . GLY A 1 401 ? 1.020 -26.726 -40.136 1.00 61.66 401 GLY A O 1
ATOM 2969 N N . ASN A 1 402 ? -0.225 -26.198 -41.905 1.00 56.88 402 ASN A N 1
ATOM 2970 C CA . ASN A 1 402 ? 0.886 -26.190 -42.860 1.00 56.88 402 ASN A CA 1
ATOM 2971 C C . ASN A 1 402 ? 0.815 -24.966 -43.787 1.00 56.88 402 ASN A C 1
ATOM 2973 O O . ASN A 1 402 ? 1.314 -24.974 -44.909 1.00 56.88 402 ASN A O 1
ATOM 2977 N N . ASN A 1 403 ? 0.171 -23.901 -43.304 1.00 60.38 403 ASN A N 1
ATOM 2978 C CA . ASN A 1 403 ? 0.024 -22.645 -44.021 1.00 60.38 403 ASN A CA 1
ATOM 2979 C C . ASN A 1 403 ? 1.120 -21.696 -43.555 1.00 60.38 403 ASN A C 1
ATOM 2981 O O . ASN A 1 403 ? 0.970 -20.959 -42.580 1.00 60.38 403 ASN A O 1
ATOM 2985 N N . ARG A 1 404 ? 2.258 -21.762 -44.245 1.00 64.62 404 ARG A N 1
ATOM 2986 C CA . ARG A 1 404 ? 3.270 -20.719 -44.163 1.00 64.62 404 ARG A CA 1
ATOM 2987 C C . ARG A 1 404 ? 2.775 -19.545 -45.001 1.00 64.62 404 ARG A C 1
ATOM 2989 O O . ARG A 1 404 ? 2.755 -19.644 -46.225 1.00 64.62 404 ARG A O 1
ATOM 2996 N N . THR A 1 405 ? 2.378 -18.459 -44.350 1.00 66.31 405 THR A N 1
ATOM 2997 C CA . THR A 1 405 ? 1.864 -17.277 -45.053 1.00 66.31 405 THR A CA 1
ATOM 2998 C C . THR A 1 405 ? 2.783 -16.097 -44.801 1.00 66.31 405 THR A C 1
ATOM 3000 O O . THR A 1 405 ? 3.089 -15.777 -43.651 1.00 66.31 405 THR A O 1
ATOM 3003 N N . THR A 1 406 ? 3.228 -15.468 -45.881 1.00 65.06 406 THR A N 1
ATOM 3004 C CA . THR A 1 406 ? 4.004 -14.230 -45.843 1.00 65.06 406 THR A CA 1
ATOM 3005 C C . THR A 1 406 ? 3.090 -13.086 -46.258 1.00 65.06 406 THR A C 1
ATOM 3007 O O . THR A 1 406 ? 2.412 -13.208 -47.279 1.00 65.06 406 THR A O 1
ATOM 3010 N N . TYR A 1 407 ? 3.045 -12.033 -45.443 1.00 58.28 407 TYR A N 1
ATOM 3011 C CA . TYR A 1 407 ? 2.217 -10.844 -45.651 1.00 58.28 407 TYR A CA 1
ATOM 3012 C C . TYR A 1 407 ? 3.055 -9.624 -46.012 1.00 58.28 407 TYR A C 1
ATOM 3014 O O . TYR A 1 407 ? 4.171 -9.474 -45.444 1.00 58.28 407 TYR A O 1
#